Protein AF-A0A9P0NFW9-F1 (afdb_monomer_lite)

Sequence (382 aa):
MRATQKRGPLVNSEYYVGWLSHWREPSPIVNSYDVLETMKNMLALNASINFYMFHGGTNFGFTSGANKYEKLKNSDYLPQLTSYDYDSPLNEAGDPTEKYFKIKKLLEETNFAVSNEISPVPAPKGNYGTFTMMPLVSLFEKATQRIKPIESDVPLGFEIMGINTGFVMYETILTNEQKDNKVPVNLTISTIRDQATIFLDQVQVNIIPRKYENIPVSLNINSTVQKLSILIENQGRINYGSFMEDRKGIFEPVTLGNYVLGPWKMIPHPLNETSWLSTIEPQKYAVLPAFYKTQFTLPDNPLDTYLDVSGWKKGVAFVNGINVGRYWPSAGPQMTLYVPATFLISSPGLNTIVMLELEEVPKNLSISLTDKPNLFGPINIL

pLDDT: mean 93.33, std 8.44, range [45.47, 98.94]

Organism: Aphis gossypii (NCBI:txid80765)

Radius of gyration: 24.06 Å; chains: 1; bounding box: 52×63×72 Å

Foldseek 3Di:
DCVVVVDDAAEDQELQQFAFAFFLDFHTAHDLVVSLVVVVVCVVSVYHYDYHPQAQAFCFDLNWAWAWDPPDPLTDITTTDRARLRNHCAGNQRHGDPSVVVVLVSCVVSPHDDDPPDDDDRFFFDWPWKFFWFFFEAPVDPLQQPDDWDKAFAWDFQVVVVADFFKKKKKFKDAPVQCVPDAFWWKAQQAAQAKKFKDKQLHTDDIAGRSCHRPTDGDGDPDRMIMIIIMHHNSHAHDDDDRNVRIHDGDDFIGTHPDGTDGIIMGDRNLLWDVSSVVTDGDPDYRPQGKIKDKDADAAQHTKWKKFQPQAAWWWKDKLGTTQYIDGLVADDWRIGIDGSVSDDHPPDMIMMMIRGHDDAHPRNMITIHRDTRRGHDHDPD

Secondary structure (DSSP, 8-state):
-TTT--SS-EEEEEEESS---BTTSPPP---HHHHHHHHHHHHHTTEEEEEETSB--B--TT---EEE-TT-TTPPEEEBPSB--TT-SB-TTSPBPHHHHHHHHHHHHTT-----S--PPPPPB---EEEE-EEEEETTSGGG--SPPEEESS---TTTTT--SSEEEEEEEEEGGGGTT-SSEEEEES--BSEEEEEETTEEEEEEEGGGTT--EEE---SSEEEEEEEEE----B-SSTT-----B--S-EEETTEEP--EEEEEE--S--GGGGGSPP-S--PSSEEEEEEEE--SSPPBEEEE-BTB-SEEEEETTEEEEEE-TTT-S--EEEE-GGGS--TTSEEEEEEEESS---TT-EEEEESS----------

InterPro domains:
  IPR001944 Glycoside hydrolase, family 35 [PR00742] (11-26)
  IPR001944 Glycoside hydrolase, family 35 [PR00742] (47-62)
  IPR001944 Glycoside hydrolase, family 35 [PR00742] (287-301)
  IPR001944 Glycoside hydrolase, family 35 [PR00742] (314-330)
  IPR001944 Glycoside hydrolase, family 35 [PTHR23421] (6-367)
  IPR008979 Galactose-binding-like domain superfamily [SSF49785] (231-363)
  IPR017853 Glycoside hydrolase superfamily [SSF51445] (2-109)
  IPR031330 Glycoside hydrolase 35, catalytic domain [PF01301] (2-108)
  IPR048912 Beta-galactosidase 1-like , first all-beta domain [PF21317] (155-268)
  IPR048913 Beta-galactosidase, galactose-binding domain [PF21467] (289-345)

Structure (mmCIF, N/CA/C/O backbone):
data_AF-A0A9P0NFW9-F1
#
_entry.id   AF-A0A9P0NFW9-F1
#
loop_
_atom_site.group_PDB
_atom_site.id
_atom_site.type_symbol
_atom_site.label_atom_id
_atom_site.label_alt_id
_atom_site.label_comp_id
_atom_site.label_asym_id
_atom_site.label_entity_id
_atom_site.label_seq_id
_atom_site.pdbx_PDB_ins_code
_atom_site.Cartn_x
_atom_site.Cartn_y
_atom_site.Cartn_z
_atom_site.occupancy
_atom_site.B_iso_or_equiv
_atom_site.auth_seq_id
_atom_site.auth_comp_id
_atom_site.auth_asym_id
_atom_site.auth_atom_id
_atom_site.pdbx_PDB_model_num
ATOM 1 N N . MET A 1 1 ? 8.087 -29.527 -23.759 1.00 64.81 1 MET A N 1
ATOM 2 C CA . MET A 1 1 ? 7.342 -28.877 -24.865 1.00 64.81 1 MET A CA 1
ATOM 3 C C . MET A 1 1 ? 7.292 -29.723 -26.142 1.00 64.81 1 MET A C 1
ATOM 5 O O . MET A 1 1 ? 6.198 -30.028 -26.589 1.00 64.81 1 MET A O 1
ATOM 9 N N . ARG A 1 2 ? 8.416 -30.176 -26.729 1.00 84.38 2 ARG A N 1
ATOM 10 C CA . ARG A 1 2 ? 8.374 -30.947 -27.999 1.00 84.38 2 ARG A CA 1
ATOM 11 C C . ARG A 1 2 ? 7.735 -32.340 -27.918 1.00 84.38 2 ARG A C 1
ATOM 13 O O . ARG A 1 2 ? 7.254 -32.835 -28.932 1.00 84.38 2 ARG A O 1
ATOM 20 N N . ALA A 1 3 ? 7.662 -32.931 -26.726 1.00 89.50 3 ALA A N 1
ATOM 21 C CA . ALA A 1 3 ? 6.919 -34.172 -26.502 1.00 89.50 3 ALA A CA 1
ATOM 22 C C . ALA A 1 3 ? 5.401 -34.008 -26.728 1.00 89.50 3 ALA A C 1
ATOM 24 O O . ALA A 1 3 ? 4.758 -34.931 -27.219 1.00 89.50 3 ALA A O 1
ATOM 25 N N . THR A 1 4 ? 4.842 -32.833 -26.414 1.00 91.38 4 THR A N 1
ATOM 26 C CA . THR A 1 4 ? 3.406 -32.533 -26.541 1.00 91.38 4 THR A CA 1
ATOM 27 C C . THR A 1 4 ? 3.089 -31.754 -27.818 1.00 91.38 4 THR A C 1
ATOM 29 O O . THR A 1 4 ? 2.155 -32.106 -28.531 1.00 91.38 4 THR A O 1
ATOM 32 N N . GLN A 1 5 ? 3.904 -30.757 -28.176 1.00 88.88 5 GLN A N 1
ATOM 33 C CA . GLN A 1 5 ? 3.752 -29.962 -29.396 1.00 88.88 5 GLN A CA 1
ATOM 34 C C . GLN A 1 5 ? 4.930 -30.193 -30.356 1.00 88.88 5 GLN A C 1
ATOM 36 O O . GLN A 1 5 ? 5.963 -29.516 -30.320 1.00 88.88 5 GLN A O 1
ATOM 41 N N . LYS A 1 6 ? 4.757 -31.182 -31.241 1.00 91.50 6 LYS A N 1
ATOM 42 C CA . LYS A 1 6 ? 5.805 -31.680 -32.151 1.00 91.50 6 LYS A CA 1
ATOM 43 C C . LYS A 1 6 ? 6.225 -30.687 -33.249 1.00 91.50 6 LYS A C 1
ATOM 45 O O . LYS A 1 6 ? 7.300 -30.848 -33.813 1.00 91.50 6 LYS A O 1
ATOM 50 N N . ARG A 1 7 ? 5.391 -29.693 -33.583 1.00 92.12 7 ARG A N 1
ATOM 51 C CA . ARG A 1 7 ? 5.610 -28.713 -34.672 1.00 92.12 7 ARG A CA 1
ATOM 52 C C . ARG A 1 7 ? 5.327 -27.277 -34.201 1.00 92.12 7 ARG A C 1
ATOM 54 O O . ARG A 1 7 ? 4.810 -27.079 -33.106 1.00 92.12 7 ARG A O 1
ATOM 61 N N . GLY A 1 8 ? 5.661 -26.283 -35.023 1.00 90.38 8 GLY A N 1
ATOM 62 C CA . GLY A 1 8 ? 5.440 -24.857 -34.733 1.00 90.38 8 GLY A CA 1
ATOM 63 C C . GLY A 1 8 ? 6.609 -24.178 -34.002 1.00 90.38 8 GLY A C 1
ATOM 64 O O . GLY A 1 8 ? 7.530 -24.876 -33.551 1.00 90.38 8 GLY A O 1
ATOM 65 N N . PRO A 1 9 ? 6.595 -22.836 -33.909 1.00 92.75 9 PRO A N 1
ATOM 66 C CA . PRO A 1 9 ? 7.667 -22.065 -33.283 1.00 92.75 9 PRO A CA 1
ATOM 67 C C . PRO A 1 9 ? 7.779 -22.381 -31.787 1.00 92.75 9 PRO A C 1
ATOM 69 O O . PRO A 1 9 ? 6.803 -22.776 -31.147 1.00 92.75 9 PRO A O 1
ATOM 72 N N . LEU A 1 10 ? 8.986 -22.240 -31.240 1.00 94.12 10 LEU A N 1
ATOM 73 C CA . LEU A 1 10 ? 9.191 -22.236 -29.794 1.00 94.12 10 LEU A CA 1
ATOM 74 C C . LEU A 1 10 ? 8.927 -20.823 -29.291 1.00 94.12 10 LEU A C 1
ATOM 76 O O . LEU A 1 10 ? 9.437 -19.868 -29.869 1.00 94.12 10 LEU A O 1
ATOM 80 N N . VAL A 1 11 ? 8.145 -20.696 -28.226 1.00 94.88 11 VAL A N 1
ATOM 81 C CA . VAL A 1 11 ? 7.862 -19.404 -27.603 1.00 94.88 11 VAL A CA 1
ATOM 82 C C . VAL A 1 11 ? 7.951 -19.574 -26.095 1.00 94.88 11 VAL A C 1
ATOM 84 O O . VAL A 1 11 ? 7.305 -20.465 -25.541 1.00 94.88 11 VAL A O 1
ATOM 87 N N . ASN A 1 12 ? 8.743 -18.729 -25.442 1.00 96.50 12 ASN A N 1
ATOM 88 C CA . ASN A 1 12 ? 8.622 -18.492 -24.012 1.00 96.50 12 ASN A CA 1
ATOM 89 C C . ASN A 1 12 ? 7.732 -17.259 -23.806 1.00 96.50 12 ASN A C 1
ATOM 91 O O . ASN A 1 12 ? 8.165 -16.135 -24.061 1.00 96.50 12 ASN A O 1
ATOM 95 N N . SER A 1 13 ? 6.477 -17.489 -23.416 1.00 96.06 13 SER A N 1
ATOM 96 C CA . SER A 1 13 ? 5.465 -16.437 -23.276 1.00 96.06 13 SER A CA 1
ATOM 97 C C . SER A 1 13 ? 5.656 -15.568 -22.036 1.00 96.06 13 SER A C 1
ATOM 99 O O . SER A 1 13 ? 5.142 -14.455 -22.019 1.00 96.06 13 SER A O 1
ATOM 101 N N . GLU A 1 14 ? 6.391 -16.045 -21.031 1.00 97.81 14 GLU A N 1
ATOM 102 C CA . GLU A 1 14 ? 6.727 -15.293 -19.820 1.00 97.81 14 GLU A CA 1
ATOM 103 C C . GLU A 1 14 ? 8.147 -15.649 -19.394 1.00 97.81 14 GLU A C 1
ATOM 105 O O . GLU A 1 14 ? 8.403 -16.604 -18.658 1.00 97.81 14 GLU A O 1
ATOM 110 N N . TYR A 1 15 ? 9.103 -14.880 -19.904 1.00 98.00 15 TYR A N 1
ATOM 111 C CA . TYR A 1 15 ? 10.486 -15.021 -19.512 1.00 98.00 15 TYR A CA 1
ATOM 112 C C . TYR A 1 15 ? 10.791 -14.125 -18.315 1.00 98.00 15 TYR A C 1
ATOM 114 O O . TYR A 1 15 ? 11.042 -12.929 -18.476 1.00 98.00 15 TYR A O 1
ATOM 122 N N . TYR A 1 16 ? 10.753 -14.718 -17.121 1.00 97.56 16 TYR A N 1
ATOM 123 C CA . TYR A 1 16 ? 11.000 -14.015 -15.867 1.00 97.56 16 TYR A CA 1
ATOM 124 C C . TYR A 1 16 ? 12.461 -13.581 -15.732 1.00 97.56 16 TYR A C 1
ATOM 126 O O . TYR A 1 16 ? 13.340 -14.383 -15.423 1.00 97.56 16 TYR A O 1
ATOM 134 N N . VAL A 1 17 ? 12.712 -12.294 -15.971 1.00 97.06 17 VAL A N 1
ATOM 135 C CA . VAL A 1 17 ? 14.049 -11.668 -15.881 1.00 97.06 17 VAL A CA 1
ATOM 136 C C . VAL A 1 17 ? 14.303 -10.947 -14.564 1.00 97.06 17 VAL A C 1
ATOM 138 O O . VAL A 1 17 ? 15.384 -10.405 -14.334 1.00 97.06 17 VAL A O 1
ATOM 141 N N . GLY A 1 18 ? 13.291 -10.964 -13.719 1.00 97.19 18 GLY A N 1
ATOM 142 C CA . GLY A 1 18 ? 13.182 -10.311 -12.436 1.00 97.19 18 GLY A CA 1
ATOM 143 C C . GLY A 1 18 ? 12.148 -11.066 -11.600 1.00 97.19 18 GLY A C 1
ATOM 144 O O . GLY A 1 18 ? 11.750 -12.174 -11.982 1.00 97.19 18 GLY A O 1
ATOM 145 N N . TRP A 1 19 ? 11.696 -10.496 -10.488 1.00 96.31 19 TRP A N 1
ATOM 146 C CA . TRP A 1 19 ? 10.672 -11.134 -9.663 1.00 96.31 19 TRP A CA 1
ATOM 147 C C . TRP A 1 19 ? 9.803 -10.121 -8.922 1.00 96.31 19 TRP A C 1
ATOM 149 O O . TRP A 1 19 ? 10.209 -8.988 -8.676 1.00 96.31 19 TRP A O 1
ATOM 159 N N . LEU A 1 20 ? 8.598 -10.550 -8.550 1.00 93.12 20 LEU A N 1
ATOM 160 C CA . LEU A 1 20 ? 7.704 -9.770 -7.699 1.00 93.12 20 LEU A CA 1
ATOM 161 C C . LEU A 1 20 ? 8.241 -9.684 -6.265 1.00 93.12 20 LEU A C 1
ATOM 163 O O . LEU A 1 20 ? 8.969 -10.565 -5.807 1.00 93.12 20 LEU A O 1
ATOM 167 N N . SER A 1 21 ? 7.822 -8.650 -5.544 1.00 93.75 21 SER A N 1
ATOM 168 C CA . SER A 1 21 ? 8.291 -8.357 -4.187 1.00 93.75 21 SER A CA 1
ATOM 169 C C . SER A 1 21 ? 7.137 -8.349 -3.191 1.00 93.75 21 SER A C 1
ATOM 171 O O . SER A 1 21 ? 6.028 -7.918 -3.522 1.00 93.75 21 SER A O 1
ATOM 173 N N . HIS A 1 22 ? 7.419 -8.735 -1.947 1.00 95.94 22 HIS A N 1
ATOM 174 C CA . HIS A 1 22 ? 6.470 -8.680 -0.836 1.00 95.94 22 HIS A CA 1
ATOM 175 C C . HIS A 1 22 ? 6.955 -7.755 0.276 1.00 95.94 22 HIS A C 1
ATOM 177 O O . HIS A 1 22 ? 8.156 -7.542 0.455 1.00 95.94 22 HIS A O 1
ATOM 183 N N . TRP A 1 23 ? 6.015 -7.231 1.063 1.00 96.25 23 TRP A N 1
ATOM 184 C CA . TRP A 1 23 ? 6.367 -6.584 2.325 1.00 96.25 23 TRP A CA 1
ATOM 185 C C . TRP A 1 23 ? 7.027 -7.602 3.257 1.00 96.25 23 TRP A C 1
ATOM 187 O O . TRP A 1 23 ? 6.616 -8.762 3.291 1.00 96.25 23 TRP A O 1
ATOM 197 N N . ARG A 1 24 ? 7.996 -7.148 4.061 1.00 93.50 24 ARG A N 1
ATOM 198 C CA . ARG A 1 24 ? 8.772 -7.969 5.013 1.00 93.50 24 ARG A CA 1
ATOM 199 C C . ARG A 1 24 ? 9.720 -8.988 4.368 1.00 93.50 24 ARG A C 1
ATOM 201 O O . ARG A 1 24 ? 10.280 -9.825 5.073 1.00 93.50 24 ARG A O 1
ATOM 208 N N . GLU A 1 25 ? 9.943 -8.901 3.061 1.00 93.06 25 GLU A N 1
ATOM 209 C CA . GLU A 1 25 ? 10.954 -9.680 2.345 1.00 93.06 25 GLU A CA 1
ATOM 210 C C . GLU A 1 25 ? 11.971 -8.738 1.682 1.00 93.06 25 GLU A C 1
ATOM 212 O O . GLU A 1 25 ? 11.640 -7.593 1.373 1.00 93.06 25 GLU A O 1
ATOM 217 N N . PRO A 1 26 ? 13.223 -9.168 1.455 1.00 92.44 26 PRO A N 1
ATOM 218 C CA . PRO A 1 26 ? 14.148 -8.392 0.643 1.00 92.44 26 PRO A CA 1
ATOM 219 C C . PRO A 1 26 ? 13.628 -8.229 -0.781 1.00 92.44 26 PRO A C 1
ATOM 221 O O . PRO A 1 26 ? 13.102 -9.178 -1.360 1.00 92.44 26 PRO A O 1
ATOM 224 N N . SER A 1 27 ? 13.838 -7.047 -1.364 1.00 91.00 27 SER A N 1
ATOM 225 C CA . SER A 1 27 ? 13.595 -6.841 -2.792 1.00 91.00 27 SER A CA 1
ATOM 226 C C . SER A 1 27 ? 14.440 -7.843 -3.593 1.00 91.00 27 SER A C 1
ATOM 228 O O . SER A 1 27 ? 15.653 -7.929 -3.365 1.00 91.00 27 SER A O 1
ATOM 230 N N . PRO A 1 28 ? 13.827 -8.631 -4.491 1.00 88.38 28 PRO A N 1
ATOM 231 C CA . PRO A 1 28 ? 14.525 -9.652 -5.248 1.00 88.38 28 PRO A CA 1
ATOM 232 C C . PRO A 1 28 ? 15.490 -9.000 -6.236 1.00 88.38 28 PRO A C 1
ATOM 234 O O . PRO A 1 28 ? 15.173 -7.999 -6.872 1.00 88.38 28 PRO A O 1
ATOM 237 N N . ILE A 1 29 ? 16.668 -9.601 -6.378 1.00 92.50 29 ILE A N 1
ATOM 238 C CA . ILE A 1 29 ? 17.645 -9.246 -7.407 1.00 92.50 29 ILE A CA 1
ATOM 239 C C . ILE A 1 29 ? 17.942 -10.521 -8.185 1.00 92.50 29 ILE A C 1
ATOM 241 O O . ILE A 1 29 ? 18.463 -11.493 -7.636 1.00 92.50 29 ILE A O 1
ATOM 245 N N . VAL A 1 30 ? 17.599 -10.522 -9.467 1.00 94.81 30 VAL A N 1
ATOM 246 C CA . VAL A 1 30 ? 17.857 -11.625 -10.386 1.00 94.81 30 VAL A CA 1
ATOM 247 C C . VAL A 1 30 ? 19.151 -11.346 -11.135 1.00 94.81 30 VAL A C 1
ATOM 249 O O . VAL A 1 30 ? 19.322 -10.318 -11.798 1.00 94.81 30 VAL A O 1
ATOM 252 N N . ASN A 1 31 ? 20.079 -12.297 -11.047 1.00 95.94 31 ASN A N 1
ATOM 253 C CA . ASN A 1 31 ? 21.387 -12.172 -11.664 1.00 95.94 31 ASN A CA 1
ATOM 254 C C . ASN A 1 31 ? 21.259 -12.009 -13.186 1.00 95.94 31 ASN A C 1
ATOM 256 O O . ASN A 1 31 ? 20.751 -12.878 -13.896 1.00 95.94 31 ASN A O 1
ATOM 260 N N . SER A 1 32 ? 21.779 -10.894 -13.700 1.00 96.25 32 SER A N 1
ATOM 261 C CA . SER A 1 32 ? 21.767 -10.615 -15.136 1.00 96.25 32 SER A CA 1
ATOM 262 C C . SER A 1 32 ? 22.531 -11.665 -15.947 1.00 96.25 32 SER A C 1
ATOM 264 O O . SER A 1 32 ? 22.193 -11.882 -17.102 1.00 96.25 32 SER A O 1
ATOM 266 N N . TYR A 1 33 ? 23.552 -12.319 -15.386 1.00 96.56 33 TYR A N 1
ATOM 267 C CA . TYR A 1 33 ? 24.291 -13.371 -16.087 1.00 96.56 33 TYR A CA 1
ATOM 268 C C . TYR A 1 33 ? 23.387 -14.567 -16.425 1.00 96.56 33 TYR A C 1
ATOM 270 O O . TYR A 1 33 ? 23.314 -14.951 -17.592 1.00 96.56 33 TYR A O 1
ATOM 278 N N . ASP A 1 34 ? 22.632 -15.075 -15.447 1.00 96.69 34 ASP A N 1
ATOM 279 C CA . ASP A 1 34 ? 21.718 -16.213 -15.632 1.00 96.69 34 ASP A CA 1
ATOM 280 C C . ASP A 1 34 ? 20.610 -15.877 -16.638 1.00 96.69 34 ASP A C 1
ATOM 282 O O . ASP A 1 34 ? 20.211 -16.711 -17.463 1.00 96.69 34 ASP A O 1
ATOM 286 N N . VAL A 1 35 ? 20.156 -14.618 -16.615 1.00 97.69 35 VAL A N 1
ATOM 287 C CA . VAL A 1 35 ? 19.218 -14.087 -17.605 1.00 97.69 35 VAL A CA 1
ATOM 288 C C . VAL A 1 35 ? 19.825 -14.151 -19.014 1.00 97.69 35 VAL A C 1
ATOM 290 O O . VAL A 1 35 ? 19.257 -14.721 -19.943 1.00 97.69 35 VAL A O 1
ATOM 293 N N . LEU A 1 36 ? 21.028 -13.621 -19.206 1.00 97.50 36 LEU A N 1
ATOM 294 C CA . LEU A 1 36 ? 21.651 -13.599 -20.531 1.00 97.50 36 LEU A CA 1
ATOM 295 C C . LEU A 1 36 ? 22.012 -14.999 -21.035 1.00 97.50 36 LEU A C 1
ATOM 297 O O . LEU A 1 36 ? 21.883 -15.257 -22.230 1.00 97.50 36 LEU A O 1
ATOM 301 N N . GLU A 1 37 ? 22.453 -15.905 -20.162 1.00 97.06 37 GLU A N 1
ATOM 302 C CA . GLU A 1 37 ? 22.767 -17.286 -20.538 1.00 97.06 37 GLU A CA 1
ATOM 303 C C . GLU A 1 37 ? 21.508 -18.038 -20.990 1.00 97.06 37 GLU A C 1
ATOM 305 O O . GLU A 1 37 ? 21.485 -18.653 -22.060 1.00 97.06 37 GLU A O 1
ATOM 310 N N . THR A 1 38 ? 20.416 -17.920 -20.233 1.00 96.94 38 THR A N 1
ATOM 311 C CA . THR A 1 38 ? 19.140 -18.545 -20.600 1.00 96.94 38 THR A CA 1
ATOM 312 C C . THR A 1 38 ? 18.581 -17.939 -21.890 1.00 96.94 38 THR A C 1
ATOM 314 O O . THR A 1 38 ? 18.122 -18.671 -22.769 1.00 96.94 38 THR A O 1
ATOM 317 N N . MET A 1 39 ? 18.677 -16.615 -22.055 1.00 96.19 39 MET A N 1
ATOM 318 C CA . MET A 1 39 ? 18.305 -15.925 -23.291 1.00 96.19 39 MET A CA 1
ATOM 319 C C . MET A 1 39 ? 19.125 -16.416 -24.491 1.00 96.19 39 MET A C 1
ATOM 321 O O . MET A 1 39 ? 18.534 -16.767 -25.511 1.00 96.19 39 MET A O 1
ATOM 325 N N . LYS A 1 40 ? 20.457 -16.525 -24.371 1.00 95.19 40 LYS A N 1
ATOM 326 C CA . LYS A 1 40 ? 21.341 -17.087 -25.413 1.00 95.19 40 LYS A CA 1
ATOM 327 C C . LYS A 1 40 ? 20.880 -18.470 -25.862 1.00 95.19 40 LYS A C 1
ATOM 329 O O . LYS A 1 40 ? 20.757 -18.715 -27.061 1.00 95.19 40 LYS A O 1
ATOM 334 N N . ASN A 1 41 ? 20.576 -19.347 -24.907 1.00 94.62 41 ASN A N 1
ATOM 335 C CA . ASN A 1 41 ? 20.112 -20.703 -25.190 1.00 94.62 41 ASN A CA 1
ATOM 336 C C . ASN A 1 41 ? 18.763 -20.707 -25.927 1.00 94.62 41 ASN A C 1
ATOM 338 O O . ASN A 1 41 ? 18.583 -21.465 -26.878 1.00 94.62 41 ASN A O 1
ATOM 342 N N . MET A 1 42 ? 17.823 -19.841 -25.535 1.00 95.00 42 MET A N 1
ATOM 343 C CA . MET A 1 42 ? 16.534 -19.706 -26.227 1.00 95.00 42 MET A CA 1
ATOM 344 C C . MET A 1 42 ? 16.698 -19.174 -27.659 1.00 95.00 42 MET A C 1
ATOM 346 O O . MET A 1 42 ? 16.104 -19.730 -28.585 1.00 95.00 42 MET A O 1
ATOM 350 N N . LEU A 1 43 ? 17.543 -18.161 -27.870 1.00 93.00 43 LEU A N 1
ATOM 351 C CA . LEU A 1 43 ? 17.820 -17.613 -29.203 1.00 93.00 43 LEU A CA 1
ATOM 352 C C . LEU A 1 43 ? 18.505 -18.640 -30.118 1.00 93.00 43 LEU A C 1
ATOM 354 O O . LEU A 1 43 ? 18.118 -18.775 -31.277 1.00 93.00 43 LEU A O 1
ATOM 358 N N . ALA A 1 44 ? 19.449 -19.431 -29.596 1.00 92.50 44 ALA A N 1
ATOM 359 C CA . ALA A 1 44 ? 20.104 -20.511 -30.344 1.00 92.50 44 ALA A CA 1
ATOM 360 C C . ALA A 1 44 ? 19.124 -21.608 -30.807 1.00 92.50 44 ALA A C 1
ATOM 362 O O . ALA A 1 44 ? 19.361 -22.279 -31.811 1.00 92.50 44 ALA A O 1
ATOM 363 N N . LEU A 1 45 ? 17.998 -21.771 -30.105 1.00 92.31 45 LEU A N 1
ATOM 364 C CA . LEU A 1 45 ? 16.906 -22.672 -30.482 1.00 92.31 45 LEU A CA 1
ATOM 365 C C . LEU A 1 45 ? 15.898 -22.038 -31.456 1.00 92.31 45 LEU A C 1
ATOM 367 O O . LEU A 1 45 ? 14.881 -22.666 -31.765 1.00 92.31 45 LEU A O 1
ATOM 371 N N . ASN A 1 46 ? 16.153 -20.812 -31.928 1.00 91.06 46 ASN A N 1
ATOM 372 C CA . ASN A 1 46 ? 15.217 -20.004 -32.708 1.00 91.06 46 ASN A CA 1
ATOM 373 C C . ASN A 1 46 ? 13.861 -19.831 -31.988 1.00 91.06 46 ASN A C 1
ATOM 375 O O . ASN A 1 46 ? 12.795 -19.900 -32.606 1.00 91.06 46 ASN A O 1
ATOM 379 N N . ALA A 1 47 ? 13.898 -19.691 -30.657 1.00 93.69 47 ALA A N 1
ATOM 380 C CA . ALA A 1 47 ? 12.713 -19.447 -29.847 1.00 93.69 47 ALA A CA 1
ATOM 381 C C . ALA A 1 47 ? 12.412 -17.946 -29.750 1.00 93.69 47 ALA A C 1
ATOM 383 O O . ALA A 1 47 ? 13.311 -17.129 -29.562 1.00 93.69 47 ALA A O 1
ATOM 384 N N . SER A 1 48 ? 11.131 -17.589 -29.826 1.00 93.94 48 SER A N 1
ATOM 385 C CA . SER A 1 48 ? 10.652 -16.248 -29.490 1.00 93.94 48 SER A CA 1
ATOM 386 C C . SER A 1 48 ? 10.538 -16.089 -27.972 1.00 93.94 48 SER A C 1
ATOM 388 O O . SER A 1 48 ? 10.241 -17.049 -27.256 1.00 93.94 48 SER A O 1
ATOM 390 N N . ILE A 1 49 ? 10.764 -14.873 -27.479 1.00 95.19 49 ILE A N 1
ATOM 391 C CA . ILE A 1 49 ? 10.823 -14.558 -26.049 1.00 95.19 49 ILE A CA 1
ATOM 392 C C . ILE A 1 49 ? 9.927 -13.352 -25.781 1.00 95.19 49 ILE A C 1
ATOM 394 O O . ILE A 1 49 ? 9.978 -12.371 -26.520 1.00 95.19 49 ILE A O 1
ATOM 398 N N . ASN A 1 50 ? 9.146 -13.414 -24.707 1.00 97.88 50 ASN A N 1
ATOM 399 C CA . ASN A 1 50 ? 8.452 -12.268 -24.134 1.00 97.88 50 ASN A CA 1
ATOM 400 C C . ASN A 1 50 ? 9.002 -11.997 -22.725 1.00 97.88 50 ASN A C 1
ATOM 402 O O . ASN A 1 50 ? 8.887 -12.857 -21.852 1.00 97.88 50 ASN A O 1
ATOM 406 N N . PHE A 1 51 ? 9.622 -10.834 -22.507 1.00 98.06 51 PHE A N 1
ATOM 407 C CA . PHE A 1 51 ? 10.189 -10.456 -21.208 1.00 98.06 51 PHE A CA 1
ATOM 408 C C . PHE A 1 51 ? 9.083 -10.165 -20.195 1.00 98.06 51 PHE A C 1
ATOM 410 O O . PHE A 1 51 ? 8.280 -9.254 -20.397 1.00 98.06 51 PHE A O 1
ATOM 417 N N . TYR A 1 52 ? 9.087 -10.894 -19.082 1.00 98.19 52 TYR A N 1
ATOM 418 C CA . TYR A 1 52 ? 8.204 -10.639 -17.954 1.00 98.19 52 TYR A CA 1
ATOM 419 C C . TYR A 1 52 ? 9.043 -10.192 -16.745 1.00 98.19 52 TYR A C 1
ATOM 421 O O . TYR A 1 52 ? 9.784 -10.990 -16.180 1.00 98.19 52 TYR A O 1
ATOM 429 N N . MET A 1 53 ? 9.015 -8.933 -16.327 1.00 98.25 53 MET A N 1
ATOM 430 C CA . MET A 1 53 ? 8.543 -7.767 -17.079 1.00 98.25 53 MET A CA 1
ATOM 431 C C . MET A 1 53 ? 9.703 -7.133 -17.849 1.00 98.25 53 MET A C 1
ATOM 433 O O . MET A 1 53 ? 10.857 -7.215 -17.436 1.00 98.25 53 MET A O 1
ATOM 437 N N . PHE A 1 54 ? 9.412 -6.499 -18.987 1.00 98.00 54 PHE A N 1
ATOM 438 C CA . PHE A 1 54 ? 10.358 -5.565 -19.607 1.00 98.00 54 PHE A CA 1
ATOM 439 C C . PHE A 1 54 ? 10.392 -4.230 -18.843 1.00 98.00 54 PHE A C 1
ATOM 441 O O . PHE A 1 54 ? 11.460 -3.692 -18.560 1.00 98.00 54 PHE A O 1
ATOM 448 N N . HIS A 1 55 ? 9.210 -3.735 -18.479 1.00 98.12 55 HIS A N 1
ATOM 449 C CA . HIS A 1 55 ? 8.966 -2.610 -17.580 1.00 98.12 55 HIS A CA 1
ATOM 450 C C . HIS A 1 55 ? 7.767 -2.992 -16.718 1.00 98.12 55 HIS A C 1
ATOM 452 O O . HIS A 1 55 ? 6.705 -3.291 -17.266 1.00 98.12 55 HIS A O 1
ATOM 458 N N . GLY A 1 56 ? 7.949 -3.075 -15.402 1.00 97.94 56 GLY A N 1
ATOM 459 C CA . GLY A 1 56 ? 6.868 -3.473 -14.499 1.00 97.94 56 GLY A CA 1
ATOM 460 C C . GLY A 1 56 ? 6.026 -2.288 -14.008 1.00 97.94 56 GLY A C 1
ATOM 461 O O . GLY A 1 56 ? 4.801 -2.333 -14.105 1.00 97.94 56 GLY A O 1
ATOM 462 N N . GLY A 1 57 ? 6.662 -1.202 -13.559 1.00 98.19 57 GLY A N 1
ATOM 463 C CA . GLY A 1 57 ? 5.977 0.027 -13.141 1.00 98.19 57 GLY A CA 1
ATOM 464 C C . GLY A 1 57 ? 5.486 -0.010 -11.689 1.00 98.19 57 GLY A C 1
ATOM 465 O O . GLY A 1 57 ? 6.245 -0.369 -10.790 1.00 98.19 57 GLY A O 1
ATOM 466 N N . THR A 1 58 ? 4.229 0.378 -11.451 1.00 98.81 58 THR A N 1
ATOM 467 C CA . THR A 1 58 ? 3.676 0.600 -10.102 1.00 98.81 58 THR A CA 1
ATOM 468 C C . THR A 1 58 ? 2.263 0.029 -9.963 1.00 98.81 58 THR A C 1
ATOM 470 O O . THR A 1 58 ? 1.389 0.275 -10.795 1.00 98.81 58 THR A O 1
ATOM 473 N N . ASN A 1 59 ? 2.001 -0.647 -8.846 1.00 98.69 59 ASN A N 1
ATOM 474 C CA . ASN A 1 59 ? 0.668 -1.051 -8.404 1.00 98.69 59 ASN A CA 1
ATOM 475 C C . ASN A 1 59 ? -0.029 0.116 -7.680 1.00 98.69 59 ASN A C 1
ATOM 477 O O . ASN A 1 59 ? -0.146 0.118 -6.452 1.00 98.69 59 ASN A O 1
ATOM 481 N N . PHE A 1 60 ? -0.481 1.137 -8.417 1.00 98.62 60 PHE A N 1
ATOM 482 C CA . PHE A 1 60 ? -1.140 2.303 -7.813 1.00 98.62 60 PHE A CA 1
ATOM 483 C C . PHE A 1 60 ? -2.398 1.934 -7.013 1.00 98.62 60 PHE A C 1
ATOM 485 O O . PHE A 1 60 ? -3.106 0.961 -7.293 1.00 98.62 60 PHE A O 1
ATOM 492 N N . GLY A 1 61 ? -2.721 2.754 -6.016 1.00 97.94 61 GLY A N 1
ATOM 493 C CA . GLY A 1 61 ? -3.881 2.545 -5.163 1.00 97.94 61 GLY A CA 1
ATOM 494 C C . GLY A 1 61 ? -3.853 1.230 -4.387 1.00 97.94 61 GLY A C 1
ATOM 495 O O . GLY A 1 61 ? -2.892 0.904 -3.696 1.00 97.94 61 GLY A O 1
ATOM 496 N N . PHE A 1 62 ? -4.950 0.482 -4.474 1.00 98.19 62 PHE A N 1
ATOM 497 C CA . PHE A 1 62 ? -5.125 -0.805 -3.796 1.00 98.19 62 PHE A CA 1
ATOM 498 C C . PHE A 1 62 ? -5.069 -1.987 -4.773 1.00 98.19 62 PHE A C 1
ATOM 500 O O . PHE A 1 62 ? -5.759 -2.985 -4.570 1.00 98.19 62 PHE A O 1
ATOM 507 N N . THR A 1 63 ? -4.302 -1.849 -5.857 1.00 97.88 63 THR A N 1
ATOM 508 C CA . THR A 1 63 ? -4.246 -2.841 -6.945 1.00 97.88 63 THR A CA 1
ATOM 509 C C . THR A 1 63 ? -3.217 -3.945 -6.722 1.00 97.88 63 THR A C 1
ATOM 511 O O . THR A 1 63 ? -3.279 -4.958 -7.416 1.00 97.88 63 THR A O 1
ATOM 514 N N . SER A 1 64 ? -2.314 -3.795 -5.744 1.00 97.94 64 SER A N 1
ATOM 515 C CA . SER A 1 64 ? -1.352 -4.843 -5.400 1.00 97.94 64 SER A CA 1
ATOM 516 C C . SER A 1 64 ? -2.064 -6.138 -4.993 1.00 97.94 64 SER A C 1
ATOM 518 O O . SER A 1 64 ? -3.088 -6.130 -4.297 1.00 97.94 64 SER A O 1
ATOM 520 N N . GLY A 1 65 ? -1.529 -7.266 -5.455 1.00 97.81 65 GLY A N 1
ATOM 521 C CA . GLY A 1 65 ? -2.034 -8.581 -5.092 1.00 97.81 65 GLY A CA 1
ATOM 522 C C . GLY A 1 65 ? -1.352 -9.151 -3.854 1.00 97.81 65 GLY A C 1
ATOM 523 O O . GLY A 1 65 ? -0.680 -8.454 -3.091 1.00 97.81 65 GLY A O 1
ATOM 524 N N . ALA A 1 66 ? -1.524 -10.452 -3.663 1.00 96.94 66 ALA A N 1
ATOM 525 C CA . ALA A 1 66 ? -0.864 -11.201 -2.610 1.00 96.94 66 ALA A CA 1
ATOM 526 C C . ALA A 1 66 ? -0.597 -12.647 -3.034 1.00 96.94 66 ALA A C 1
ATOM 528 O O . ALA A 1 66 ? -1.236 -13.178 -3.947 1.00 96.94 66 ALA A O 1
ATOM 529 N N . ASN A 1 67 ? 0.308 -13.308 -2.322 1.00 94.12 67 ASN A N 1
ATOM 530 C CA . ASN A 1 6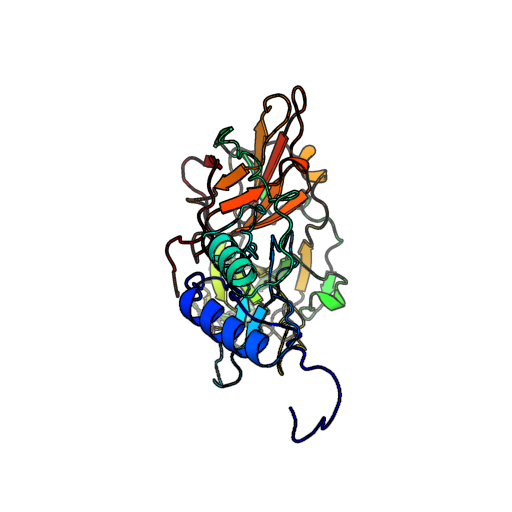7 ? 0.594 -14.728 -2.482 1.00 94.12 67 ASN A CA 1
ATOM 531 C C . ASN A 1 67 ? 0.451 -15.475 -1.148 1.00 94.12 67 ASN A C 1
ATOM 533 O O . ASN A 1 67 ? 0.322 -14.879 -0.079 1.00 94.12 67 ASN A O 1
ATOM 537 N N . LYS A 1 68 ? 0.436 -16.809 -1.218 1.00 88.75 68 LYS A N 1
ATOM 538 C CA . LYS A 1 68 ? 0.438 -17.701 -0.053 1.00 88.75 68 LYS A CA 1
ATOM 539 C C . LYS A 1 68 ? 1.253 -18.953 -0.377 1.00 88.75 68 LYS A C 1
ATOM 541 O O . LYS A 1 68 ? 1.020 -19.583 -1.407 1.00 88.75 68 LYS A O 1
ATOM 546 N N . TYR A 1 69 ? 2.198 -19.330 0.485 1.00 77.81 69 TYR A N 1
ATOM 547 C CA . TYR A 1 69 ? 3.053 -20.502 0.247 1.00 77.81 69 TYR A CA 1
ATOM 548 C C . TYR A 1 69 ? 2.301 -21.829 0.463 1.00 77.81 69 TYR A C 1
ATOM 550 O O . TYR A 1 69 ? 2.031 -22.217 1.584 1.00 77.81 69 TYR A O 1
ATOM 558 N N . GLU A 1 70 ? 2.023 -22.618 -0.572 1.00 65.62 70 GLU A N 1
ATOM 559 C CA . GLU A 1 70 ? 1.154 -23.808 -0.436 1.00 65.62 70 GLU A CA 1
ATOM 560 C C . GLU A 1 70 ? 1.684 -24.942 0.477 1.00 65.62 70 GLU A C 1
ATOM 562 O O . GLU A 1 70 ? 0.910 -25.786 0.925 1.00 65.62 70 GLU A O 1
ATOM 567 N N . LYS A 1 71 ? 2.992 -24.995 0.772 1.00 57.94 71 LYS A N 1
ATOM 568 C CA . LYS A 1 71 ? 3.639 -26.159 1.421 1.00 57.94 71 LYS A CA 1
ATOM 569 C C . LYS A 1 71 ? 3.648 -26.159 2.955 1.00 57.94 71 LYS A C 1
ATOM 571 O O . LYS A 1 71 ? 4.106 -27.138 3.543 1.00 57.94 71 LYS A O 1
ATOM 576 N N . LEU A 1 72 ? 3.164 -25.112 3.623 1.00 52.09 72 LEU A N 1
ATOM 577 C CA . LEU A 1 72 ? 3.168 -25.030 5.089 1.00 52.09 72 LEU A CA 1
ATOM 578 C C . LEU A 1 72 ? 1.732 -24.911 5.610 1.00 52.09 72 LEU A C 1
ATOM 580 O O . LEU A 1 72 ? 0.984 -24.044 5.178 1.00 52.09 72 LEU A O 1
ATOM 584 N N . LYS A 1 73 ? 1.338 -25.761 6.574 1.00 45.47 73 LYS A N 1
ATOM 585 C CA . LYS A 1 73 ? 0.000 -25.699 7.207 1.00 45.47 73 LYS A CA 1
ATOM 586 C C . LYS A 1 73 ? -0.292 -24.337 7.868 1.00 45.47 73 LYS A C 1
ATOM 588 O O . LYS A 1 73 ? -1.457 -23.982 7.983 1.00 45.47 73 LYS A O 1
ATOM 593 N N . ASN A 1 74 ? 0.758 -23.573 8.194 1.00 51.47 74 ASN A N 1
ATOM 594 C CA . ASN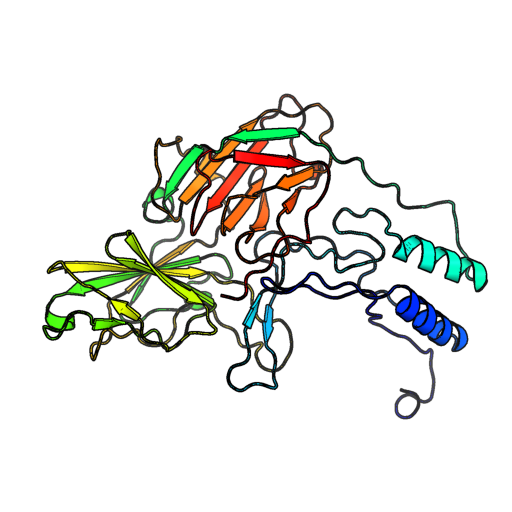 A 1 74 ? 0.725 -22.186 8.678 1.00 51.47 74 ASN A CA 1
ATOM 595 C C . ASN A 1 74 ? 1.439 -21.240 7.692 1.00 51.47 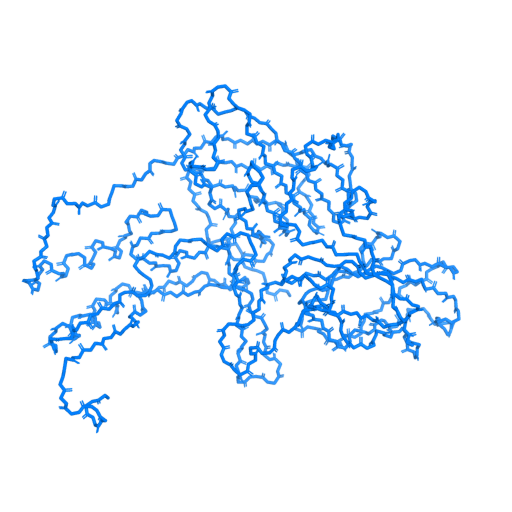74 ASN A C 1
ATOM 597 O O . ASN A 1 74 ? 2.302 -20.461 8.082 1.00 51.47 74 ASN A O 1
ATOM 601 N N . SER A 1 75 ? 1.185 -21.391 6.394 1.00 58.34 75 SER A N 1
ATOM 602 C CA . SER A 1 75 ? 1.829 -20.578 5.366 1.00 58.34 75 SER A CA 1
ATOM 603 C C . SER A 1 75 ? 1.426 -19.111 5.439 1.00 58.34 75 SER A C 1
ATOM 605 O O . SER A 1 75 ? 0.229 -18.801 5.437 1.00 58.34 75 SER A O 1
ATOM 607 N N . ASP A 1 76 ? 2.423 -18.238 5.395 1.00 81.62 76 ASP A N 1
ATOM 608 C CA . ASP A 1 76 ? 2.233 -16.798 5.466 1.00 81.62 76 ASP A CA 1
ATOM 609 C C . ASP A 1 76 ? 1.472 -16.270 4.243 1.00 81.62 76 ASP A C 1
ATOM 611 O O . ASP A 1 76 ? 1.708 -16.676 3.102 1.00 81.62 76 ASP A O 1
ATOM 615 N N . TYR A 1 77 ? 0.519 -15.381 4.515 1.00 91.44 77 TYR A N 1
ATOM 616 C CA . TYR A 1 77 ? -0.054 -14.480 3.525 1.00 91.44 77 TYR A CA 1
ATOM 617 C C . TYR A 1 77 ? 0.968 -13.372 3.252 1.00 91.44 77 TYR A C 1
ATOM 619 O O . TYR A 1 77 ? 1.448 -12.734 4.189 1.00 91.44 77 TYR A O 1
ATOM 627 N N . LEU A 1 78 ? 1.295 -13.160 1.980 1.00 93.88 78 LEU A N 1
ATOM 628 C CA . LEU A 1 78 ? 2.369 -12.277 1.538 1.00 93.88 78 LEU A CA 1
ATOM 629 C C . LEU A 1 78 ? 1.776 -11.161 0.675 1.00 93.88 78 LEU A C 1
ATOM 631 O O . LEU A 1 78 ? 1.532 -11.379 -0.515 1.00 93.88 78 LEU A O 1
ATOM 635 N N . PRO A 1 79 ? 1.494 -9.980 1.245 1.00 96.44 79 PRO A N 1
ATOM 636 C CA . PRO A 1 79 ? 1.026 -8.853 0.456 1.00 96.44 79 PRO A CA 1
ATOM 637 C C . PRO A 1 79 ? 2.167 -8.316 -0.410 1.00 96.44 79 PRO A C 1
ATOM 639 O O . PRO A 1 79 ? 3.274 -8.071 0.080 1.00 96.44 79 PRO A O 1
ATOM 642 N N . GLN A 1 80 ? 1.890 -8.120 -1.696 1.00 97.88 80 GLN A N 1
ATOM 643 C CA . GLN A 1 80 ? 2.859 -7.579 -2.645 1.00 97.88 80 GLN A CA 1
ATOM 644 C C . GLN A 1 80 ? 3.081 -6.076 -2.413 1.00 97.88 80 GLN A C 1
ATOM 646 O O . GLN A 1 80 ? 2.219 -5.375 -1.865 1.00 97.88 80 GLN A O 1
ATOM 651 N N . LEU A 1 81 ? 4.248 -5.585 -2.832 1.00 98.06 81 LEU A N 1
ATOM 652 C CA . LEU A 1 81 ? 4.609 -4.169 -2.737 1.00 98.06 81 LEU A CA 1
ATOM 653 C C . LEU A 1 81 ? 3.760 -3.272 -3.650 1.00 98.06 81 LEU A C 1
ATOM 655 O O . LEU A 1 81 ? 3.102 -3.724 -4.593 1.00 98.06 81 LEU A O 1
ATOM 659 N N . THR A 1 82 ? 3.812 -1.970 -3.367 1.00 98.75 82 THR A N 1
ATOM 660 C CA . THR A 1 82 ? 3.283 -0.940 -4.268 1.00 98.75 8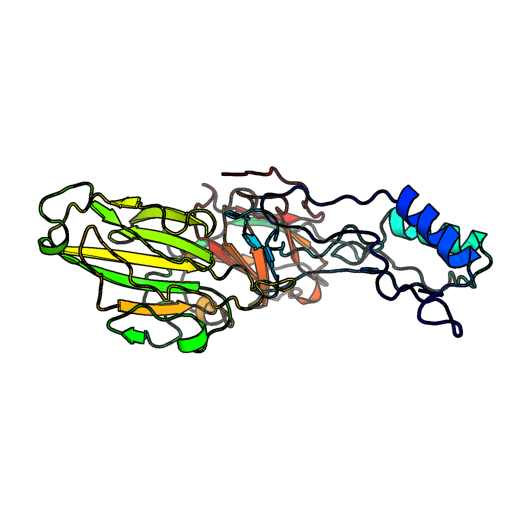2 THR A CA 1
ATOM 661 C C . THR A 1 82 ? 4.169 -0.812 -5.505 1.00 98.75 82 THR A C 1
ATOM 663 O O . THR A 1 82 ? 3.658 -0.767 -6.618 1.00 98.75 82 THR A O 1
ATOM 666 N N . SER A 1 83 ? 5.493 -0.796 -5.333 1.00 98.62 83 SER A N 1
ATOM 667 C CA . SER A 1 83 ? 6.424 -0.827 -6.461 1.00 98.62 83 SER A CA 1
ATOM 668 C C . SER A 1 83 ? 6.312 -2.161 -7.195 1.00 98.62 83 SER A C 1
ATOM 670 O O . SER A 1 83 ? 6.311 -3.228 -6.574 1.00 98.62 83 SER A O 1
ATOM 672 N N . TYR A 1 84 ? 6.240 -2.096 -8.520 1.00 98.50 84 TYR A N 1
ATOM 673 C CA . TYR A 1 84 ? 6.354 -3.244 -9.411 1.00 98.50 84 TYR A CA 1
ATOM 674 C C . TYR A 1 84 ? 7.594 -3.097 -10.304 1.00 98.50 84 TYR A C 1
ATOM 676 O O . TYR A 1 84 ? 7.590 -3.529 -11.449 1.00 98.50 84 TYR A O 1
ATOM 684 N N . ASP A 1 85 ? 8.670 -2.494 -9.776 1.00 98.19 85 ASP A N 1
ATOM 685 C CA . ASP A 1 85 ? 9.983 -2.396 -10.436 1.00 98.19 85 ASP A CA 1
ATOM 686 C C . ASP A 1 85 ? 10.441 -3.750 -11.003 1.00 98.19 85 ASP A C 1
ATOM 688 O O . ASP A 1 85 ? 10.888 -3.861 -12.150 1.00 98.19 85 ASP A O 1
ATOM 692 N N . TYR A 1 86 ? 10.214 -4.800 -10.206 1.00 98.12 86 TYR A N 1
ATOM 693 C CA . TYR A 1 86 ? 10.387 -6.201 -10.572 1.00 98.12 86 TYR A CA 1
ATOM 694 C C . TYR A 1 86 ? 11.853 -6.579 -10.863 1.00 98.12 86 TYR A C 1
ATOM 696 O O . TYR A 1 86 ? 12.104 -7.699 -11.286 1.00 98.12 86 TYR A O 1
ATOM 704 N N . ASP A 1 87 ? 12.838 -5.696 -10.632 1.00 97.25 87 ASP A N 1
ATOM 705 C CA . ASP A 1 87 ? 14.213 -5.843 -11.138 1.00 97.25 87 ASP A CA 1
ATOM 706 C C . ASP A 1 87 ? 14.218 -6.032 -12.671 1.00 97.25 87 ASP A C 1
ATOM 708 O O . ASP A 1 87 ? 14.903 -6.882 -13.251 1.00 97.25 87 ASP A O 1
ATOM 712 N N . SER A 1 88 ? 13.362 -5.265 -13.345 1.00 97.50 88 SER A N 1
ATOM 713 C CA . SER A 1 88 ? 13.159 -5.331 -14.791 1.00 97.50 88 SER A CA 1
ATOM 714 C C . SER A 1 88 ? 14.284 -4.635 -15.577 1.00 97.50 88 SER A C 1
ATOM 716 O O . SER A 1 88 ? 15.081 -3.864 -15.033 1.00 97.50 88 SER A O 1
ATOM 718 N N . PRO A 1 89 ? 14.371 -4.860 -16.902 1.00 97.56 89 PRO A N 1
ATOM 719 C CA . PRO A 1 89 ? 15.208 -4.058 -17.790 1.00 97.56 89 PRO A CA 1
ATOM 720 C C . PRO A 1 89 ? 14.960 -2.547 -17.660 1.00 97.56 89 PRO A C 1
ATOM 722 O O . PRO A 1 89 ? 15.925 -1.786 -17.648 1.00 97.56 89 PRO A O 1
ATOM 725 N N . LEU A 1 90 ? 13.709 -2.103 -17.528 1.00 97.75 90 LEU A N 1
ATOM 726 C CA . LEU A 1 90 ? 13.381 -0.728 -17.142 1.00 97.75 90 LEU A CA 1
ATOM 727 C C . LEU A 1 90 ? 12.866 -0.698 -15.701 1.00 97.75 90 LEU A C 1
ATOM 729 O O . LEU A 1 90 ? 11.980 -1.484 -15.364 1.00 97.75 90 LEU A O 1
ATOM 733 N N . ASN A 1 91 ? 13.397 0.209 -14.879 1.00 97.44 91 ASN A N 1
ATOM 734 C CA . ASN A 1 91 ? 12.987 0.363 -13.479 1.00 97.44 91 ASN A CA 1
ATOM 735 C C . ASN A 1 91 ? 11.538 0.886 -13.355 1.00 97.44 91 ASN A C 1
ATOM 737 O O . ASN A 1 91 ? 10.890 1.192 -14.357 1.00 97.44 91 ASN A O 1
ATOM 741 N N . GLU A 1 92 ? 11.022 1.026 -12.132 1.00 98.38 92 GLU A N 1
ATOM 742 C CA . GLU A 1 92 ? 9.667 1.551 -11.868 1.00 98.38 92 GLU A CA 1
ATOM 743 C C . GLU A 1 92 ? 9.357 2.848 -12.644 1.00 98.38 92 GLU A C 1
ATOM 745 O O . GLU A 1 92 ? 8.309 2.944 -13.287 1.00 98.38 92 GLU A O 1
ATOM 750 N N . ALA A 1 93 ? 10.300 3.794 -12.682 1.00 97.88 93 ALA A N 1
ATOM 751 C CA . ALA A 1 93 ? 10.168 5.079 -13.372 1.00 97.88 93 ALA A CA 1
ATOM 752 C C . ALA A 1 93 ? 10.510 5.038 -14.878 1.00 97.88 93 ALA A C 1
ATOM 754 O O . ALA A 1 93 ? 10.577 6.086 -15.521 1.00 97.88 93 ALA A O 1
ATOM 755 N N . GLY A 1 94 ? 10.734 3.850 -15.447 1.00 97.31 94 GLY A N 1
ATOM 756 C CA . GLY A 1 94 ? 11.011 3.642 -16.870 1.00 97.31 94 GLY A CA 1
ATOM 757 C C . GLY A 1 94 ? 12.464 3.885 -17.291 1.00 97.31 94 GLY A C 1
ATOM 758 O O . GLY A 1 94 ? 12.756 3.859 -18.489 1.00 97.31 94 GLY A O 1
ATOM 759 N N . ASP A 1 95 ? 13.389 4.104 -16.352 1.00 97.19 95 ASP A N 1
ATOM 760 C CA . ASP A 1 95 ? 14.796 4.314 -16.688 1.00 97.19 95 ASP A CA 1
ATOM 761 C C . ASP A 1 95 ? 15.483 2.977 -17.022 1.00 97.19 95 ASP A C 1
ATOM 763 O O . ASP A 1 95 ? 15.243 1.969 -16.347 1.00 97.19 95 ASP A O 1
ATOM 767 N N . PRO A 1 96 ? 16.393 2.941 -18.012 1.00 96.81 96 PRO A N 1
ATOM 768 C CA . PRO A 1 96 ? 17.101 1.720 -18.373 1.00 96.81 96 PRO A CA 1
ATOM 769 C C . PRO A 1 96 ? 18.090 1.291 -17.292 1.00 96.81 96 PRO A C 1
ATOM 771 O O . PRO A 1 96 ? 18.935 2.074 -16.855 1.00 96.81 96 PRO A O 1
ATOM 774 N N . THR A 1 97 ? 18.030 0.020 -16.904 1.00 96.44 97 THR A N 1
ATOM 775 C CA . THR A 1 97 ? 18.942 -0.578 -15.925 1.00 96.44 97 THR A CA 1
ATOM 776 C C . THR A 1 97 ? 20.177 -1.180 -16.596 1.00 96.44 97 THR A C 1
ATOM 778 O O . THR A 1 97 ? 20.253 -1.336 -17.818 1.00 96.44 97 THR A O 1
ATOM 781 N N . GLU A 1 98 ? 21.162 -1.599 -15.797 1.00 96.12 98 GLU A N 1
ATOM 782 C CA . GLU A 1 98 ? 22.309 -2.369 -16.300 1.00 96.12 98 GLU A CA 1
ATOM 783 C C . GLU A 1 98 ? 21.858 -3.622 -17.079 1.00 96.12 98 GLU A C 1
ATOM 785 O O . GLU A 1 98 ? 22.463 -3.994 -18.090 1.00 96.12 98 GLU A O 1
ATOM 790 N N . LYS A 1 99 ? 20.753 -4.246 -16.648 1.00 97.06 99 LYS A N 1
ATOM 791 C CA . LYS A 1 99 ? 20.167 -5.424 -17.290 1.00 97.06 99 LYS A CA 1
ATOM 792 C C . LYS A 1 99 ? 19.661 -5.109 -18.698 1.00 97.06 99 LYS A C 1
ATOM 794 O O . LYS A 1 99 ? 19.931 -5.887 -19.612 1.00 97.06 99 LYS A O 1
ATOM 799 N N . TYR A 1 100 ? 19.024 -3.953 -18.909 1.00 96.19 100 TYR A N 1
ATOM 800 C CA . TYR A 1 100 ? 18.628 -3.496 -20.247 1.00 96.19 100 TYR A CA 1
ATOM 801 C C . TYR A 1 100 ? 19.823 -3.393 -21.195 1.00 96.19 100 TYR A C 1
ATOM 803 O O . TYR A 1 100 ? 19.791 -3.958 -22.289 1.00 96.19 100 TYR A O 1
ATOM 811 N N . PHE A 1 101 ? 20.905 -2.730 -20.775 1.00 94.56 101 PHE A N 1
ATOM 812 C CA . PHE A 1 101 ? 22.081 -2.554 -21.633 1.00 94.56 101 PHE A CA 1
ATOM 813 C C . PHE A 1 101 ? 22.765 -3.884 -21.961 1.00 94.56 101 PHE A C 1
ATOM 815 O O . PHE A 1 101 ? 23.202 -4.092 -23.094 1.00 94.56 101 PHE A O 1
ATOM 822 N N . LYS A 1 102 ? 22.812 -4.814 -21.003 1.00 95.88 102 LYS A N 1
ATOM 823 C CA . LYS A 1 102 ? 23.331 -6.167 -21.232 1.00 95.88 102 LYS A CA 1
ATOM 824 C C . LYS A 1 102 ? 22.475 -6.967 -22.219 1.00 95.88 102 LYS A C 1
ATOM 826 O O . LYS A 1 102 ? 23.028 -7.619 -23.102 1.00 95.88 102 LYS A O 1
ATOM 831 N N . ILE A 1 103 ? 21.148 -6.903 -22.092 1.00 94.50 103 ILE A N 1
ATOM 832 C CA . ILE A 1 103 ? 20.210 -7.549 -23.025 1.00 94.50 103 ILE A CA 1
ATOM 833 C C . ILE A 1 103 ? 20.363 -6.955 -24.428 1.00 94.50 103 ILE A C 1
ATOM 835 O O . ILE A 1 103 ? 20.479 -7.700 -25.399 1.00 94.50 103 ILE A O 1
ATOM 839 N N . LYS A 1 104 ? 20.422 -5.623 -24.536 1.00 92.12 104 LYS A N 1
ATOM 840 C CA . LYS A 1 104 ? 20.621 -4.922 -25.809 1.00 92.12 104 LYS A CA 1
ATOM 841 C C . LYS A 1 104 ? 21.913 -5.370 -26.496 1.00 92.12 104 LYS A C 1
ATOM 843 O O . LYS A 1 104 ? 21.872 -5.775 -27.652 1.00 92.12 104 LYS A O 1
ATOM 848 N N . LYS A 1 105 ? 23.029 -5.389 -25.761 1.00 92.38 105 LYS A N 1
ATOM 849 C CA . LYS A 1 105 ? 24.325 -5.851 -26.276 1.00 92.38 105 LYS A CA 1
ATOM 850 C C . LYS A 1 105 ? 24.265 -7.294 -26.790 1.00 92.38 105 LYS A C 1
ATOM 852 O O . LYS A 1 105 ? 24.812 -7.597 -27.843 1.00 92.38 105 LYS A O 1
ATOM 857 N N . LEU A 1 106 ? 23.576 -8.185 -26.076 1.00 93.19 106 LEU A N 1
ATOM 858 C CA . LEU A 1 106 ? 23.413 -9.570 -26.517 1.00 93.19 106 LEU A CA 1
ATOM 859 C C . LEU A 1 106 ? 22.634 -9.680 -27.841 1.00 93.19 106 LEU A C 1
ATOM 861 O O . LEU A 1 106 ? 22.974 -10.495 -28.698 1.00 93.19 106 LEU A O 1
ATOM 865 N N . LEU A 1 107 ? 21.588 -8.873 -28.021 1.00 91.25 107 LEU A N 1
ATOM 866 C CA . LEU A 1 107 ? 20.828 -8.844 -29.274 1.00 91.25 107 LEU A CA 1
ATOM 867 C C . LEU A 1 107 ? 21.693 -8.364 -30.449 1.00 91.25 107 LEU A C 1
ATOM 869 O O . LEU A 1 107 ? 21.633 -8.955 -31.526 1.00 91.25 107 LEU A O 1
ATOM 873 N N . GLU A 1 108 ? 22.548 -7.363 -30.220 1.00 88.75 108 GLU A N 1
ATOM 874 C CA . GLU A 1 108 ? 23.524 -6.882 -31.209 1.00 88.75 108 GLU A CA 1
ATOM 875 C C . GLU A 1 108 ? 24.525 -7.990 -31.593 1.00 88.75 108 GLU A C 1
ATOM 877 O O . GLU A 1 108 ? 24.764 -8.230 -32.775 1.00 88.75 108 GLU A O 1
ATOM 882 N N . GLU A 1 109 ? 25.055 -8.729 -30.612 1.00 89.69 109 GLU A N 1
ATOM 883 C CA . GLU A 1 109 ? 26.002 -9.838 -30.829 1.00 89.69 109 GLU A CA 1
ATOM 884 C C . GLU A 1 109 ? 25.381 -11.054 -31.543 1.00 89.69 109 GLU A C 1
ATOM 886 O O . GLU A 1 109 ? 26.097 -11.855 -32.144 1.00 89.69 109 GLU A O 1
ATOM 891 N N . THR A 1 110 ? 24.056 -11.215 -31.484 1.00 85.62 110 THR A N 1
ATOM 892 C CA . THR A 1 110 ? 23.332 -12.360 -32.067 1.00 85.62 110 THR A CA 1
ATOM 893 C C . THR A 1 110 ? 22.719 -12.062 -33.439 1.00 85.62 110 THR A C 1
ATOM 895 O O . THR A 1 110 ? 21.914 -12.850 -33.933 1.00 85.62 110 THR A O 1
ATOM 898 N N . ASN A 1 111 ? 23.133 -10.965 -34.090 1.00 80.25 111 ASN A N 1
ATOM 899 C CA . ASN A 1 111 ? 22.652 -10.517 -35.405 1.00 80.25 111 ASN A CA 1
ATOM 900 C C . ASN A 1 111 ? 21.127 -10.298 -35.479 1.00 80.25 111 ASN A C 1
ATOM 902 O O . ASN A 1 111 ? 20.544 -10.357 -36.565 1.00 80.25 111 ASN A O 1
ATOM 906 N N . PHE A 1 112 ? 20.463 -10.034 -34.349 1.00 80.00 112 PHE A N 1
ATOM 907 C CA . PHE A 1 112 ? 19.100 -9.512 -34.389 1.00 80.00 112 PHE A CA 1
ATOM 908 C C . PHE A 1 112 ? 19.136 -8.059 -34.866 1.00 80.00 112 PHE A C 1
ATOM 910 O O . PHE A 1 112 ? 20.067 -7.316 -34.561 1.00 80.00 112 PHE A O 1
ATOM 917 N N . ALA A 1 113 ? 18.129 -7.641 -35.636 1.00 68.44 113 ALA A N 1
ATOM 918 C CA . ALA A 1 113 ? 18.025 -6.252 -36.065 1.00 68.44 113 ALA A CA 1
ATOM 919 C C . ALA A 1 113 ? 17.804 -5.361 -34.835 1.00 68.44 113 ALA A C 1
ATOM 921 O O . ALA A 1 113 ? 16.734 -5.385 -34.227 1.00 68.44 113 ALA A O 1
ATOM 922 N N . VAL A 1 114 ? 18.820 -4.582 -34.471 1.00 67.00 114 VAL A N 1
ATOM 923 C CA . VAL A 1 114 ? 18.739 -3.593 -33.396 1.00 67.00 114 VAL A CA 1
ATOM 924 C C . VAL A 1 114 ? 18.766 -2.218 -34.050 1.00 67.00 114 VAL A C 1
ATOM 926 O O . VAL A 1 114 ? 19.745 -1.860 -34.703 1.00 67.00 114 VAL A O 1
ATOM 929 N N . SER A 1 115 ? 17.681 -1.453 -33.922 1.00 65.25 115 SER A N 1
ATOM 930 C CA . SER A 1 115 ? 17.703 -0.036 -34.290 1.00 65.25 115 SER A CA 1
ATOM 931 C C . SER A 1 115 ? 18.156 0.774 -33.082 1.00 65.25 115 SER A C 1
ATOM 933 O O . SER A 1 115 ? 17.579 0.672 -32.001 1.00 65.25 115 SER A O 1
ATOM 935 N N . ASN A 1 116 ? 19.192 1.589 -33.270 1.00 65.44 116 ASN A N 1
ATOM 936 C CA . ASN A 1 116 ? 19.622 2.572 -32.278 1.00 65.44 116 ASN A CA 1
ATOM 937 C C . ASN A 1 116 ? 18.862 3.900 -32.395 1.00 65.44 116 ASN A C 1
ATOM 939 O O . ASN A 1 116 ? 19.119 4.807 -31.608 1.00 65.44 116 ASN A O 1
ATOM 943 N N . GLU A 1 117 ? 17.926 4.016 -33.340 1.00 67.56 117 GLU A N 1
ATOM 944 C CA . GLU A 1 117 ? 17.167 5.247 -33.588 1.00 67.56 117 GLU A CA 1
ATOM 945 C C . GLU A 1 117 ? 16.254 5.618 -32.413 1.00 67.56 117 GLU A C 1
ATOM 947 O O . GLU A 1 117 ? 15.942 6.790 -32.224 1.00 67.56 117 GLU A O 1
ATOM 952 N N . ILE A 1 118 ? 15.854 4.636 -31.596 1.00 71.19 118 ILE A N 1
ATOM 953 C CA . ILE A 1 118 ? 14.989 4.835 -30.433 1.00 71.19 118 ILE A CA 1
ATOM 954 C C . ILE A 1 118 ? 15.629 4.124 -29.239 1.00 71.19 118 ILE A C 1
ATOM 956 O O . ILE A 1 118 ? 15.604 2.900 -29.140 1.00 71.19 118 ILE A O 1
ATOM 960 N N . SER A 1 119 ? 16.234 4.891 -28.330 1.00 78.31 119 SER A N 1
ATOM 961 C CA . SER A 1 119 ? 16.656 4.400 -27.013 1.00 78.31 119 SER A CA 1
ATOM 962 C C . SER A 1 119 ? 15.874 5.138 -25.924 1.00 78.31 119 SER A C 1
ATOM 964 O O . SER A 1 119 ? 15.675 6.347 -26.054 1.00 78.31 119 SER A O 1
ATOM 966 N N . PRO A 1 120 ? 15.431 4.444 -24.861 1.00 84.81 120 PRO A N 1
ATOM 967 C CA . PRO A 1 120 ? 14.766 5.085 -23.739 1.00 84.81 120 PRO A CA 1
ATOM 968 C C . PRO A 1 120 ? 15.703 6.111 -23.099 1.00 84.81 120 PRO A C 1
ATOM 970 O O . PRO A 1 120 ? 16.842 5.796 -22.747 1.00 84.81 120 PRO A O 1
ATOM 973 N N . VAL A 1 121 ? 15.222 7.348 -22.987 1.00 89.12 121 VAL A N 1
ATOM 974 C CA . VAL A 1 121 ? 15.923 8.446 -22.320 1.00 89.12 121 VAL A CA 1
ATOM 975 C C . VAL A 1 121 ? 15.348 8.554 -20.909 1.00 89.12 121 VAL A C 1
ATOM 977 O O . VAL A 1 121 ? 14.146 8.798 -20.797 1.00 89.12 121 VAL A O 1
ATOM 980 N N . PRO A 1 122 ? 16.161 8.379 -19.848 1.00 93.44 122 PRO A N 1
ATOM 981 C CA . PRO A 1 122 ? 15.712 8.593 -18.478 1.00 93.44 122 PRO A CA 1
ATOM 982 C C . PRO A 1 122 ? 15.053 9.963 -18.324 1.00 93.44 122 PRO A C 1
ATOM 984 O O . PRO A 1 122 ? 15.672 10.992 -18.618 1.00 93.44 122 PRO A O 1
ATOM 987 N N . ALA A 1 123 ? 13.803 9.985 -17.866 1.00 93.62 123 ALA A N 1
ATOM 988 C CA . ALA A 1 123 ? 13.142 11.239 -17.531 1.00 93.62 123 ALA A CA 1
ATOM 989 C C . ALA A 1 123 ? 13.814 11.817 -16.276 1.00 93.62 123 ALA A C 1
ATOM 991 O O . ALA A 1 123 ? 14.023 11.062 -15.324 1.00 93.62 123 ALA A O 1
ATOM 992 N N . PRO A 1 124 ? 14.160 13.116 -16.225 1.00 96.81 124 PRO A N 1
ATOM 993 C CA . PRO A 1 124 ? 14.778 13.695 -15.038 1.00 96.81 124 PRO A CA 1
ATOM 994 C C . PRO A 1 124 ? 13.830 13.601 -13.835 1.00 96.81 124 PRO A C 1
ATOM 996 O O . PRO A 1 124 ? 12.614 13.712 -13.992 1.00 96.81 124 PRO A O 1
ATOM 999 N N . LYS A 1 125 ? 14.394 13.396 -12.639 1.00 98.31 125 LYS A N 1
ATOM 1000 C CA . LYS A 1 125 ? 13.643 13.340 -11.380 1.00 98.31 125 LYS A CA 1
ATOM 1001 C C . LYS A 1 125 ? 13.953 14.555 -10.512 1.00 98.31 125 LYS A C 1
ATOM 1003 O O . LYS A 1 125 ? 15.099 14.991 -10.425 1.00 98.31 125 LYS A O 1
ATOM 1008 N N . GLY A 1 126 ? 12.919 15.117 -9.899 1.00 98.06 126 GLY A N 1
ATOM 1009 C CA . GLY A 1 126 ? 12.987 16.296 -9.052 1.00 98.06 126 GLY A CA 1
ATOM 1010 C C . GLY A 1 126 ? 13.168 15.938 -7.584 1.00 98.06 126 GLY A C 1
ATOM 1011 O O . GLY A 1 126 ? 12.447 15.106 -7.037 1.00 98.06 126 GLY A O 1
ATOM 1012 N N . ASN A 1 127 ? 14.101 16.628 -6.933 1.00 98.38 127 ASN A N 1
ATOM 1013 C CA . ASN A 1 127 ? 14.150 16.737 -5.483 1.00 98.38 127 ASN A CA 1
ATOM 1014 C C . ASN A 1 127 ? 13.494 18.066 -5.090 1.00 98.38 127 ASN A C 1
ATOM 1016 O O . ASN A 1 127 ? 14.021 19.134 -5.406 1.00 98.38 127 ASN A O 1
ATOM 1020 N N . TYR A 1 128 ? 12.337 17.994 -4.434 1.00 98.38 128 TYR A N 1
ATOM 1021 C CA . TYR A 1 128 ? 11.552 19.168 -4.034 1.00 98.38 128 TYR A CA 1
ATOM 1022 C C . TYR A 1 128 ? 11.672 19.490 -2.542 1.00 98.38 128 TYR A C 1
ATOM 1024 O O . TYR A 1 128 ? 11.027 20.416 -2.055 1.00 98.38 128 TYR A O 1
ATOM 1032 N N . GLY A 1 129 ? 12.534 18.767 -1.824 1.00 98.06 129 GLY A N 1
ATOM 1033 C CA . GLY A 1 129 ? 12.826 19.011 -0.420 1.00 98.06 129 GLY A CA 1
ATOM 1034 C C . GLY A 1 129 ? 11.813 18.384 0.534 1.00 98.06 129 GLY A C 1
ATOM 1035 O O . GLY A 1 129 ? 11.167 17.380 0.231 1.00 98.06 129 GLY A O 1
ATOM 1036 N N . THR A 1 130 ? 11.732 18.961 1.730 1.00 98.62 130 THR A N 1
ATOM 1037 C CA . THR A 1 130 ? 10.996 18.406 2.870 1.00 98.62 130 THR A CA 1
ATOM 1038 C C . THR A 1 130 ? 9.792 19.270 3.203 1.00 98.62 130 THR A C 1
ATOM 1040 O O . THR A 1 130 ? 9.901 20.493 3.295 1.00 98.62 130 THR A O 1
ATOM 1043 N N . PHE A 1 131 ? 8.662 18.620 3.459 1.00 98.50 131 PHE A N 1
ATOM 1044 C CA . PHE A 1 131 ? 7.404 19.255 3.826 1.00 98.50 131 PHE A CA 1
ATOM 1045 C C . PHE A 1 131 ? 6.920 18.722 5.168 1.00 98.50 131 PHE A C 1
ATOM 1047 O O . PHE A 1 131 ? 7.092 17.546 5.489 1.00 98.50 131 PHE A O 1
ATOM 1054 N N . THR A 1 132 ? 6.278 19.589 5.943 1.00 98.38 132 THR A N 1
ATOM 1055 C CA . THR A 1 132 ? 5.621 19.197 7.189 1.00 98.38 132 THR A CA 1
ATOM 1056 C C . THR A 1 132 ? 4.158 18.887 6.910 1.00 98.38 132 THR A C 1
ATOM 1058 O O . THR A 1 132 ? 3.444 19.683 6.296 1.00 98.38 132 THR A O 1
ATOM 1061 N N . MET A 1 133 ? 3.714 17.727 7.376 1.00 98.38 133 MET A N 1
ATOM 1062 C CA . MET A 1 133 ? 2.328 17.291 7.322 1.00 98.38 133 MET A CA 1
ATOM 1063 C C . MET A 1 133 ? 1.552 17.852 8.516 1.00 98.38 133 MET A C 1
ATOM 1065 O O . MET A 1 133 ? 2.036 17.861 9.646 1.00 98.38 133 MET A O 1
ATOM 1069 N N . MET A 1 134 ? 0.321 18.289 8.278 1.00 97.94 134 MET A N 1
ATOM 1070 C CA . MET A 1 134 ? -0.598 18.745 9.317 1.00 97.94 134 MET A CA 1
ATOM 1071 C C . MET A 1 134 ? -1.661 17.671 9.584 1.00 97.94 134 MET A C 1
ATOM 1073 O O . MET A 1 134 ? -2.227 17.155 8.616 1.00 97.94 134 MET A O 1
ATOM 1077 N N . PRO A 1 135 ? -1.970 17.335 10.850 1.00 98.19 135 PRO A N 1
ATOM 1078 C CA . PRO A 1 135 ? -3.091 16.454 11.173 1.00 98.19 135 PRO A CA 1
ATOM 1079 C C . PRO A 1 135 ? -4.405 17.021 10.625 1.00 98.19 135 PRO A C 1
ATOM 1081 O O . PRO A 1 135 ? -4.626 18.227 10.689 1.00 98.19 135 PRO A O 1
ATOM 1084 N N . LEU A 1 136 ? -5.284 16.168 10.102 1.00 97.44 136 LEU A N 1
ATOM 1085 C CA . LEU A 1 136 ? -6.608 16.565 9.615 1.00 97.44 136 LEU A CA 1
ATOM 1086 C C . LEU A 1 136 ? -7.730 15.964 10.455 1.00 97.44 136 LEU A C 1
ATOM 1088 O O . LEU A 1 136 ? -8.453 16.682 11.136 1.00 97.44 136 LEU A O 1
ATOM 1092 N N . VAL A 1 137 ? -7.923 14.648 10.358 1.00 97.88 137 VAL A N 1
ATOM 1093 C CA . VAL A 1 137 ? -9.114 13.983 10.898 1.00 97.88 137 VAL A CA 1
ATOM 1094 C C . VAL A 1 137 ? -8.854 12.497 11.124 1.00 97.88 137 VAL A C 1
ATOM 1096 O O . VAL A 1 137 ? -8.222 11.841 10.297 1.00 97.88 137 VAL A O 1
ATOM 1099 N N . SER A 1 138 ? -9.342 11.968 12.246 1.00 98.12 138 SER A N 1
ATOM 1100 C CA . SER A 1 138 ? -9.263 10.542 12.584 1.00 98.12 138 SER A CA 1
ATOM 1101 C C . SER A 1 138 ? -10.341 9.725 11.867 1.00 98.12 138 SER A C 1
ATOM 1103 O O . SER A 1 138 ? -11.447 10.223 11.660 1.00 98.12 138 SER A O 1
ATOM 1105 N N . LEU A 1 139 ? -10.075 8.450 11.565 1.00 97.62 139 LEU A N 1
ATOM 1106 C CA . LEU A 1 139 ? -11.097 7.510 11.079 1.00 97.62 139 LEU A CA 1
ATOM 1107 C C . LEU A 1 139 ? -12.245 7.286 12.078 1.00 97.62 139 LEU A C 1
ATOM 1109 O O . LEU A 1 139 ? -13.327 6.870 11.670 1.00 97.62 139 LEU A O 1
ATOM 1113 N N . PHE A 1 140 ? -12.062 7.604 13.364 1.00 97.75 140 PHE A N 1
ATOM 1114 C CA . PHE A 1 140 ? -13.154 7.564 14.343 1.00 97.75 140 PHE A CA 1
ATOM 1115 C C . PHE A 1 140 ? -14.192 8.678 14.134 1.00 97.75 140 PHE A C 1
ATOM 1117 O O . PHE A 1 140 ? -15.334 8.561 14.587 1.00 97.75 140 PHE A O 1
ATOM 1124 N N . GLU A 1 141 ? -13.830 9.750 13.425 1.00 96.81 141 GLU A N 1
ATOM 1125 C CA . GLU A 1 141 ? -14.703 10.901 13.237 1.00 96.81 141 GLU A CA 1
ATOM 1126 C C . GLU A 1 141 ? -15.775 10.646 12.179 1.00 96.81 141 GLU A C 1
ATOM 1128 O O . GLU A 1 141 ? -15.514 10.141 11.083 1.00 96.81 141 GLU A O 1
ATOM 1133 N N . LYS A 1 142 ? -16.997 11.116 12.455 1.00 95.25 142 LYS A N 1
ATOM 1134 C CA . LYS A 1 142 ? -18.142 10.998 11.535 1.00 95.25 142 LYS A CA 1
ATOM 1135 C C . LYS A 1 142 ? -17.870 11.634 10.165 1.00 95.25 142 LYS A C 1
ATOM 1137 O O . LYS A 1 142 ? -18.424 11.191 9.159 1.00 95.25 142 LYS A O 1
ATOM 1142 N N . ALA A 1 143 ? -17.000 12.643 10.115 1.00 94.44 143 ALA A N 1
ATOM 1143 C CA . ALA A 1 143 ? -16.575 13.300 8.881 1.00 94.44 143 ALA A CA 1
ATOM 1144 C C . ALA A 1 143 ? -15.919 12.338 7.872 1.00 94.44 143 ALA A C 1
ATOM 1146 O O . ALA A 1 143 ? -15.971 12.602 6.676 1.00 94.44 143 ALA A O 1
ATOM 1147 N N . THR A 1 144 ? -15.370 11.206 8.322 1.00 95.44 144 THR A N 1
ATOM 1148 C CA . THR A 1 144 ? -14.737 10.200 7.452 1.00 95.44 144 THR A CA 1
ATOM 1149 C C . THR A 1 144 ? -15.713 9.134 6.937 1.00 95.44 144 THR A C 1
ATOM 1151 O O . THR A 1 144 ? -15.383 8.363 6.035 1.00 95.44 144 THR A O 1
ATOM 1154 N N . GLN A 1 145 ? -16.944 9.091 7.461 1.00 95.12 145 GLN A N 1
ATOM 1155 C CA . GLN A 1 145 ? -17.958 8.097 7.094 1.00 95.12 145 GLN A CA 1
ATOM 1156 C C . GLN A 1 145 ? -18.606 8.500 5.771 1.00 95.12 145 GLN A C 1
ATOM 1158 O O . GLN A 1 145 ? -19.477 9.371 5.747 1.00 95.12 145 GLN A O 1
ATOM 1163 N N . ARG A 1 146 ? -18.108 7.960 4.653 1.00 94.06 146 ARG A N 1
ATOM 1164 C CA . ARG A 1 146 ? -18.606 8.273 3.295 1.00 94.06 146 ARG A CA 1
ATOM 1165 C C . ARG A 1 146 ? -19.672 7.296 2.808 1.00 94.06 146 ARG A C 1
ATOM 1167 O O . ARG A 1 146 ? -20.467 7.635 1.941 1.00 94.06 146 ARG A O 1
ATOM 1174 N N . ILE A 1 147 ? -19.719 6.113 3.411 1.00 94.88 147 ILE A N 1
ATOM 1175 C CA . ILE A 1 147 ? -20.767 5.114 3.217 1.00 94.88 147 ILE A CA 1
ATOM 1176 C C . ILE A 1 147 ? -21.554 5.010 4.522 1.00 94.88 147 ILE A C 1
ATOM 1178 O O . ILE A 1 147 ? -20.978 5.097 5.610 1.00 94.88 147 ILE A O 1
ATOM 1182 N N . LYS A 1 148 ? -22.880 4.859 4.419 1.00 95.75 148 LYS A N 1
ATOM 1183 C CA . LYS A 1 148 ? -23.734 4.658 5.592 1.00 95.75 148 LYS A CA 1
ATOM 1184 C C . LYS A 1 148 ? -23.260 3.399 6.340 1.00 95.75 148 LYS A C 1
ATOM 1186 O O . LYS A 1 148 ? -23.164 2.353 5.700 1.00 95.75 148 LYS A O 1
ATOM 1191 N N . PRO A 1 149 ? -22.997 3.476 7.657 1.00 97.62 149 PRO A N 1
ATOM 1192 C CA . PRO A 1 149 ? -22.642 2.297 8.435 1.00 97.62 149 PRO A CA 1
ATOM 1193 C C . PRO A 1 149 ? -23.702 1.197 8.327 1.00 97.62 149 PRO A C 1
ATOM 1195 O O . PRO A 1 149 ? -24.901 1.490 8.291 1.00 97.62 149 PRO A O 1
ATOM 1198 N N . ILE A 1 150 ? -23.246 -0.051 8.289 1.00 98.06 150 ILE A N 1
ATOM 1199 C CA . ILE A 1 150 ? -24.094 -1.242 8.257 1.00 98.06 150 ILE A CA 1
ATOM 1200 C C . ILE A 1 150 ? -24.188 -1.795 9.677 1.00 98.06 150 ILE A C 1
ATOM 1202 O O . ILE A 1 150 ? -23.175 -1.911 10.362 1.00 98.06 150 ILE A O 1
ATOM 1206 N N . GLU A 1 151 ? -25.395 -2.138 10.115 1.00 98.25 151 GLU A N 1
ATOM 1207 C CA . GLU A 1 151 ? -25.644 -2.778 11.408 1.00 98.25 151 GLU A CA 1
ATOM 1208 C C . GLU A 1 151 ? -26.073 -4.232 11.186 1.00 98.25 151 GLU A C 1
ATOM 1210 O O . GLU A 1 151 ? -26.813 -4.522 10.245 1.00 98.25 151 GLU A O 1
ATOM 1215 N N . SER A 1 152 ? -25.566 -5.148 12.008 1.00 97.62 152 SER A N 1
ATOM 1216 C CA . SER A 1 152 ? -25.828 -6.590 11.906 1.00 97.62 152 SER A CA 1
ATOM 1217 C C . SER A 1 152 ? -25.478 -7.280 13.221 1.00 97.62 152 SER A C 1
ATOM 1219 O O . SER A 1 152 ? -24.540 -6.865 13.896 1.00 97.62 152 SER A O 1
ATOM 1221 N N . ASP A 1 153 ? -26.164 -8.366 13.572 1.00 96.88 153 ASP A N 1
ATOM 1222 C CA . ASP A 1 153 ? -25.821 -9.162 14.761 1.00 96.88 153 ASP A CA 1
ATOM 1223 C C . ASP A 1 153 ? -24.477 -9.896 14.613 1.00 96.88 153 ASP A C 1
ATOM 1225 O O . ASP A 1 153 ? -23.820 -10.211 15.603 1.00 96.88 153 ASP A O 1
ATOM 1229 N N . VAL A 1 154 ? -24.038 -10.118 13.372 1.00 96.12 154 VAL A N 1
ATOM 1230 C CA . VAL A 1 154 ? -22.765 -10.763 13.020 1.00 96.12 154 VAL A CA 1
ATOM 1231 C C . VAL A 1 154 ? -21.891 -9.834 12.172 1.00 96.12 154 VAL A C 1
ATOM 1233 O O . VAL A 1 154 ? -22.434 -9.018 11.417 1.00 96.12 154 VAL A O 1
ATOM 1236 N N . PRO A 1 155 ? -20.553 -9.946 12.245 1.00 97.44 155 PRO A N 1
ATOM 1237 C CA . PRO A 1 155 ? -19.680 -9.204 11.347 1.00 97.44 155 PRO A CA 1
ATOM 1238 C C . PRO A 1 155 ? -19.872 -9.672 9.896 1.00 97.44 155 PRO A C 1
ATOM 1240 O O . PRO A 1 155 ? -20.120 -10.848 9.631 1.00 97.44 155 PRO A O 1
ATOM 1243 N N . LEU A 1 156 ? -19.763 -8.738 8.951 1.00 96.38 156 LEU A N 1
ATOM 1244 C CA . LEU A 1 156 ? -19.915 -8.990 7.519 1.00 96.38 156 LEU A CA 1
ATOM 1245 C C . LEU A 1 156 ? -18.605 -8.700 6.790 1.00 96.38 156 LEU A C 1
ATOM 1247 O O . LEU A 1 156 ? -17.932 -7.716 7.080 1.00 96.38 156 LEU A O 1
ATOM 1251 N N . GLY A 1 157 ? -18.282 -9.519 5.790 1.00 96.56 157 GLY A N 1
ATOM 1252 C CA . GLY A 1 157 ? -17.132 -9.289 4.917 1.00 96.56 157 GLY A CA 1
ATOM 1253 C C . GLY A 1 157 ? -17.308 -8.088 3.980 1.00 96.56 157 GLY A C 1
ATOM 1254 O O . GLY A 1 157 ? -18.420 -7.620 3.720 1.00 96.56 157 GLY A O 1
ATOM 1255 N N . PHE A 1 158 ? -16.192 -7.618 3.423 1.00 97.31 158 PHE A N 1
ATOM 1256 C CA . PHE A 1 158 ? -16.111 -6.460 2.524 1.00 97.31 158 PHE A CA 1
ATOM 1257 C C . PHE A 1 158 ? -17.067 -6.592 1.330 1.00 97.31 158 PHE A C 1
ATOM 1259 O O . PHE A 1 158 ? -17.785 -5.647 1.001 1.00 97.31 158 PHE A O 1
ATOM 1266 N N . GLU A 1 159 ? -17.123 -7.780 0.725 1.00 96.12 159 GLU A N 1
ATOM 1267 C CA . GLU A 1 159 ? -17.924 -8.057 -0.468 1.00 96.12 159 GLU A CA 1
ATOM 1268 C C . GLU A 1 159 ? -19.432 -7.952 -0.197 1.00 96.12 159 GLU A C 1
ATOM 1270 O O . GLU A 1 159 ? -20.177 -7.487 -1.056 1.00 96.12 159 GLU A O 1
ATOM 1275 N N . ILE A 1 160 ? -19.883 -8.321 1.007 1.00 95.56 160 ILE A N 1
ATOM 1276 C CA . ILE A 1 160 ? -21.291 -8.186 1.414 1.00 95.56 160 ILE A CA 1
ATOM 1277 C C . ILE A 1 160 ? -21.663 -6.710 1.600 1.00 95.56 160 ILE A C 1
ATOM 1279 O O . ILE A 1 160 ? -22.776 -6.305 1.274 1.00 95.56 160 ILE A O 1
ATOM 1283 N N . MET A 1 161 ? -20.718 -5.889 2.067 1.00 95.88 161 MET A N 1
ATOM 1284 C CA . MET A 1 161 ? -20.882 -4.435 2.186 1.00 95.88 161 MET A CA 1
ATOM 1285 C C . MET A 1 161 ? -20.707 -3.690 0.851 1.00 95.88 161 MET A C 1
ATOM 1287 O O . MET A 1 161 ? -20.798 -2.463 0.821 1.00 95.88 161 MET A O 1
ATOM 1291 N N . GLY A 1 162 ? -20.452 -4.402 -0.252 1.00 95.94 162 GLY A N 1
ATOM 1292 C CA . GLY A 1 162 ? -20.304 -3.810 -1.581 1.00 95.94 162 GLY A CA 1
ATOM 1293 C C . GLY A 1 162 ? -19.008 -3.020 -1.783 1.00 95.94 162 GLY A C 1
ATOM 1294 O O . GLY A 1 162 ? -18.954 -2.172 -2.674 1.00 95.94 162 GLY A O 1
ATOM 1295 N N . ILE A 1 163 ? -17.966 -3.271 -0.980 1.00 96.12 163 ILE A N 1
ATOM 1296 C CA . ILE A 1 163 ? -16.647 -2.647 -1.152 1.00 96.12 163 ILE A CA 1
ATOM 1297 C C . ILE A 1 163 ? -15.573 -3.683 -1.497 1.00 96.12 163 ILE A C 1
ATOM 1299 O O . ILE A 1 163 ? -15.589 -4.813 -1.021 1.00 96.12 163 ILE A O 1
ATOM 1303 N N . ASN A 1 164 ? -14.598 -3.284 -2.317 1.00 94.38 164 ASN A N 1
ATOM 1304 C CA . ASN A 1 164 ? -13.552 -4.193 -2.796 1.00 94.38 164 ASN A CA 1
ATOM 1305 C C . ASN A 1 164 ? -12.180 -3.937 -2.168 1.00 94.38 164 ASN A C 1
ATOM 1307 O O . ASN A 1 164 ? -11.353 -4.844 -2.156 1.00 94.38 164 ASN A O 1
ATOM 1311 N N . THR A 1 165 ? -11.911 -2.740 -1.655 1.00 96.19 165 THR A N 1
ATOM 1312 C CA . THR A 1 165 ? -10.576 -2.286 -1.228 1.00 96.19 165 THR A CA 1
ATOM 1313 C C . THR A 1 165 ? -10.672 -1.393 0.008 1.00 96.19 165 THR A C 1
ATOM 1315 O O . THR A 1 165 ? -11.773 -1.071 0.449 1.00 96.19 165 THR A O 1
ATOM 1318 N N . GLY A 1 166 ? -9.526 -0.980 0.553 1.00 97.44 166 GLY A N 1
ATOM 1319 C CA . GLY A 1 166 ? -9.458 -0.070 1.693 1.00 97.44 166 GLY A CA 1
ATOM 1320 C C . GLY A 1 166 ? -9.674 -0.784 3.024 1.00 97.44 166 GLY A C 1
ATOM 1321 O O . GLY A 1 166 ? -9.074 -1.833 3.279 1.00 97.44 166 GLY A O 1
ATOM 1322 N N . PHE A 1 167 ? -10.519 -0.196 3.867 1.00 98.75 167 PHE A N 1
ATOM 1323 C CA . PHE A 1 167 ? -10.645 -0.557 5.275 1.00 98.75 167 PHE A CA 1
ATOM 1324 C C . PHE A 1 167 ? -12.103 -0.665 5.722 1.00 98.75 167 PHE A C 1
ATOM 1326 O O . PHE A 1 167 ? -12.996 -0.064 5.121 1.00 98.75 167 PHE A O 1
ATOM 1333 N N . VAL A 1 168 ? -12.339 -1.375 6.825 1.00 98.69 168 VAL A N 1
ATOM 1334 C CA . VAL A 1 168 ? -13.619 -1.354 7.550 1.00 98.69 168 VAL A CA 1
ATOM 1335 C C . VAL A 1 168 ? -13.348 -1.283 9.045 1.00 98.69 168 VAL A C 1
ATOM 1337 O O . VAL A 1 168 ? -12.582 -2.093 9.566 1.00 98.69 168 VAL A O 1
ATOM 1340 N N . MET A 1 169 ? -13.998 -0.345 9.734 1.00 98.75 169 MET A N 1
ATOM 1341 C CA . MET A 1 169 ? -14.038 -0.313 11.196 1.00 98.75 169 MET A CA 1
ATOM 1342 C C . MET A 1 169 ? -15.252 -1.109 11.690 1.00 98.75 169 MET A C 1
ATOM 1344 O O . MET A 1 169 ? -16.386 -0.749 11.378 1.00 98.75 169 MET A O 1
ATOM 1348 N N . TYR A 1 170 ? -15.022 -2.177 12.453 1.00 98.69 170 TYR A N 1
ATOM 1349 C CA . TYR A 1 170 ? -16.056 -2.977 13.115 1.00 98.69 170 TYR A CA 1
ATOM 1350 C C . TYR A 1 170 ? -16.155 -2.531 14.571 1.00 98.69 170 TYR A C 1
ATOM 1352 O O . TYR A 1 170 ? -15.193 -2.667 15.323 1.00 98.69 170 TYR A O 1
ATOM 1360 N N . GLU A 1 171 ? -17.301 -1.998 14.977 1.00 98.62 171 GLU A N 1
ATOM 1361 C CA . GLU A 1 171 ? -17.529 -1.490 16.327 1.00 98.62 171 GLU A CA 1
ATOM 1362 C C . GLU A 1 171 ? -18.605 -2.300 17.053 1.00 98.62 171 GLU A C 1
ATOM 1364 O O . GLU A 1 171 ? -19.654 -2.614 16.487 1.00 98.62 171 GLU A O 1
ATOM 1369 N N . THR A 1 172 ? -18.372 -2.579 18.332 1.00 97.62 172 THR A N 1
ATOM 1370 C CA . THR A 1 172 ? -19.363 -3.154 19.248 1.00 97.62 172 THR A CA 1
ATOM 1371 C C . THR A 1 172 ? -19.142 -2.617 20.666 1.00 97.62 172 THR A C 1
ATOM 1373 O O . THR A 1 172 ? -18.128 -1.969 20.951 1.00 97.62 172 THR A O 1
ATOM 1376 N N . ILE A 1 173 ? -20.102 -2.840 21.561 1.00 95.31 173 ILE A N 1
ATOM 1377 C CA . ILE A 1 173 ? -20.042 -2.377 22.949 1.00 95.31 173 ILE A CA 1
ATOM 1378 C C . ILE A 1 173 ? -19.790 -3.570 23.865 1.00 95.31 173 ILE A C 1
ATOM 1380 O O . ILE A 1 173 ? -20.558 -4.528 23.879 1.00 95.31 173 ILE A O 1
ATOM 1384 N N . LEU A 1 174 ? -18.722 -3.482 24.653 1.00 92.19 174 LEU A N 1
ATOM 1385 C CA . LEU A 1 174 ? -18.387 -4.447 25.687 1.00 92.19 174 LEU A CA 1
ATOM 1386 C C . LEU A 1 174 ? -19.063 -4.049 26.998 1.00 92.19 174 LEU A C 1
ATOM 1388 O O . LEU A 1 174 ? -18.935 -2.907 27.442 1.00 92.19 174 LEU A O 1
ATOM 1392 N N . THR A 1 175 ? -19.746 -4.993 27.638 1.00 85.56 175 THR A N 1
ATOM 1393 C CA . THR A 1 175 ? -20.426 -4.816 28.928 1.00 85.56 175 THR A CA 1
ATOM 1394 C C . THR A 1 175 ? -19.799 -5.701 30.007 1.00 85.56 175 THR A C 1
ATOM 1396 O O . THR A 1 175 ? -19.058 -6.642 29.721 1.00 85.56 175 THR A O 1
ATOM 1399 N N . ASN A 1 176 ? -20.078 -5.409 31.280 1.00 76.94 176 ASN A N 1
ATOM 1400 C CA . ASN A 1 176 ? -19.551 -6.194 32.403 1.00 76.94 176 ASN A CA 1
ATOM 1401 C C . ASN A 1 176 ? -19.966 -7.671 32.394 1.00 76.94 176 ASN A C 1
ATOM 1403 O O . ASN A 1 176 ? -19.174 -8.507 32.824 1.00 76.94 176 ASN A O 1
ATOM 1407 N N . GLU A 1 177 ? -21.162 -8.000 31.900 1.00 74.12 177 GLU A N 1
ATOM 1408 C CA . GLU A 1 177 ? -21.642 -9.389 31.828 1.00 74.12 177 GLU A CA 1
ATOM 1409 C C . GLU A 1 177 ? -20.683 -10.266 31.015 1.00 74.12 177 GLU A C 1
ATOM 1411 O O . GLU A 1 177 ? -20.376 -11.396 31.392 1.00 74.12 177 GLU A O 1
ATOM 1416 N N . GLN A 1 178 ? -20.104 -9.690 29.960 1.00 72.88 178 GLN A N 1
ATOM 1417 C CA . GLN A 1 178 ? -19.224 -10.389 29.028 1.00 72.88 178 GLN A CA 1
ATOM 1418 C C . GLN A 1 178 ? -17.816 -10.648 29.589 1.00 72.88 178 GLN A C 1
ATOM 1420 O O . GLN A 1 178 ? -17.034 -11.377 28.981 1.00 72.88 178 GLN A O 1
ATOM 1425 N N . LYS A 1 179 ? -17.468 -10.069 30.746 1.00 68.38 179 LYS A N 1
ATOM 1426 C CA . LYS A 1 179 ? -16.145 -10.237 31.369 1.00 68.38 179 LYS A CA 1
ATOM 1427 C C . LYS A 1 179 ? -16.059 -11.459 32.277 1.00 68.38 179 LYS A C 1
ATOM 1429 O O . LYS A 1 179 ? -14.956 -11.812 32.674 1.00 68.38 179 LYS A O 1
ATOM 1434 N N . ASP A 1 180 ? -17.189 -12.067 32.662 1.00 65.31 180 ASP A N 1
ATOM 1435 C CA . ASP A 1 180 ? -17.244 -13.176 33.640 1.00 65.31 180 ASP A CA 1
ATOM 1436 C C . ASP A 1 180 ? -16.422 -12.886 34.926 1.00 65.31 180 ASP A C 1
ATOM 1438 O O . ASP A 1 180 ? -15.784 -13.768 35.495 1.00 65.31 180 ASP A O 1
ATOM 1442 N N . ASN A 1 181 ? -16.353 -11.611 35.346 1.00 65.25 181 ASN A N 1
ATOM 1443 C CA . ASN A 1 181 ? -15.482 -11.103 36.424 1.00 65.25 181 ASN A CA 1
ATOM 1444 C C . ASN A 1 181 ? -13.980 -11.462 36.301 1.00 65.25 181 ASN A C 1
ATOM 1446 O O . ASN A 1 181 ? -13.249 -11.413 37.291 1.00 65.25 181 ASN A O 1
ATOM 1450 N N . LYS A 1 182 ? -13.496 -11.798 35.100 1.00 69.81 182 LYS A N 1
ATOM 1451 C CA . LYS A 1 182 ? -12.095 -12.117 34.802 1.00 69.81 182 LYS A CA 1
ATOM 1452 C C . LYS A 1 182 ? -11.468 -11.005 33.970 1.00 69.81 182 LYS A C 1
ATOM 1454 O O . LYS A 1 182 ? -11.957 -10.650 32.902 1.00 69.81 182 LYS A O 1
ATOM 1459 N N . VAL A 1 183 ? -10.360 -10.466 34.468 1.00 78.00 183 VAL A N 1
ATOM 1460 C CA . VAL A 1 183 ? -9.510 -9.510 33.754 1.00 78.00 183 VAL A CA 1
ATOM 1461 C C . VAL A 1 183 ? -8.056 -9.970 33.938 1.00 78.00 183 VAL A C 1
ATOM 1463 O O . VAL A 1 183 ? -7.642 -10.149 35.086 1.00 78.00 183 VAL A O 1
ATOM 1466 N N . PRO A 1 184 ? -7.281 -10.191 32.860 1.00 86.12 184 PRO A N 1
ATOM 1467 C CA . PRO A 1 184 ? -7.654 -10.009 31.454 1.00 86.12 184 PRO A CA 1
ATOM 1468 C C . PRO A 1 184 ? -8.661 -11.055 30.948 1.00 86.12 184 PRO A C 1
ATOM 1470 O O . PRO A 1 184 ? -8.729 -12.171 31.462 1.00 86.12 184 PRO A O 1
ATOM 1473 N N . VAL A 1 185 ? -9.420 -10.690 29.913 1.00 90.00 185 VAL A N 1
ATOM 1474 C CA . VAL A 1 185 ? -10.301 -11.603 29.166 1.00 90.00 185 VAL A CA 1
ATOM 1475 C C . VAL A 1 185 ? -9.814 -11.735 27.725 1.00 90.00 185 VAL A C 1
ATOM 1477 O O . VAL A 1 185 ? -9.313 -10.781 27.136 1.00 90.00 185 VAL A O 1
ATOM 1480 N N . ASN A 1 186 ? -9.946 -12.927 27.155 1.00 93.00 186 ASN A N 1
ATOM 1481 C CA . ASN A 1 186 ? -9.424 -13.236 25.831 1.00 93.00 186 ASN A CA 1
ATOM 1482 C C . ASN A 1 186 ? -10.403 -12.812 24.731 1.00 93.00 186 ASN A C 1
ATOM 1484 O O . ASN A 1 186 ? -11.494 -13.374 24.639 1.00 93.00 186 ASN A O 1
ATOM 1488 N N . LEU A 1 187 ? -9.995 -11.874 23.878 1.00 94.56 187 LEU A N 1
ATOM 1489 C CA . LEU A 1 187 ? -10.626 -11.610 22.587 1.00 94.56 187 LEU A CA 1
ATOM 1490 C C . LEU A 1 187 ? -10.105 -12.621 21.564 1.00 94.56 187 LEU A C 1
ATOM 1492 O O . LEU A 1 187 ? -8.896 -12.711 21.358 1.00 94.56 187 LEU A O 1
ATOM 1496 N N . THR A 1 188 ? -11.000 -13.338 20.891 1.00 94.94 188 THR A N 1
ATOM 1497 C CA . THR A 1 188 ? -10.641 -14.255 19.802 1.00 94.94 188 THR A CA 1
ATOM 1498 C C . THR A 1 188 ? -11.349 -13.837 18.522 1.00 94.94 188 THR A C 1
ATOM 1500 O O . THR A 1 188 ? -12.568 -13.665 18.500 1.00 94.94 188 THR A O 1
ATOM 1503 N N . ILE A 1 189 ? -10.573 -13.678 17.449 1.00 94.19 189 ILE A N 1
ATOM 1504 C CA . ILE A 1 189 ? -11.071 -13.437 16.093 1.00 94.19 189 ILE A CA 1
ATOM 1505 C C . ILE A 1 189 ? -10.603 -14.616 15.243 1.00 94.19 189 ILE A C 1
ATOM 1507 O O . ILE A 1 189 ? -9.416 -14.729 14.927 1.00 94.19 189 ILE A O 1
ATOM 1511 N N . SER A 1 190 ? -11.529 -15.513 14.913 1.00 85.75 190 SER A N 1
ATOM 1512 C CA . SER A 1 190 ? -11.214 -16.794 14.269 1.00 85.75 190 SER A CA 1
ATOM 1513 C C . SER A 1 190 ? -10.646 -16.636 12.861 1.00 85.75 190 SER A C 1
ATOM 1515 O O . SER A 1 190 ? -9.866 -17.472 12.412 1.00 85.75 190 SER A O 1
ATOM 1517 N N . THR A 1 191 ? -11.032 -15.578 12.146 1.00 89.00 191 THR A N 1
ATOM 1518 C CA . THR A 1 191 ? -10.548 -15.331 10.785 1.00 89.00 191 THR A CA 1
ATOM 1519 C C . THR A 1 191 ? -10.373 -13.843 10.533 1.00 89.00 191 THR A C 1
ATOM 1521 O O . THR A 1 191 ? -11.313 -13.063 10.688 1.00 89.00 191 THR A O 1
ATOM 1524 N N . ILE A 1 192 ? -9.153 -13.459 10.152 1.00 91.50 192 ILE A N 1
ATOM 1525 C CA . ILE A 1 192 ? -8.752 -12.072 9.907 1.00 91.50 192 ILE A CA 1
ATOM 1526 C C . ILE A 1 192 ? -8.239 -11.966 8.475 1.00 91.50 192 ILE A C 1
ATOM 1528 O O . ILE A 1 192 ? -7.237 -12.575 8.100 1.00 91.50 192 ILE A O 1
ATOM 1532 N N . ARG A 1 193 ? -8.909 -11.151 7.660 1.00 94.75 193 ARG A N 1
ATOM 1533 C CA . ARG A 1 193 ? -8.519 -10.892 6.268 1.00 94.75 193 ARG A CA 1
ATOM 1534 C C . ARG A 1 193 ? -8.379 -9.379 6.032 1.00 94.75 193 ARG A C 1
ATOM 1536 O O . ARG A 1 193 ? -9.369 -8.739 5.690 1.00 94.75 193 ARG A O 1
ATOM 1543 N N . ASP A 1 194 ? -7.205 -8.761 6.234 1.00 95.19 194 ASP A N 1
ATOM 1544 C CA . ASP A 1 194 ? -5.884 -9.394 6.483 1.00 95.19 194 ASP A CA 1
ATOM 1545 C C . ASP A 1 194 ? -5.095 -8.874 7.693 1.00 95.19 194 ASP A C 1
ATOM 1547 O O . ASP A 1 194 ? -4.231 -9.582 8.200 1.00 95.19 194 ASP A O 1
ATOM 1551 N N . GLN A 1 195 ? -5.367 -7.680 8.206 1.00 96.06 195 GLN A N 1
ATOM 1552 C CA . GLN A 1 195 ? -4.763 -7.218 9.460 1.00 96.06 195 GLN A CA 1
ATOM 1553 C C . GLN A 1 195 ? -5.833 -6.547 10.305 1.00 96.06 195 GLN A C 1
ATOM 1555 O O . GLN A 1 195 ? -6.550 -5.688 9.796 1.00 96.06 195 GLN A O 1
ATOM 1560 N N . ALA A 1 196 ? -5.919 -6.930 11.578 1.00 97.56 196 ALA A N 1
ATOM 1561 C CA . ALA A 1 196 ? -6.819 -6.327 12.548 1.00 97.56 196 ALA A CA 1
ATOM 1562 C C . ALA A 1 196 ? -6.046 -5.429 13.513 1.00 97.56 196 ALA A C 1
ATOM 1564 O O . ALA A 1 196 ? -5.206 -5.919 14.262 1.00 97.56 196 ALA A O 1
ATOM 1565 N N . THR A 1 197 ? -6.354 -4.137 13.545 1.00 98.19 197 THR A N 1
ATOM 1566 C CA . THR A 1 197 ? -5.909 -3.245 14.624 1.00 98.19 197 THR A CA 1
ATOM 1567 C C . THR A 1 197 ? -7.040 -3.103 15.635 1.00 98.19 197 THR A C 1
ATOM 1569 O O . THR A 1 197 ? -8.156 -2.727 15.275 1.00 98.19 197 THR A O 1
ATOM 1572 N N . ILE A 1 198 ? -6.764 -3.440 16.892 1.00 98.06 198 ILE A N 1
ATOM 1573 C CA . ILE A 1 198 ? -7.746 -3.515 17.975 1.00 98.06 198 ILE A CA 1
ATOM 1574 C C . ILE A 1 198 ? -7.646 -2.263 18.838 1.00 98.06 198 ILE A C 1
ATOM 1576 O O . ILE A 1 198 ? -6.557 -1.908 19.296 1.00 98.06 198 ILE A O 1
ATOM 1580 N N . PHE A 1 199 ? -8.790 -1.644 19.115 1.00 97.94 199 PHE A N 1
ATOM 1581 C CA . PHE A 1 199 ? -8.908 -0.449 19.939 1.00 97.94 199 PHE A CA 1
ATOM 1582 C C . PHE A 1 199 ? -9.948 -0.638 21.044 1.00 97.94 199 PHE A C 1
ATOM 1584 O O . PHE A 1 199 ? -11.034 -1.167 20.796 1.00 97.94 199 PHE A O 1
ATOM 1591 N N . LEU A 1 200 ? -9.640 -0.134 22.238 1.00 96.06 200 LEU A N 1
ATOM 1592 C CA . LEU A 1 200 ? -10.604 0.075 23.318 1.00 96.06 200 LEU A CA 1
ATOM 1593 C C . LEU A 1 200 ? -10.736 1.575 23.557 1.00 96.06 200 LEU A C 1
ATOM 1595 O O . LEU A 1 200 ? -9.740 2.236 23.835 1.00 96.06 200 LEU A O 1
ATOM 1599 N N . ASP A 1 201 ? -11.946 2.116 23.401 1.00 95.56 201 ASP A N 1
ATOM 1600 C CA . ASP A 1 201 ? -12.227 3.553 23.537 1.00 95.56 201 ASP A CA 1
ATOM 1601 C C . ASP A 1 201 ? -11.228 4.430 22.749 1.00 95.56 201 ASP A C 1
ATOM 1603 O O . ASP A 1 201 ? -10.698 5.419 23.249 1.00 95.56 201 ASP A O 1
ATOM 1607 N N . GLN A 1 202 ? -10.967 4.036 21.493 1.00 96.06 202 GLN A N 1
ATOM 1608 C CA . GLN A 1 202 ? -10.024 4.671 20.552 1.00 96.06 202 GLN A CA 1
ATOM 1609 C C . GLN A 1 202 ? -8.534 4.569 20.931 1.00 96.06 202 GLN A C 1
ATOM 1611 O O . GLN A 1 202 ? -7.681 5.097 20.221 1.00 96.06 202 GLN A O 1
ATOM 1616 N N . VAL A 1 203 ? -8.186 3.846 21.997 1.00 95.25 203 VAL A N 1
ATOM 1617 C CA . VAL A 1 203 ? -6.795 3.532 22.345 1.00 95.25 203 VAL A CA 1
ATOM 1618 C C . VAL A 1 203 ? -6.407 2.205 21.707 1.00 95.25 203 VAL A C 1
ATOM 1620 O O . VAL A 1 203 ? -7.039 1.184 21.975 1.00 95.25 203 VAL A O 1
ATOM 1623 N N . GLN A 1 204 ? -5.365 2.203 20.874 1.00 96.44 204 GLN A N 1
ATOM 1624 C CA . GLN A 1 204 ? -4.844 0.974 20.277 1.00 96.44 204 GLN A CA 1
ATOM 1625 C C . GLN A 1 204 ? -4.294 0.049 21.368 1.00 96.44 204 GLN A C 1
ATOM 1627 O O . GLN A 1 204 ? -3.437 0.448 22.154 1.00 96.44 204 GLN A O 1
ATOM 1632 N N . VAL A 1 205 ? -4.757 -1.200 21.382 1.00 95.69 205 VAL A N 1
ATOM 1633 C CA . VAL A 1 205 ? -4.325 -2.221 22.348 1.00 95.69 205 VAL A CA 1
ATOM 1634 C C . VAL A 1 205 ? -3.576 -3.378 21.699 1.00 95.69 205 VAL A C 1
ATOM 1636 O O . VAL A 1 205 ? -2.777 -4.024 22.373 1.00 95.69 205 VAL A O 1
ATOM 1639 N N . ASN A 1 206 ? -3.812 -3.664 20.413 1.00 96.06 206 ASN A N 1
ATOM 1640 C CA . ASN A 1 206 ? -3.098 -4.726 19.700 1.00 96.06 206 ASN A CA 1
ATOM 1641 C C . ASN A 1 206 ? -3.198 -4.589 18.170 1.00 96.06 206 ASN A C 1
ATOM 1643 O O . ASN A 1 206 ? -4.097 -3.919 17.663 1.00 96.06 206 ASN A O 1
ATOM 1647 N N . ILE A 1 207 ? -2.308 -5.270 17.447 1.00 95.25 207 ILE A N 1
ATOM 1648 C CA . ILE A 1 207 ? -2.363 -5.492 15.999 1.00 95.25 207 ILE A CA 1
ATOM 1649 C C . ILE A 1 207 ? -2.199 -6.995 15.750 1.00 95.25 207 ILE A C 1
ATOM 1651 O O . ILE A 1 207 ? -1.209 -7.590 16.167 1.00 95.25 207 ILE A O 1
ATOM 1655 N N . ILE A 1 208 ? -3.147 -7.601 15.038 1.00 94.38 208 ILE A N 1
ATOM 1656 C CA . ILE A 1 208 ? -3.157 -9.026 14.699 1.00 94.38 208 ILE A CA 1
ATOM 1657 C C . ILE A 1 208 ? -3.077 -9.173 13.170 1.00 94.38 208 ILE A C 1
ATOM 1659 O O . ILE A 1 208 ? -4.082 -9.009 12.471 1.00 94.38 208 ILE A O 1
ATOM 1663 N N . PRO A 1 209 ? -1.887 -9.457 12.619 1.00 92.50 209 PRO A N 1
ATOM 1664 C CA . PRO A 1 209 ? -1.732 -9.926 11.247 1.00 92.50 209 PRO A CA 1
ATOM 1665 C C . PRO A 1 209 ? -2.477 -11.244 11.009 1.00 92.50 209 PRO A C 1
ATOM 1667 O O . PRO A 1 209 ? -2.537 -12.090 11.899 1.00 92.50 209 PRO A O 1
ATOM 1670 N N . ARG A 1 210 ? -2.930 -11.485 9.775 1.00 91.50 210 ARG A N 1
ATOM 1671 C CA . ARG A 1 210 ? -3.581 -12.734 9.331 1.00 91.50 210 ARG A CA 1
ATOM 1672 C C . ARG A 1 210 ? -2.833 -14.009 9.719 1.00 91.50 210 ARG A C 1
ATOM 1674 O O . ARG A 1 210 ? -3.464 -15.011 10.020 1.00 91.50 210 ARG A O 1
ATOM 1681 N N . LYS A 1 211 ? -1.496 -13.982 9.751 1.00 87.19 211 LYS A N 1
ATOM 1682 C CA . LYS A 1 211 ? -0.660 -15.113 10.202 1.00 87.19 211 LYS A CA 1
ATOM 1683 C C . LYS A 1 211 ? -0.984 -15.570 11.631 1.00 87.19 211 LYS A C 1
ATOM 1685 O O . LYS A 1 211 ? -0.827 -16.744 11.954 1.00 87.19 211 LYS A O 1
ATOM 1690 N N . TYR A 1 212 ? -1.407 -14.636 12.473 1.00 87.88 212 TYR A N 1
ATOM 1691 C CA . TYR A 1 212 ? -1.709 -14.837 13.884 1.00 87.88 212 TYR A CA 1
ATOM 1692 C C . TYR A 1 212 ? -3.224 -14.812 14.148 1.00 87.88 212 TYR A C 1
ATOM 1694 O O . TYR A 1 212 ? -3.648 -14.594 15.282 1.00 87.88 212 TYR A O 1
ATOM 1702 N N . GLU A 1 213 ? -4.053 -15.031 13.116 1.00 85.75 213 GLU A N 1
ATOM 1703 C CA . GLU A 1 213 ? -5.493 -15.220 13.304 1.00 85.75 213 GLU A CA 1
ATOM 1704 C C . GLU A 1 213 ? -5.770 -16.394 14.255 1.00 85.75 213 GLU A C 1
ATOM 1706 O O . GLU A 1 213 ? -4.961 -17.315 14.384 1.00 85.75 213 GLU A O 1
ATOM 1711 N N . ASN A 1 214 ? -6.902 -16.345 14.960 1.00 86.00 214 ASN A N 1
ATOM 1712 C CA . ASN A 1 214 ? -7.284 -17.322 15.983 1.00 86.00 214 ASN A CA 1
ATOM 1713 C C . ASN A 1 214 ? -6.348 -17.408 17.215 1.00 86.00 214 ASN A C 1
ATOM 1715 O O . ASN A 1 214 ? -6.595 -18.213 18.112 1.00 86.00 214 ASN A O 1
ATOM 1719 N N . ILE A 1 215 ? -5.302 -16.577 17.314 1.00 87.94 215 ILE A N 1
ATOM 1720 C CA . ILE A 1 215 ? -4.528 -16.425 18.552 1.00 87.94 215 ILE A CA 1
ATOM 1721 C C . ILE A 1 215 ? -5.269 -15.439 19.467 1.00 87.94 215 ILE A C 1
ATOM 1723 O O . ILE A 1 215 ? -5.470 -14.287 19.072 1.00 87.94 215 ILE A O 1
ATOM 1727 N N . PRO A 1 216 ? -5.683 -15.848 20.682 1.00 91.06 216 PRO A N 1
ATOM 1728 C CA . PRO A 1 216 ? -6.414 -14.957 21.569 1.00 91.06 216 PRO A CA 1
ATOM 1729 C C . PRO A 1 216 ? -5.555 -13.787 22.058 1.00 91.06 216 PRO A C 1
ATOM 1731 O O . PRO A 1 216 ? -4.386 -13.956 22.405 1.00 91.06 216 PRO A O 1
ATOM 1734 N N . VAL A 1 217 ? -6.167 -12.608 22.154 1.00 92.38 217 VAL A N 1
ATOM 1735 C CA . VAL A 1 217 ? -5.557 -11.398 22.709 1.00 92.38 217 VAL A CA 1
ATOM 1736 C C . VAL A 1 217 ? -6.172 -11.077 24.064 1.00 92.38 217 VAL A C 1
ATOM 1738 O O . VAL A 1 217 ? -7.379 -10.881 24.183 1.00 92.38 217 VAL A O 1
ATOM 1741 N N . SER A 1 218 ? -5.327 -10.968 25.084 1.00 92.38 218 SER A N 1
ATOM 1742 C CA . SER A 1 218 ? -5.725 -10.546 26.426 1.00 92.38 218 SER A CA 1
ATOM 1743 C C . SER A 1 218 ? -6.119 -9.068 26.445 1.00 92.38 218 SER A C 1
ATOM 1745 O O . SER A 1 218 ? -5.281 -8.195 26.219 1.00 92.38 218 SER A O 1
ATOM 1747 N N . LEU A 1 219 ? -7.381 -8.779 26.759 1.00 90.56 219 LEU A N 1
ATOM 1748 C CA . LEU A 1 219 ? -7.906 -7.426 26.924 1.00 90.56 219 LEU A CA 1
ATOM 1749 C C . LEU A 1 219 ? -8.117 -7.083 28.400 1.00 90.56 219 LEU A C 1
ATOM 1751 O O . LEU A 1 219 ? -8.741 -7.836 29.152 1.00 90.56 219 LEU A O 1
ATOM 1755 N N . ASN A 1 220 ? -7.653 -5.895 28.789 1.00 88.12 220 ASN A N 1
ATOM 1756 C CA . ASN A 1 220 ? -7.940 -5.297 30.090 1.00 88.12 220 ASN A CA 1
ATOM 1757 C C . ASN A 1 220 ? -9.137 -4.349 29.966 1.00 88.12 220 ASN A C 1
ATOM 1759 O O . ASN A 1 220 ? -8.983 -3.201 29.548 1.00 88.12 220 ASN A O 1
ATOM 1763 N N . ILE A 1 221 ? -10.333 -4.836 30.303 1.00 83.75 221 ILE A N 1
ATOM 1764 C CA . ILE A 1 221 ? -11.572 -4.060 30.165 1.00 83.75 221 ILE A CA 1
ATOM 1765 C C . ILE A 1 221 ? -11.910 -3.407 31.503 1.00 83.75 221 ILE A C 1
ATOM 1767 O O . ILE A 1 221 ? -12.542 -4.011 32.375 1.00 83.75 221 ILE A O 1
ATOM 1771 N N . ASN A 1 222 ? -11.499 -2.154 31.657 1.00 77.56 222 ASN A N 1
ATOM 1772 C CA . ASN A 1 222 ? -11.491 -1.467 32.950 1.00 77.56 222 ASN A CA 1
ATOM 1773 C C . ASN A 1 222 ? -12.810 -0.747 33.281 1.00 77.56 222 ASN A C 1
ATOM 1775 O O . ASN A 1 222 ? -13.107 -0.531 34.453 1.00 77.56 222 ASN A O 1
ATOM 1779 N N . SER A 1 223 ? -13.618 -0.397 32.276 1.00 79.75 223 SER A N 1
ATOM 1780 C CA . SER A 1 223 ? -14.883 0.338 32.464 1.00 79.75 223 SER A CA 1
ATOM 1781 C C . SER A 1 223 ? -16.097 -0.583 32.371 1.00 79.75 223 SER A C 1
ATOM 1783 O O . SER A 1 223 ? -16.052 -1.594 31.676 1.00 79.75 223 SER A O 1
ATOM 1785 N N . THR A 1 224 ? -17.207 -0.229 33.026 1.00 80.06 224 THR A N 1
ATOM 1786 C CA . THR A 1 224 ? -18.463 -1.007 32.980 1.00 80.06 224 THR A CA 1
ATOM 1787 C C . THR A 1 224 ? -19.023 -1.184 31.569 1.00 80.06 224 THR A C 1
ATOM 1789 O O . THR A 1 224 ? -19.627 -2.214 31.266 1.00 80.06 224 THR A O 1
ATOM 1792 N N . VAL A 1 225 ? -18.779 -0.186 30.722 1.00 86.44 225 VAL A N 1
ATOM 1793 C CA . VAL A 1 225 ? -19.083 -0.152 29.297 1.00 86.44 225 VAL A CA 1
ATOM 1794 C C . VAL A 1 225 ? -17.841 0.375 28.581 1.00 86.44 225 VAL A C 1
ATOM 1796 O O . VAL A 1 225 ? -17.333 1.427 28.965 1.00 86.44 225 VAL A O 1
ATOM 1799 N N . GLN A 1 226 ? -17.344 -0.347 27.577 1.00 91.50 226 GLN A N 1
ATOM 1800 C CA . GLN A 1 226 ? -16.236 0.098 26.719 1.00 91.50 226 GLN A CA 1
ATOM 1801 C C . GLN A 1 226 ? -16.556 -0.172 25.256 1.00 91.50 226 GLN A C 1
ATOM 1803 O O . GLN A 1 226 ? -17.196 -1.171 24.928 1.00 91.50 226 GLN A O 1
ATOM 1808 N N . LYS A 1 227 ? -16.094 0.697 24.361 1.00 95.69 227 LYS A N 1
ATOM 1809 C CA . LYS A 1 227 ? -16.241 0.497 22.923 1.00 95.69 227 LYS A CA 1
ATOM 1810 C C . LYS A 1 227 ? -15.066 -0.308 22.386 1.00 95.69 227 LYS A C 1
ATOM 1812 O O . LYS A 1 227 ? -13.929 0.159 22.424 1.00 95.69 227 LYS A O 1
ATOM 1817 N N . LEU A 1 228 ? -15.349 -1.484 21.833 1.00 97.50 228 LEU A N 1
ATOM 1818 C CA . LEU A 1 228 ? -14.389 -2.237 21.033 1.00 97.50 228 LEU A CA 1
ATOM 1819 C C . LEU A 1 228 ? -14.491 -1.765 19.589 1.00 97.50 228 LEU A C 1
ATOM 1821 O O . LEU A 1 228 ? -15.577 -1.776 19.012 1.00 97.50 228 LEU A O 1
ATOM 1825 N N . SER A 1 229 ? -13.363 -1.369 19.009 1.00 98.44 229 SER A N 1
ATOM 1826 C CA . SER A 1 229 ? -13.261 -1.093 17.575 1.00 98.44 229 SER A CA 1
ATOM 1827 C C . SER A 1 229 ? -12.163 -1.960 16.972 1.00 98.44 229 SER A C 1
ATOM 1829 O O . SER A 1 229 ? -11.088 -2.099 17.554 1.00 98.44 229 SER A O 1
ATOM 1831 N N . ILE A 1 230 ? -12.434 -2.560 15.819 1.00 98.62 230 ILE A N 1
ATOM 1832 C CA . ILE A 1 230 ? -11.495 -3.403 15.084 1.00 98.62 230 ILE A CA 1
ATOM 1833 C C . ILE A 1 230 ? -11.381 -2.835 13.675 1.00 98.62 230 ILE A C 1
ATOM 1835 O O . ILE A 1 230 ? -12.322 -2.934 12.888 1.00 98.62 230 ILE A O 1
ATOM 1839 N N . LEU A 1 231 ? -10.238 -2.236 13.348 1.00 98.81 231 LEU A N 1
ATOM 1840 C CA . LEU A 1 231 ? -9.954 -1.808 11.984 1.00 98.81 231 LEU A CA 1
ATOM 1841 C C . LEU A 1 231 ? -9.394 -2.994 11.203 1.00 98.81 231 LEU A C 1
ATOM 1843 O O . LEU A 1 231 ? -8.311 -3.476 11.529 1.00 98.81 231 LEU A O 1
ATOM 1847 N N . ILE A 1 232 ? -10.099 -3.421 10.158 1.00 98.62 232 ILE A N 1
ATOM 1848 C CA . ILE A 1 232 ? -9.575 -4.390 9.196 1.00 98.62 232 ILE A CA 1
ATOM 1849 C C . ILE A 1 232 ? -9.035 -3.670 7.968 1.00 98.62 232 ILE A C 1
ATOM 1851 O O . ILE A 1 232 ? -9.763 -2.919 7.315 1.00 98.62 232 ILE A O 1
ATOM 1855 N N . GLU A 1 233 ? -7.785 -3.959 7.618 1.00 98.50 233 GLU A N 1
ATOM 1856 C CA . GLU A 1 233 ? -7.202 -3.621 6.321 1.00 98.50 233 GLU A CA 1
ATOM 1857 C C . GLU A 1 233 ? -7.288 -4.814 5.361 1.00 98.50 233 GLU A C 1
ATOM 1859 O O . GLU A 1 233 ? -6.817 -5.911 5.673 1.00 98.50 233 GLU A O 1
ATOM 1864 N N . ASN A 1 234 ? -7.824 -4.580 4.159 1.00 98.00 234 ASN A N 1
ATOM 1865 C CA . ASN A 1 234 ? -7.613 -5.471 3.020 1.00 98.00 234 ASN A CA 1
ATOM 1866 C C . ASN A 1 234 ? -6.242 -5.161 2.405 1.00 98.00 234 ASN A C 1
ATOM 1868 O O . ASN A 1 234 ? -6.066 -4.091 1.813 1.00 98.00 234 ASN A O 1
ATOM 1872 N N . GLN A 1 235 ? -5.292 -6.093 2.503 1.00 97.69 235 GLN A N 1
ATOM 1873 C CA . GLN A 1 235 ? -3.910 -5.904 2.049 1.00 97.69 235 GLN A CA 1
ATOM 1874 C C . GLN A 1 235 ? -3.648 -6.395 0.613 1.00 97.69 235 GLN A C 1
ATOM 1876 O O . GLN A 1 235 ? -2.499 -6.382 0.184 1.00 97.69 235 GLN A O 1
ATOM 1881 N N . GLY A 1 236 ? -4.686 -6.801 -0.126 1.00 97.56 236 GLY A N 1
ATOM 1882 C CA . GLY A 1 236 ? -4.588 -7.368 -1.479 1.00 97.56 236 GLY A CA 1
ATOM 1883 C C . GLY A 1 236 ? -5.177 -8.779 -1.548 1.00 97.56 236 GLY A C 1
ATOM 1884 O O . GLY A 1 236 ? -5.027 -9.577 -0.633 1.00 97.56 236 GLY A O 1
ATOM 1885 N N . ARG A 1 237 ? -5.906 -9.128 -2.610 1.00 97.81 237 ARG A N 1
ATOM 1886 C CA . ARG A 1 237 ? -6.412 -10.508 -2.766 1.00 97.81 237 ARG A CA 1
ATOM 1887 C C . ARG A 1 237 ? -5.315 -11.417 -3.304 1.00 97.81 237 ARG A C 1
ATOM 1889 O O . ARG A 1 237 ? -4.513 -10.989 -4.136 1.00 97.81 237 ARG A O 1
ATOM 1896 N N . ILE A 1 238 ? -5.308 -12.671 -2.850 1.00 96.69 238 ILE A N 1
ATOM 1897 C CA . ILE A 1 238 ? -4.413 -13.695 -3.398 1.00 96.69 238 ILE A CA 1
ATOM 1898 C C . ILE A 1 238 ? -4.677 -13.860 -4.902 1.00 96.69 238 ILE A C 1
ATOM 1900 O O . ILE A 1 238 ? -5.818 -14.068 -5.309 1.00 96.69 238 ILE A O 1
ATOM 1904 N N . ASN A 1 239 ? -3.623 -13.771 -5.718 1.00 96.06 239 ASN A N 1
ATOM 1905 C CA . ASN A 1 239 ? -3.724 -13.720 -7.185 1.00 96.06 239 ASN A CA 1
ATOM 1906 C C . ASN A 1 239 ? -3.201 -14.972 -7.911 1.00 96.06 239 ASN A C 1
ATOM 1908 O O . ASN A 1 239 ? -3.228 -15.024 -9.138 1.00 96.06 239 ASN A O 1
ATOM 1912 N N . TYR A 1 240 ? -2.736 -15.980 -7.171 1.00 93.12 240 TYR A N 1
ATOM 1913 C CA . TYR A 1 240 ? -2.236 -17.231 -7.735 1.00 93.12 240 TYR A CA 1
ATOM 1914 C C . TYR A 1 240 ? -2.374 -18.393 -6.743 1.00 93.12 240 TYR A C 1
ATOM 1916 O O . TYR A 1 240 ? -2.295 -18.205 -5.526 1.00 93.12 240 TYR A O 1
ATOM 1924 N N . GLY A 1 241 ? -2.523 -19.606 -7.276 1.00 90.50 241 GLY A N 1
ATOM 1925 C CA . GLY A 1 241 ? -2.546 -20.852 -6.510 1.00 90.50 241 GLY A CA 1
ATOM 1926 C C . GLY A 1 241 ? -3.922 -21.220 -5.957 1.00 90.50 241 GLY A C 1
ATOM 1927 O O . GLY A 1 241 ? -4.959 -20.705 -6.371 1.00 90.50 241 GLY A O 1
ATOM 1928 N N . SER A 1 242 ? -3.934 -22.145 -5.002 1.00 89.50 242 SER A N 1
ATOM 1929 C CA . SER A 1 242 ? -5.161 -22.806 -4.527 1.00 89.50 242 SER A CA 1
ATOM 1930 C C . SER A 1 242 ? -6.041 -21.950 -3.599 1.00 89.50 242 SER A C 1
ATOM 1932 O O . SER A 1 242 ? -7.128 -22.375 -3.217 1.00 89.50 242 SER A O 1
ATOM 1934 N N . PHE A 1 243 ? -5.589 -20.750 -3.218 1.00 89.69 243 PHE A N 1
ATOM 1935 C CA . PHE A 1 243 ? -6.221 -19.896 -2.201 1.00 89.69 243 PHE A CA 1
ATOM 1936 C C . PHE A 1 243 ? -6.782 -18.577 -2.763 1.00 89.69 243 PHE A C 1
ATOM 1938 O O . PHE A 1 243 ? -6.860 -17.591 -2.038 1.00 89.69 243 PHE A O 1
ATOM 1945 N N . MET A 1 244 ? -7.161 -18.542 -4.046 1.00 92.12 244 MET A N 1
ATOM 1946 C CA . MET A 1 244 ? -7.733 -17.344 -4.692 1.00 92.12 244 MET A CA 1
ATOM 1947 C C . MET A 1 244 ? -9.155 -16.996 -4.214 1.00 92.12 244 MET A C 1
ATOM 1949 O O . MET A 1 244 ? -9.638 -15.891 -4.452 1.00 92.12 244 MET A O 1
ATOM 1953 N N . GLU A 1 245 ? -9.832 -17.916 -3.521 1.00 93.00 245 GLU A N 1
ATOM 1954 C CA . GLU A 1 245 ? -11.020 -17.583 -2.732 1.00 93.00 245 GLU A CA 1
ATOM 1955 C C . GLU A 1 245 ? -10.560 -16.839 -1.469 1.00 93.00 245 GLU A C 1
ATOM 1957 O O . GLU A 1 245 ? -10.099 -17.434 -0.495 1.00 93.00 245 GLU A O 1
ATOM 1962 N N . ASP A 1 246 ? -10.573 -15.507 -1.542 1.00 94.69 246 ASP A N 1
ATOM 1963 C CA . ASP A 1 246 ? -9.939 -14.650 -0.539 1.00 94.69 246 ASP A CA 1
ATOM 1964 C C . ASP A 1 246 ? -10.802 -13.426 -0.208 1.00 94.69 246 ASP A C 1
ATOM 1966 O O . ASP A 1 246 ? -10.389 -12.274 -0.381 1.00 94.69 246 ASP A O 1
ATOM 1970 N N . ARG A 1 247 ? -12.034 -13.688 0.251 1.00 95.50 247 ARG A N 1
ATOM 1971 C CA . ARG A 1 247 ? -12.921 -12.652 0.803 1.00 95.50 247 ARG A CA 1
ATOM 1972 C C . ARG A 1 247 ? -12.268 -11.942 1.986 1.00 95.50 247 ARG A C 1
ATOM 1974 O O . ARG A 1 247 ? -11.479 -12.536 2.724 1.00 95.50 247 ARG A O 1
ATOM 1981 N N . LYS A 1 248 ? -12.599 -10.662 2.162 1.00 97.25 248 LYS A N 1
ATOM 1982 C CA . LYS A 1 248 ? -11.916 -9.772 3.115 1.00 97.25 248 LYS A CA 1
ATOM 1983 C C . LYS A 1 248 ? -12.826 -9.356 4.264 1.00 97.25 248 LYS A C 1
ATOM 1985 O O . LYS A 1 248 ? -14.044 -9.333 4.114 1.00 97.25 248 LYS A O 1
ATOM 1990 N N . GLY A 1 249 ? -12.244 -8.988 5.402 1.00 96.94 249 GLY A N 1
ATOM 1991 C CA . GLY A 1 249 ? -12.987 -8.626 6.611 1.00 96.94 249 GLY A CA 1
ATOM 1992 C C . GLY A 1 249 ? -13.000 -9.713 7.681 1.00 96.94 249 GLY A C 1
ATOM 1993 O O . GLY A 1 249 ? -12.089 -10.538 7.761 1.00 96.94 249 GLY A O 1
ATOM 1994 N N . ILE A 1 250 ? -14.049 -9.673 8.503 1.00 95.56 250 ILE A N 1
ATOM 1995 C CA . ILE A 1 250 ? -14.377 -10.680 9.514 1.00 95.56 250 ILE A CA 1
ATOM 1996 C C . ILE A 1 250 ? -15.703 -11.309 9.085 1.00 95.56 250 ILE A C 1
ATOM 1998 O O . ILE A 1 250 ? -16.668 -10.594 8.827 1.00 95.56 250 ILE A O 1
ATOM 2002 N N . PHE A 1 251 ? -15.749 -12.632 8.988 1.00 87.00 251 PHE A N 1
ATOM 2003 C CA . PHE A 1 251 ? -16.956 -13.374 8.596 1.00 87.00 251 PHE A CA 1
ATOM 2004 C C . PHE A 1 251 ? -17.279 -14.540 9.536 1.00 87.00 251 PHE A C 1
ATOM 2006 O O . PHE A 1 251 ? -18.276 -15.225 9.340 1.00 87.00 251 PHE A O 1
ATOM 2013 N N . GLU A 1 252 ? -16.468 -14.723 10.577 1.00 91.62 252 GLU A N 1
ATOM 2014 C CA . GLU A 1 252 ? -16.712 -15.669 11.661 1.00 91.62 252 GLU A CA 1
ATOM 2015 C C . GLU A 1 252 ? -17.057 -14.914 12.955 1.00 91.62 252 GLU A C 1
ATOM 2017 O O . GLU A 1 252 ? -16.673 -13.745 13.103 1.00 91.62 252 GLU A O 1
ATOM 2022 N N . PRO A 1 253 ? -17.751 -15.551 13.916 1.00 93.31 253 PRO A N 1
ATOM 2023 C CA . PRO A 1 253 ? -18.030 -14.944 15.210 1.00 93.31 253 PRO A CA 1
ATOM 2024 C C . PRO A 1 253 ? -16.752 -14.483 15.921 1.00 93.31 253 PRO A C 1
ATOM 2026 O O . PRO A 1 253 ? -15.769 -15.220 16.014 1.00 93.31 253 PRO A O 1
ATOM 2029 N N . VAL A 1 254 ? -16.791 -13.270 16.468 1.00 95.75 254 VAL A N 1
ATOM 2030 C CA . VAL A 1 254 ? -15.759 -12.750 17.372 1.00 95.75 254 VAL A CA 1
ATOM 2031 C C . VAL A 1 254 ? -16.208 -13.025 18.797 1.00 95.75 254 VAL A C 1
ATOM 2033 O O . VAL A 1 254 ? -17.359 -12.744 19.141 1.00 95.75 254 VAL A O 1
ATOM 2036 N N . THR A 1 255 ? -15.317 -13.549 19.634 1.00 94.44 255 THR A N 1
ATOM 2037 C CA . THR A 1 255 ? -15.655 -13.899 21.016 1.00 94.44 255 THR A CA 1
ATOM 2038 C C . THR A 1 255 ? -14.817 -13.150 22.035 1.00 94.44 255 THR A C 1
ATOM 2040 O O . THR A 1 255 ? -13.656 -12.818 21.799 1.00 94.44 255 THR A O 1
ATOM 2043 N N . LEU A 1 256 ? -15.417 -12.907 23.196 1.00 93.00 256 LEU A N 1
ATOM 2044 C CA . LEU A 1 256 ? -14.759 -12.415 24.395 1.00 93.00 256 LEU A CA 1
ATOM 2045 C C . LEU A 1 256 ? -14.977 -13.441 25.510 1.00 93.00 256 LEU A C 1
ATOM 2047 O O . LEU A 1 256 ? -16.082 -13.584 26.035 1.00 93.00 256 LEU A O 1
ATOM 2051 N N . GLY A 1 257 ? -13.945 -14.223 25.821 1.00 89.50 257 GLY A N 1
ATOM 2052 C CA . GLY A 1 257 ? -14.107 -15.429 26.630 1.00 89.50 257 GLY A CA 1
ATOM 2053 C C . GLY A 1 257 ? -15.108 -16.386 25.973 1.00 89.50 257 GLY A C 1
ATOM 2054 O O . GLY A 1 257 ? -14.879 -16.859 24.863 1.00 89.50 257 GLY A O 1
ATOM 2055 N N . ASN A 1 258 ? -16.230 -16.642 26.649 1.00 89.25 258 ASN A N 1
ATOM 2056 C CA . ASN A 1 258 ? -17.298 -17.522 26.156 1.00 89.25 258 ASN A CA 1
ATOM 2057 C C . ASN A 1 258 ? -18.446 -16.771 25.460 1.00 89.25 258 ASN A C 1
ATOM 2059 O O . ASN A 1 258 ? -19.405 -17.401 25.017 1.00 89.25 258 ASN A O 1
ATOM 2063 N N . TYR A 1 259 ? -18.383 -15.441 25.386 1.00 91.88 259 TYR A N 1
ATOM 2064 C CA . TYR A 1 259 ? -19.448 -14.625 24.815 1.00 91.88 259 TYR A CA 1
ATOM 2065 C C . TYR A 1 259 ? -19.172 -14.332 23.349 1.00 91.88 259 TYR A C 1
ATOM 2067 O O . TYR A 1 259 ? -18.096 -13.847 23.007 1.00 91.88 259 TYR A O 1
ATOM 2075 N N . VAL A 1 260 ? -20.159 -14.578 22.490 1.00 94.62 260 VAL A N 1
ATOM 2076 C CA . VAL A 1 260 ? -20.148 -14.068 21.116 1.00 94.62 260 VAL A CA 1
ATOM 2077 C C . VAL A 1 260 ? -20.493 -12.582 21.159 1.00 94.62 260 VAL A C 1
ATOM 2079 O O . VAL A 1 260 ? -21.480 -12.190 21.781 1.00 94.62 260 VAL A O 1
ATOM 2082 N N . LEU A 1 261 ? -19.660 -11.756 20.533 1.00 95.44 261 LEU A N 1
ATOM 2083 C CA . LEU A 1 261 ? -19.834 -10.310 20.503 1.00 95.44 261 LEU A CA 1
ATOM 2084 C C . LEU A 1 261 ? -20.795 -9.882 19.391 1.00 95.44 261 LEU A C 1
ATOM 2086 O O . LEU A 1 261 ? -20.768 -10.423 18.285 1.00 95.44 261 LEU A O 1
ATOM 2090 N N . GLY A 1 262 ? -21.596 -8.865 19.694 1.00 94.75 262 GLY A N 1
ATOM 2091 C CA . GLY A 1 262 ? -22.591 -8.263 18.816 1.00 94.75 262 GLY A CA 1
ATOM 2092 C C . GLY A 1 262 ? -23.591 -7.416 19.626 1.00 94.75 262 GLY A C 1
ATOM 2093 O O . GLY A 1 262 ? -23.546 -7.435 20.860 1.00 94.75 262 GLY A O 1
ATOM 2094 N N . PRO A 1 263 ? -24.492 -6.669 18.967 1.00 97.25 263 PRO A N 1
ATOM 2095 C CA . PRO A 1 263 ? -24.495 -6.412 17.530 1.00 97.25 263 PRO A CA 1
ATOM 2096 C C . PRO A 1 263 ? -23.275 -5.582 17.095 1.00 97.25 263 PRO A C 1
ATOM 2098 O O . PRO A 1 263 ? -22.564 -4.986 17.913 1.00 97.25 263 PRO A O 1
ATOM 2101 N N . TRP A 1 264 ? -23.026 -5.571 15.791 1.00 98.31 264 TRP A N 1
ATOM 2102 C CA . TRP A 1 264 ? -21.915 -4.895 15.135 1.00 98.31 264 TRP A CA 1
ATOM 2103 C C . TRP A 1 264 ? -22.395 -3.704 14.326 1.00 98.31 264 TRP A C 1
ATOM 2105 O O . TRP A 1 264 ? -23.361 -3.791 13.570 1.00 98.31 264 TRP A O 1
ATOM 2115 N N . LYS A 1 265 ? -21.637 -2.614 14.418 1.00 98.56 265 LYS A N 1
ATOM 2116 C CA . LYS A 1 265 ? -21.691 -1.490 13.491 1.00 98.56 265 LYS A CA 1
ATOM 2117 C C . LYS A 1 265 ? -20.425 -1.491 12.642 1.00 98.56 265 LYS A C 1
ATOM 2119 O O . LYS A 1 265 ? -19.327 -1.338 13.164 1.00 98.56 265 LYS A O 1
ATOM 2124 N N . MET A 1 266 ? -20.575 -1.643 11.335 1.00 98.56 266 MET A N 1
ATOM 2125 C CA . MET A 1 266 ? -19.476 -1.708 10.373 1.00 98.56 266 MET A CA 1
ATOM 2126 C C . MET A 1 266 ? -19.430 -0.429 9.548 1.00 98.56 266 MET A C 1
ATOM 2128 O O . MET A 1 266 ? -20.435 -0.017 8.969 1.00 98.56 266 MET A O 1
ATOM 2132 N N . ILE A 1 267 ? -18.265 0.210 9.503 1.00 98.56 267 ILE A N 1
ATOM 2133 C CA . ILE A 1 267 ? -18.054 1.511 8.869 1.00 98.56 267 ILE A CA 1
ATOM 2134 C C . ILE A 1 267 ? -17.042 1.334 7.728 1.00 98.56 267 ILE A C 1
ATOM 2136 O O . ILE A 1 267 ? -15.842 1.209 7.988 1.00 98.56 267 ILE A O 1
ATOM 2140 N N . PRO A 1 268 ? -17.504 1.285 6.465 1.00 98.25 268 PRO A N 1
ATOM 2141 C CA . PRO A 1 268 ? -16.625 1.101 5.316 1.00 98.25 268 PRO A CA 1
ATOM 2142 C C . PRO A 1 268 ? -15.847 2.373 4.951 1.00 98.25 268 PRO A C 1
ATOM 2144 O O . PRO A 1 268 ? -16.425 3.454 4.813 1.00 98.25 268 PRO A O 1
ATOM 2147 N N . HIS A 1 269 ? -14.549 2.216 4.687 1.00 98.06 269 HIS A N 1
ATOM 2148 C CA . HIS A 1 269 ? -13.645 3.250 4.181 1.00 98.06 269 HIS A CA 1
ATOM 2149 C C . HIS A 1 269 ? -12.900 2.726 2.935 1.00 98.06 269 HIS A C 1
ATOM 2151 O O . HIS A 1 269 ? -11.735 2.332 3.029 1.00 98.06 269 HIS A O 1
ATOM 2157 N N . PRO A 1 270 ? -13.545 2.700 1.751 1.00 96.44 270 PRO A N 1
ATOM 2158 C CA . PRO A 1 270 ? -12.919 2.195 0.524 1.00 96.44 270 PRO A CA 1
ATOM 2159 C C . PRO A 1 270 ? -11.807 3.104 -0.015 1.00 96.44 270 PRO A C 1
ATOM 2161 O O . PRO A 1 270 ? -10.927 2.627 -0.729 1.00 96.44 270 PRO A O 1
ATOM 2164 N N . LEU A 1 271 ? -11.858 4.401 0.324 1.00 95.50 271 LEU A N 1
ATOM 2165 C CA . LEU A 1 271 ? -10.898 5.446 -0.067 1.00 95.50 271 LEU A CA 1
ATOM 2166 C C . LEU A 1 271 ? -10.631 5.513 -1.582 1.00 95.50 271 LEU A C 1
ATOM 2168 O O . LEU A 1 271 ? -9.513 5.773 -2.021 1.00 95.50 271 LEU A O 1
ATOM 2172 N N . ASN A 1 272 ? -11.672 5.273 -2.379 1.00 88.44 272 ASN A N 1
ATOM 2173 C CA . ASN A 1 272 ? -11.664 5.477 -3.828 1.00 88.44 272 ASN A CA 1
ATOM 2174 C C . ASN A 1 272 ? -11.734 6.964 -4.221 1.00 88.44 272 ASN A C 1
ATOM 2176 O O . ASN A 1 272 ? -11.423 7.310 -5.354 1.00 88.44 272 ASN A O 1
ATOM 2180 N N . GLU A 1 273 ? -12.142 7.830 -3.294 1.00 85.69 273 GLU A N 1
ATOM 2181 C CA . GLU A 1 273 ? -12.269 9.271 -3.474 1.00 85.69 273 GLU A CA 1
ATOM 2182 C C . GLU A 1 273 ? -11.914 9.979 -2.152 1.00 85.69 273 GLU A C 1
ATOM 2184 O O . GLU A 1 273 ? -12.308 9.546 -1.064 1.00 85.69 273 GLU A O 1
ATOM 2189 N N . THR A 1 274 ? -11.105 11.038 -2.241 1.00 89.06 274 THR A N 1
ATOM 2190 C CA . THR A 1 274 ? -10.553 11.766 -1.082 1.00 89.06 274 THR A CA 1
ATOM 2191 C C . THR A 1 274 ? -10.640 13.289 -1.209 1.00 89.06 274 THR A C 1
ATOM 2193 O O . THR A 1 274 ? -10.120 14.006 -0.357 1.00 89.06 274 THR A O 1
ATOM 2196 N N . SER A 1 275 ? -11.329 13.814 -2.226 1.00 89.06 275 SER A N 1
ATOM 2197 C CA . SER A 1 275 ? -11.518 15.254 -2.440 1.00 89.06 275 SER A CA 1
ATOM 2198 C C . SER A 1 275 ? -12.249 15.930 -1.280 1.00 89.06 275 SER A C 1
ATOM 2200 O O . SER A 1 275 ? -11.933 17.068 -0.956 1.00 89.06 275 SER A O 1
ATOM 2202 N N . TRP A 1 276 ? -13.126 15.221 -0.558 1.00 92.75 276 TRP A N 1
ATOM 2203 C CA . TRP A 1 276 ? -13.772 15.738 0.659 1.00 92.75 276 TRP A CA 1
ATOM 2204 C C . TRP A 1 276 ? -12.780 16.172 1.757 1.00 92.75 276 TRP A C 1
ATOM 2206 O O . TRP A 1 276 ? -13.132 16.983 2.609 1.00 92.75 276 TRP A O 1
ATOM 2216 N N . LEU A 1 277 ? -11.532 15.686 1.748 1.00 93.25 277 LEU A N 1
ATOM 2217 C CA . LEU A 1 277 ? -10.491 16.133 2.682 1.00 93.25 277 LEU A CA 1
ATOM 2218 C C . LEU A 1 277 ? -10.024 17.570 2.410 1.00 93.25 277 LEU A C 1
ATOM 2220 O O . LEU A 1 277 ? -9.417 18.192 3.286 1.00 93.25 277 LEU A O 1
ATOM 2224 N N . SER A 1 278 ? -10.309 18.127 1.229 1.00 89.69 278 SER A N 1
ATOM 2225 C CA . SER A 1 278 ? -9.988 19.522 0.920 1.00 89.69 278 SER A CA 1
ATOM 2226 C C . SER A 1 278 ? -10.786 20.498 1.785 1.00 89.69 278 SER A C 1
ATOM 2228 O O . SER A 1 278 ? -10.292 21.587 2.056 1.00 89.69 278 SER A O 1
ATOM 2230 N N . THR A 1 279 ? -11.977 20.101 2.248 1.00 90.75 279 THR A N 1
ATOM 2231 C CA . THR A 1 279 ? -12.853 20.921 3.100 1.00 90.75 279 THR A CA 1
ATOM 2232 C C . THR A 1 279 ? -12.614 20.705 4.593 1.00 90.75 279 THR A C 1
ATOM 2234 O O . THR A 1 279 ? -13.307 21.300 5.413 1.00 90.75 279 THR A O 1
ATOM 2237 N N . ILE A 1 280 ? -11.700 19.803 4.961 1.00 94.81 280 ILE A N 1
ATOM 2238 C CA . ILE A 1 280 ? -11.349 19.542 6.355 1.00 94.81 280 ILE A CA 1
ATOM 2239 C C . ILE A 1 280 ? -10.195 20.458 6.749 1.00 94.81 280 ILE A C 1
ATOM 2241 O O . ILE A 1 280 ? -9.118 20.439 6.138 1.00 94.81 280 ILE A O 1
ATOM 2245 N N . GLU A 1 281 ? -10.438 21.243 7.793 1.00 93.69 281 GLU A N 1
ATOM 2246 C CA . GLU A 1 281 ? -9.441 22.136 8.366 1.00 93.69 281 GLU A CA 1
ATOM 2247 C C . GLU A 1 281 ? -8.382 21.353 9.153 1.00 93.69 281 GLU A C 1
ATOM 2249 O O . GLU A 1 281 ? -8.728 20.412 9.878 1.00 93.69 281 GLU A O 1
ATOM 2254 N N . PRO A 1 282 ? -7.096 21.732 9.044 1.00 95.44 282 PRO A N 1
ATOM 2255 C CA . PRO A 1 282 ? -6.046 21.155 9.864 1.00 95.44 282 PRO A CA 1
ATOM 2256 C C . PRO A 1 282 ? -6.307 21.292 11.364 1.00 95.44 282 PRO A C 1
ATOM 2258 O O . PRO A 1 282 ? -6.756 22.326 11.858 1.00 95.44 282 PRO A O 1
ATOM 2261 N N . GLN A 1 283 ? -5.961 20.242 12.101 1.00 94.94 283 GLN A N 1
ATOM 2262 C CA . GLN A 1 283 ? -6.070 20.168 13.549 1.00 94.94 283 GLN A CA 1
ATOM 2263 C C . GLN A 1 283 ? -4.692 20.110 14.202 1.00 94.94 283 GLN A C 1
ATOM 2265 O O . GLN A 1 283 ? -3.695 19.716 13.600 1.00 94.94 283 GLN A O 1
ATOM 2270 N N . LYS A 1 284 ? -4.637 20.480 15.486 1.00 93.12 284 LYS A N 1
ATOM 2271 C CA . LYS A 1 284 ? -3.393 20.430 16.265 1.00 93.12 284 LYS A CA 1
ATOM 2272 C C . LYS A 1 284 ? -2.923 18.993 16.513 1.00 93.12 284 LYS A C 1
ATOM 2274 O O . LYS A 1 284 ? -1.723 18.737 16.542 1.00 93.12 284 LYS A O 1
ATOM 2279 N N . TYR A 1 285 ? -3.870 18.077 16.702 1.00 93.06 285 TYR A N 1
ATOM 2280 C CA . TYR A 1 285 ? -3.637 16.664 16.982 1.00 93.06 285 TYR A CA 1
ATOM 2281 C C . TYR A 1 285 ? -4.746 15.836 16.332 1.00 93.06 285 TYR A C 1
ATOM 2283 O O . TYR A 1 285 ? -5.865 16.322 16.200 1.00 93.06 285 TYR A O 1
ATOM 2291 N N . ALA A 1 286 ? -4.447 14.590 15.975 1.00 94.38 286 ALA A N 1
ATOM 2292 C CA . ALA A 1 286 ? -5.439 13.616 15.537 1.00 94.38 286 ALA A CA 1
ATOM 2293 C C . ALA A 1 286 ? -5.127 12.255 1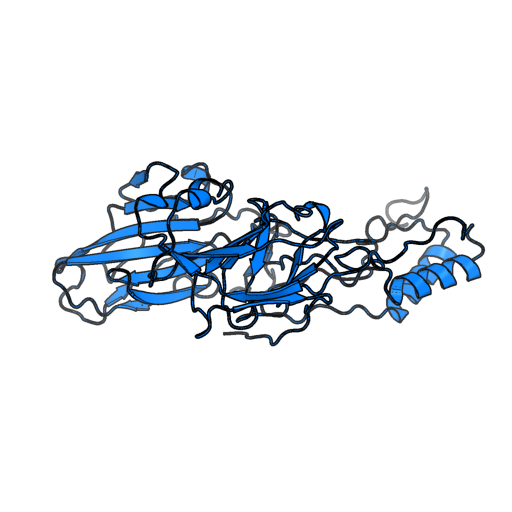6.166 1.00 94.38 286 ALA A C 1
ATOM 2295 O O . ALA A 1 286 ? -3.961 11.876 16.283 1.00 94.38 286 ALA A O 1
ATOM 2296 N N . VAL A 1 287 ? -6.169 11.538 16.587 1.00 96.75 287 VAL A N 1
ATOM 2297 C CA . VAL A 1 287 ? -6.050 10.174 17.116 1.00 96.75 287 VAL A CA 1
ATOM 2298 C C . VAL A 1 287 ? -5.869 9.214 15.945 1.00 96.75 287 VAL A C 1
ATOM 2300 O O . VAL A 1 287 ? -6.681 9.221 15.020 1.00 96.75 287 VAL A O 1
ATOM 2303 N N . LEU A 1 288 ? -4.815 8.399 15.968 1.00 97.75 288 LEU A N 1
ATOM 2304 C CA . LEU A 1 288 ? -4.592 7.398 14.927 1.00 97.75 288 LEU A CA 1
ATOM 2305 C C . LEU A 1 288 ? -5.660 6.297 14.990 1.00 97.75 288 LEU A C 1
ATOM 2307 O O . LEU A 1 288 ? -6.062 5.915 16.091 1.00 97.75 288 LEU A O 1
ATOM 2311 N N . PRO A 1 289 ? -6.102 5.761 13.839 1.00 98.56 289 PRO A N 1
ATOM 2312 C CA . PRO A 1 289 ? -5.666 6.076 12.471 1.00 98.56 289 PRO A CA 1
ATOM 2313 C C . PRO A 1 289 ? -6.198 7.424 11.970 1.00 98.56 289 PRO A C 1
ATOM 2315 O O . PRO A 1 289 ? -7.374 7.733 12.171 1.00 98.56 289 PRO A O 1
ATOM 2318 N N . ALA A 1 290 ? -5.364 8.227 11.305 1.00 98.44 290 ALA A N 1
ATOM 2319 C CA . ALA A 1 290 ? -5.737 9.588 10.915 1.00 98.44 290 ALA A CA 1
ATOM 2320 C C . ALA A 1 290 ? -5.162 10.040 9.574 1.00 98.44 290 ALA A C 1
ATOM 2322 O O . ALA A 1 290 ? -4.095 9.607 9.141 1.00 98.44 290 ALA A O 1
ATOM 2323 N N . PHE A 1 291 ? -5.880 10.971 8.945 1.00 98.69 291 PHE A N 1
ATOM 2324 C CA . PHE A 1 291 ? -5.420 11.692 7.772 1.00 98.69 291 PHE A CA 1
ATOM 2325 C C . PHE A 1 291 ? -4.529 12.869 8.154 1.00 98.69 291 PHE A C 1
ATOM 2327 O O . PHE A 1 291 ? -4.808 13.596 9.110 1.00 98.69 291 PHE A O 1
ATOM 2334 N N . TYR A 1 292 ? -3.514 13.098 7.334 1.00 98.62 292 TYR A N 1
ATOM 2335 C CA . TYR A 1 292 ? -2.594 14.221 7.394 1.00 98.62 292 TYR A CA 1
ATOM 2336 C C . TYR A 1 292 ? -2.496 14.864 6.012 1.00 98.62 292 TYR A C 1
ATOM 2338 O O . TYR A 1 292 ? -2.641 14.171 5.005 1.00 98.62 292 TYR A O 1
ATOM 2346 N N . LYS A 1 293 ? -2.237 16.173 5.944 1.00 97.62 293 LYS A N 1
ATOM 2347 C CA . LYS A 1 293 ? -2.144 16.925 4.685 1.00 97.62 293 LYS A CA 1
ATOM 2348 C C . LYS A 1 293 ? -0.997 17.920 4.692 1.00 97.62 293 LYS A C 1
ATOM 2350 O O . LYS A 1 293 ? -0.751 18.576 5.700 1.00 97.62 293 LYS A O 1
ATOM 2355 N N . THR A 1 294 ? -0.371 18.105 3.540 1.00 97.75 294 THR A N 1
ATOM 2356 C CA . THR A 1 294 ? 0.474 19.267 3.261 1.00 97.75 294 THR A CA 1
ATOM 2357 C C . THR A 1 294 ? 0.152 19.837 1.885 1.00 97.75 294 THR A C 1
ATOM 2359 O O . THR A 1 294 ? -0.405 19.142 1.030 1.00 97.75 294 THR A O 1
ATOM 2362 N N . GLN A 1 295 ? 0.462 21.116 1.691 1.00 97.12 295 GLN A N 1
ATOM 2363 C CA . GLN A 1 295 ? 0.242 21.827 0.438 1.00 97.12 295 GLN A CA 1
ATOM 2364 C C . GLN A 1 295 ? 1.457 22.681 0.100 1.00 97.12 295 GLN A C 1
ATOM 2366 O O . GLN A 1 295 ? 2.056 23.292 0.984 1.00 97.12 295 GLN A O 1
ATOM 2371 N N . PHE A 1 296 ? 1.814 22.718 -1.178 1.00 97.62 296 PHE A N 1
ATOM 2372 C CA . PHE A 1 296 ? 2.986 23.433 -1.669 1.00 97.62 296 PHE A CA 1
ATOM 2373 C C . PHE A 1 296 ? 2.846 23.737 -3.160 1.00 97.62 296 PHE A C 1
ATOM 2375 O O . PHE A 1 296 ? 2.079 23.097 -3.880 1.00 97.62 296 PHE A O 1
ATOM 2382 N N . THR A 1 297 ? 3.595 24.722 -3.636 1.00 97.88 297 THR A N 1
ATOM 2383 C CA . THR A 1 297 ? 3.740 25.002 -5.065 1.00 97.88 297 THR A CA 1
ATOM 2384 C C . THR A 1 297 ? 5.020 24.359 -5.586 1.00 97.88 297 THR A C 1
ATOM 2386 O O . THR A 1 297 ? 5.989 24.183 -4.847 1.00 97.88 297 THR A O 1
ATOM 2389 N N . LEU A 1 298 ? 5.014 23.990 -6.865 1.00 96.69 298 LEU A N 1
ATOM 2390 C CA . LEU A 1 298 ? 6.183 23.469 -7.569 1.00 96.69 298 LEU A CA 1
ATOM 2391 C C . LEU A 1 298 ? 6.592 24.424 -8.697 1.00 96.69 298 LEU A C 1
ATOM 2393 O O . LEU A 1 298 ? 5.781 25.260 -9.100 1.00 96.69 298 LEU A O 1
ATOM 2397 N N . PRO A 1 299 ? 7.830 24.316 -9.215 1.00 94.25 299 PRO A N 1
ATOM 2398 C CA . PRO A 1 299 ? 8.239 25.005 -10.437 1.00 94.25 299 PRO A CA 1
ATOM 2399 C C . PRO A 1 299 ? 7.371 24.633 -11.652 1.00 94.25 299 PRO A C 1
ATOM 2401 O O . PRO A 1 299 ? 6.621 23.654 -11.631 1.00 94.25 299 PRO A O 1
ATOM 2404 N N . ASP A 1 300 ? 7.500 25.401 -12.736 1.00 93.75 300 ASP A N 1
ATOM 2405 C CA . ASP A 1 300 ? 6.942 25.011 -14.034 1.00 93.75 300 ASP A CA 1
ATOM 2406 C C . ASP A 1 300 ? 7.556 23.698 -14.526 1.00 93.75 300 ASP A C 1
ATOM 2408 O O . ASP A 1 300 ? 8.752 23.464 -14.348 1.00 93.75 300 ASP A O 1
ATOM 2412 N N . ASN A 1 301 ? 6.740 22.878 -15.196 1.00 94.69 301 ASN A N 1
ATOM 2413 C CA . ASN A 1 301 ? 7.111 21.554 -15.708 1.00 94.69 301 ASN A CA 1
ATOM 2414 C C . ASN A 1 301 ? 7.655 20.641 -14.593 1.00 94.69 301 ASN A C 1
ATOM 2416 O O . ASN A 1 301 ? 8.851 20.329 -14.579 1.00 94.69 301 ASN A O 1
ATOM 2420 N N . PRO A 1 302 ? 6.798 20.228 -13.638 1.00 97.12 302 PRO A N 1
ATOM 2421 C CA . PRO A 1 302 ? 7.211 19.317 -12.588 1.00 97.12 302 PRO A CA 1
ATOM 2422 C C . PRO A 1 302 ? 7.750 18.020 -13.197 1.00 97.12 302 PRO A C 1
ATOM 2424 O O . PRO A 1 302 ? 7.333 17.573 -14.264 1.00 97.12 302 PRO A O 1
ATOM 2427 N N . LEU A 1 303 ? 8.713 17.447 -12.498 1.00 98.38 303 LEU A N 1
ATOM 2428 C CA . LEU A 1 303 ? 9.433 16.240 -12.838 1.00 98.38 303 LEU A CA 1
ATOM 2429 C C . LEU A 1 303 ? 8.878 15.086 -12.013 1.00 98.38 303 LEU A C 1
ATOM 2431 O O . LEU A 1 303 ? 8.262 15.290 -10.966 1.00 98.38 303 LEU A O 1
ATOM 2435 N N . ASP A 1 304 ? 9.169 13.872 -12.459 1.00 98.69 304 ASP A N 1
ATOM 2436 C CA . ASP A 1 304 ? 8.989 12.679 -11.644 1.00 98.69 304 ASP A CA 1
ATOM 2437 C C . ASP A 1 304 ? 9.685 12.846 -10.291 1.00 98.69 304 ASP A C 1
ATOM 2439 O O . ASP A 1 304 ? 10.753 13.449 -10.201 1.00 98.69 304 ASP A O 1
ATOM 2443 N N . THR A 1 305 ? 9.123 12.296 -9.225 1.00 98.88 305 THR A N 1
ATOM 2444 C CA . THR A 1 305 ? 9.738 12.353 -7.894 1.00 98.88 305 THR A CA 1
ATOM 2445 C C . THR A 1 305 ? 9.360 11.120 -7.085 1.00 98.88 305 THR A C 1
ATOM 2447 O O . THR A 1 305 ? 8.562 10.287 -7.523 1.00 98.88 305 THR A O 1
ATOM 2450 N N . TYR A 1 306 ? 9.936 10.987 -5.899 1.00 98.94 306 TYR A N 1
ATOM 2451 C CA . TYR A 1 306 ? 9.632 9.913 -4.972 1.00 98.94 306 TYR A CA 1
ATOM 2452 C C . TYR A 1 306 ? 9.216 10.499 -3.632 1.00 98.94 306 TYR A C 1
ATOM 2454 O O . TYR A 1 306 ? 9.950 11.271 -3.019 1.00 98.94 306 TYR A O 1
ATOM 2462 N N . LEU A 1 307 ? 8.030 10.120 -3.172 1.00 98.94 307 LEU A N 1
ATOM 2463 C CA . LEU A 1 307 ? 7.546 10.461 -1.846 1.00 98.94 307 LEU A CA 1
ATOM 2464 C C . LEU A 1 307 ? 8.229 9.553 -0.819 1.00 98.94 307 LEU A C 1
ATOM 2466 O O . LEU A 1 307 ? 7.875 8.381 -0.688 1.00 98.94 307 LEU A O 1
ATOM 2470 N N . ASP A 1 308 ? 9.209 10.104 -0.109 1.00 98.81 308 ASP A N 1
ATOM 2471 C CA . ASP A 1 308 ? 9.880 9.483 1.029 1.00 98.81 308 ASP A CA 1
ATOM 2472 C C . ASP A 1 308 ? 9.070 9.722 2.306 1.00 98.81 308 ASP A C 1
ATOM 2474 O O . ASP A 1 308 ? 8.858 10.855 2.754 1.00 98.81 308 ASP A O 1
ATOM 2478 N N . VAL A 1 309 ? 8.620 8.613 2.885 1.00 97.75 309 VAL A N 1
ATOM 2479 C CA . VAL A 1 309 ? 7.821 8.559 4.112 1.00 97.75 309 VAL A CA 1
ATOM 2480 C C . VAL A 1 309 ? 8.601 7.913 5.257 1.00 97.75 309 VAL A C 1
ATOM 2482 O O . VAL A 1 309 ? 8.017 7.406 6.214 1.00 97.75 309 VAL A O 1
ATOM 2485 N N . SER A 1 310 ? 9.932 7.919 5.187 1.00 96.06 310 SER A N 1
ATOM 2486 C CA . SER A 1 310 ? 10.796 7.441 6.264 1.00 96.06 310 SER A CA 1
ATOM 2487 C C . SER A 1 310 ? 10.430 8.104 7.597 1.00 96.06 310 SER A C 1
ATOM 2489 O O . SER A 1 310 ? 10.339 9.324 7.713 1.00 96.06 310 SER A O 1
ATOM 2491 N N . GLY A 1 311 ? 10.206 7.279 8.622 1.00 95.81 311 GLY A N 1
ATOM 2492 C CA . GLY A 1 311 ? 9.750 7.713 9.948 1.00 95.81 311 GLY A CA 1
ATOM 2493 C C . GLY A 1 311 ? 8.245 7.549 10.183 1.00 95.81 311 GLY A C 1
ATOM 2494 O O . GLY A 1 311 ? 7.844 7.409 11.336 1.00 95.81 311 GLY A O 1
ATOM 2495 N N . TRP A 1 312 ? 7.435 7.486 9.124 1.00 98.19 312 TRP A N 1
ATOM 2496 C CA . TRP A 1 312 ? 6.051 6.999 9.184 1.00 98.19 312 TRP A CA 1
ATOM 2497 C C . TRP A 1 312 ? 6.045 5.467 9.222 1.00 98.19 312 TRP A C 1
ATOM 2499 O O . TRP A 1 312 ? 7.032 4.833 8.833 1.00 98.19 312 TRP A O 1
ATOM 2509 N N . LYS A 1 313 ? 4.970 4.843 9.717 1.00 97.44 313 LYS A N 1
ATOM 2510 C CA . LYS A 1 313 ? 4.946 3.383 9.909 1.00 97.44 313 LYS A CA 1
ATOM 2511 C C . LYS A 1 313 ? 4.193 2.659 8.817 1.00 97.44 313 LYS A C 1
ATOM 2513 O O . LYS A 1 313 ? 4.799 1.816 8.156 1.00 97.44 313 LYS A O 1
ATOM 2518 N N . LYS A 1 314 ? 2.904 2.949 8.639 1.00 98.62 314 LYS A N 1
ATOM 2519 C CA . LYS A 1 314 ? 2.062 2.209 7.700 1.00 98.62 314 LYS A CA 1
ATOM 2520 C C . LYS A 1 314 ? 0.852 3.022 7.274 1.00 98.62 314 LYS A C 1
ATOM 2522 O O . LYS A 1 314 ? 0.138 3.570 8.109 1.00 98.62 314 LYS A O 1
ATOM 2527 N N . GLY A 1 315 ? 0.566 3.026 5.978 1.00 98.62 315 GLY A N 1
ATOM 2528 C CA . GLY A 1 315 ? -0.563 3.784 5.479 1.00 98.62 315 GLY A CA 1
ATOM 2529 C C . GLY A 1 315 ? -0.716 3.797 3.972 1.00 98.62 315 GLY A C 1
ATOM 2530 O O . GLY A 1 315 ? -0.200 2.940 3.254 1.00 98.62 315 GLY A O 1
ATOM 2531 N N . VAL A 1 316 ? -1.455 4.796 3.502 1.00 98.75 316 VAL A N 1
ATOM 2532 C CA . VAL A 1 316 ? -1.658 5.092 2.080 1.00 98.75 316 VAL A CA 1
ATOM 2533 C C . VAL A 1 316 ? -1.477 6.574 1.816 1.00 98.75 316 VAL A C 1
ATOM 2535 O O . VAL A 1 316 ? -1.845 7.402 2.651 1.00 98.75 316 VAL A O 1
ATOM 2538 N N . ALA A 1 317 ? -0.931 6.906 0.650 1.00 98.69 317 ALA A N 1
ATOM 2539 C CA . ALA A 1 317 ? -0.692 8.283 0.245 1.00 98.69 317 ALA A CA 1
ATOM 2540 C C . ALA A 1 317 ? -1.485 8.650 -1.013 1.00 98.69 317 ALA A C 1
ATOM 2542 O O . ALA A 1 317 ? -1.720 7.831 -1.902 1.00 98.69 317 ALA A O 1
ATOM 2543 N N . PHE A 1 318 ? -1.869 9.919 -1.090 1.00 98.69 318 PHE A N 1
ATOM 2544 C CA . PHE A 1 318 ? -2.562 10.518 -2.215 1.00 98.69 318 PHE A CA 1
ATOM 2545 C C . PHE A 1 318 ? -1.838 11.795 -2.627 1.00 98.69 318 PHE A C 1
ATOM 2547 O O . PHE A 1 318 ? -1.527 12.631 -1.777 1.00 98.69 318 PHE A O 1
ATOM 2554 N N . VAL A 1 319 ? -1.625 11.971 -3.926 1.00 98.19 319 VAL A N 1
ATOM 2555 C CA . VAL A 1 319 ? -1.069 13.191 -4.518 1.00 98.19 319 VAL A CA 1
ATOM 2556 C C . VAL A 1 319 ? -2.139 13.785 -5.417 1.00 98.19 319 VAL A C 1
ATOM 2558 O O . VAL A 1 319 ? -2.600 13.128 -6.345 1.00 98.19 319 VAL A O 1
ATOM 2561 N N . ASN A 1 320 ? -2.596 14.999 -5.106 1.00 97.19 320 ASN A N 1
ATOM 2562 C CA . ASN A 1 320 ? -3.663 15.687 -5.841 1.00 97.19 320 ASN A CA 1
ATOM 2563 C C . ASN A 1 320 ? -4.935 14.827 -6.021 1.00 97.19 320 ASN A C 1
ATOM 2565 O O . ASN A 1 320 ? -5.583 14.847 -7.063 1.00 97.19 320 ASN A O 1
ATOM 2569 N N . GLY A 1 321 ? -5.282 14.047 -4.989 1.00 95.94 321 GLY A N 1
ATOM 2570 C CA . GLY A 1 321 ? -6.435 13.137 -4.983 1.00 95.94 321 GLY A CA 1
ATOM 2571 C C . GLY A 1 321 ? -6.186 11.770 -5.633 1.00 95.94 321 GLY A C 1
ATOM 2572 O O . GLY A 1 321 ? -7.021 10.878 -5.502 1.00 95.94 321 GLY A O 1
ATOM 2573 N N . ILE A 1 322 ? -5.034 11.563 -6.276 1.00 97.62 322 ILE A N 1
ATOM 2574 C CA . ILE A 1 322 ? -4.656 10.289 -6.895 1.00 97.62 322 ILE A CA 1
ATOM 2575 C C . ILE A 1 322 ? -3.974 9.409 -5.851 1.00 97.62 322 ILE A C 1
ATOM 2577 O O . ILE A 1 322 ? -2.982 9.816 -5.252 1.00 97.62 322 ILE A O 1
ATOM 2581 N N . ASN A 1 323 ? -4.490 8.199 -5.631 1.00 98.38 323 ASN A N 1
ATOM 2582 C CA . ASN A 1 323 ? -3.913 7.245 -4.685 1.00 98.38 323 ASN A CA 1
ATOM 2583 C C . ASN A 1 323 ? -2.613 6.646 -5.248 1.00 98.38 323 ASN A C 1
ATOM 2585 O O . ASN A 1 323 ? -2.651 5.797 -6.140 1.00 98.38 323 ASN A O 1
ATOM 2589 N N . VAL A 1 324 ? -1.470 7.070 -4.707 1.00 98.56 324 VAL A N 1
ATOM 2590 C CA . VAL A 1 324 ? -0.143 6.609 -5.148 1.00 98.56 324 VAL A CA 1
ATOM 2591 C C . VAL A 1 324 ? 0.265 5.274 -4.513 1.00 98.56 324 VAL A C 1
ATOM 2593 O O . VAL A 1 324 ? 1.308 4.724 -4.847 1.00 98.56 324 VAL A O 1
ATOM 2596 N N . GLY A 1 325 ? -0.587 4.712 -3.652 1.00 98.44 325 GLY A N 1
ATOM 2597 C CA . GLY A 1 325 ? -0.465 3.361 -3.120 1.00 98.44 325 GLY A CA 1
ATOM 2598 C C . GLY A 1 325 ? -0.131 3.305 -1.633 1.00 98.44 325 GLY A C 1
ATOM 2599 O O . GLY A 1 325 ? -0.238 4.288 -0.892 1.00 98.44 325 GLY A O 1
ATOM 2600 N N . ARG A 1 326 ? 0.229 2.101 -1.184 1.00 98.81 326 ARG A N 1
ATOM 2601 C CA . ARG A 1 326 ? 0.514 1.785 0.221 1.00 98.81 326 ARG A CA 1
ATOM 2602 C C . ARG A 1 326 ? 1.971 2.050 0.552 1.00 98.81 326 ARG A C 1
ATOM 2604 O O . ARG A 1 326 ? 2.844 1.698 -0.237 1.00 98.81 326 ARG A O 1
ATOM 2611 N N . TYR A 1 327 ? 2.234 2.541 1.754 1.00 98.81 327 TYR A N 1
ATOM 2612 C CA . TYR A 1 327 ? 3.569 2.555 2.338 1.00 98.81 327 TYR A CA 1
ATOM 2613 C C . TYR A 1 327 ? 3.602 1.716 3.616 1.00 98.81 327 TYR A C 1
ATOM 2615 O O . TYR A 1 327 ? 2.641 1.705 4.386 1.00 98.81 327 TYR A O 1
ATOM 2623 N N . TRP A 1 328 ? 4.718 1.027 3.857 1.00 98.25 328 TRP A N 1
ATOM 2624 C CA . TRP A 1 328 ? 4.961 0.314 5.112 1.00 98.25 328 TRP A CA 1
ATOM 2625 C C . TRP A 1 328 ? 6.457 0.306 5.508 1.00 98.25 328 TRP A C 1
ATOM 2627 O O . TRP A 1 328 ? 7.062 -0.764 5.606 1.00 98.25 328 TRP A O 1
ATOM 2637 N N . PRO A 1 329 ? 7.088 1.476 5.753 1.00 97.25 329 PRO A N 1
ATOM 2638 C CA . PRO A 1 329 ? 8.498 1.578 6.140 1.00 97.25 329 PRO A CA 1
ATOM 2639 C C . PRO A 1 329 ? 8.898 0.750 7.361 1.00 97.25 329 PRO A C 1
ATOM 2641 O O . PRO A 1 329 ? 10.051 0.348 7.479 1.00 97.25 329 PRO A O 1
ATOM 2644 N N . SER A 1 330 ? 7.968 0.496 8.289 1.00 95.62 330 SER A N 1
ATOM 2645 C CA . SER A 1 330 ? 8.249 -0.335 9.466 1.00 95.62 330 SER A CA 1
ATOM 2646 C C . SER A 1 330 ? 8.413 -1.822 9.140 1.00 95.62 330 SER A C 1
ATOM 2648 O O . SER A 1 330 ? 9.024 -2.537 9.933 1.00 95.62 330 SER A O 1
ATOM 2650 N N . ALA A 1 331 ? 7.895 -2.269 7.992 1.00 95.56 331 ALA A N 1
ATOM 2651 C CA . ALA A 1 331 ? 8.054 -3.619 7.461 1.00 95.56 331 ALA A CA 1
ATOM 2652 C C . ALA A 1 331 ? 9.164 -3.708 6.404 1.00 95.56 331 ALA A C 1
ATOM 2654 O O . ALA A 1 331 ? 9.894 -4.700 6.383 1.00 95.56 331 ALA A O 1
ATOM 2655 N N . GLY A 1 332 ? 9.268 -2.695 5.536 1.00 96.25 332 GLY A N 1
ATOM 2656 C CA . GLY A 1 332 ? 10.169 -2.692 4.385 1.00 96.25 332 GLY A CA 1
ATOM 2657 C C . GLY A 1 332 ? 9.789 -3.720 3.306 1.00 96.25 332 GLY A C 1
ATOM 2658 O O . GLY A 1 332 ? 8.818 -4.466 3.462 1.00 96.25 332 GLY A O 1
ATOM 2659 N N . PRO A 1 333 ? 10.531 -3.769 2.189 1.00 97.00 333 PRO A N 1
ATOM 2660 C CA . PRO A 1 333 ? 11.766 -3.028 1.926 1.00 97.00 333 PRO A CA 1
ATOM 2661 C C . PRO A 1 333 ? 11.519 -1.674 1.235 1.00 97.00 333 PRO A C 1
ATOM 2663 O O . PRO A 1 333 ? 12.415 -0.836 1.178 1.00 97.00 333 PRO A O 1
ATOM 2666 N N . GLN A 1 334 ? 10.317 -1.428 0.710 1.00 98.00 334 GLN A N 1
ATOM 2667 C CA . GLN A 1 334 ? 9.988 -0.175 0.031 1.00 98.00 334 GLN A CA 1
ATOM 2668 C C . GLN A 1 334 ? 9.782 0.971 1.032 1.00 98.00 334 GLN A C 1
ATOM 2670 O O . GLN A 1 334 ? 8.918 0.900 1.905 1.00 98.00 334 GLN A O 1
ATOM 2675 N N . MET A 1 335 ? 10.546 2.050 0.858 1.00 98.12 335 MET A N 1
ATOM 2676 C CA . MET A 1 335 ? 10.516 3.246 1.714 1.00 98.12 335 MET A CA 1
ATOM 2677 C C . MET A 1 335 ? 9.948 4.477 1.004 1.00 98.12 335 MET A C 1
ATOM 2679 O O . MET A 1 335 ? 9.503 5.417 1.659 1.00 98.12 335 MET A O 1
ATOM 2683 N N . THR A 1 336 ? 9.952 4.470 -0.330 1.00 98.75 336 THR A N 1
ATOM 2684 C CA . THR A 1 336 ? 9.470 5.576 -1.161 1.00 98.75 336 THR A CA 1
ATOM 2685 C C . THR A 1 336 ? 8.347 5.141 -2.096 1.00 98.75 336 THR A C 1
ATOM 2687 O O . THR A 1 336 ? 8.362 4.019 -2.605 1.00 98.75 336 THR A O 1
ATOM 2690 N N . LEU A 1 337 ? 7.417 6.047 -2.397 1.00 98.94 337 LEU A N 1
ATOM 2691 C CA . LEU A 1 337 ? 6.383 5.859 -3.420 1.00 98.94 337 LEU A CA 1
ATOM 2692 C C . LEU A 1 337 ? 6.720 6.693 -4.654 1.00 98.94 337 LEU A C 1
ATOM 2694 O O . LEU A 1 337 ? 6.989 7.885 -4.526 1.00 98.94 337 LEU A O 1
ATOM 2698 N N . TYR A 1 338 ? 6.707 6.084 -5.838 1.00 98.88 338 TYR A N 1
ATOM 2699 C CA . TYR A 1 338 ? 6.902 6.812 -7.088 1.00 98.88 338 TYR A CA 1
ATOM 2700 C C . TYR A 1 338 ? 5.721 7.752 -7.362 1.00 98.88 338 TYR A C 1
ATOM 2702 O O . TYR A 1 338 ? 4.555 7.368 -7.242 1.00 98.88 338 TYR A O 1
ATOM 2710 N N . VAL A 1 339 ? 6.033 8.995 -7.726 1.00 98.88 339 VAL A N 1
ATOM 2711 C CA . VAL A 1 339 ? 5.064 10.025 -8.097 1.00 98.88 339 VAL A CA 1
ATOM 2712 C C . VAL A 1 339 ? 5.407 10.509 -9.508 1.00 98.88 339 VAL A C 1
ATOM 2714 O O . VAL A 1 339 ? 6.352 11.287 -9.674 1.00 98.88 339 VAL A O 1
ATOM 2717 N N . PRO A 1 340 ? 4.653 10.067 -10.530 1.00 98.50 340 PRO A N 1
ATOM 2718 C CA . PRO A 1 340 ? 4.818 10.557 -11.891 1.00 98.50 340 PRO A CA 1
ATOM 2719 C C . PRO A 1 340 ? 4.616 12.072 -11.978 1.00 98.50 340 PRO A C 1
ATOM 2721 O O . PRO A 1 340 ? 3.693 12.614 -11.360 1.00 98.50 340 PRO A O 1
ATOM 2724 N N . ALA A 1 341 ? 5.393 12.744 -12.828 1.00 98.19 341 ALA A N 1
ATOM 2725 C CA . ALA A 1 341 ? 5.235 14.167 -13.140 1.00 98.19 341 ALA A CA 1
ATOM 2726 C C . ALA A 1 341 ? 3.789 14.532 -13.516 1.00 98.19 341 ALA A C 1
ATOM 2728 O O . ALA A 1 341 ? 3.288 15.593 -13.155 1.00 98.19 341 ALA A O 1
ATOM 2729 N N . THR A 1 342 ? 3.088 13.625 -14.203 1.00 97.62 342 THR A N 1
ATOM 2730 C CA . THR A 1 342 ? 1.699 13.807 -14.646 1.00 97.62 342 THR A CA 1
ATOM 2731 C C . THR A 1 342 ? 0.684 13.865 -13.505 1.00 97.62 342 THR A C 1
ATOM 2733 O O . THR A 1 342 ? -0.464 14.230 -13.742 1.00 97.62 342 THR A O 1
ATOM 2736 N N . PHE A 1 343 ? 1.063 13.480 -12.282 1.00 98.12 343 PHE A N 1
ATOM 2737 C CA . PHE A 1 343 ? 0.217 13.628 -11.091 1.00 98.12 343 PHE A CA 1
ATOM 2738 C C . PHE A 1 343 ? 0.440 14.972 -10.392 1.00 98.12 343 PHE A C 1
ATOM 2740 O O . PHE A 1 343 ? -0.334 15.332 -9.505 1.00 98.12 343 PHE A O 1
ATOM 2747 N N . LEU A 1 344 ? 1.483 15.711 -10.775 1.00 98.44 344 LEU A N 1
ATOM 2748 C CA . LEU A 1 344 ? 1.850 16.998 -10.205 1.00 98.44 344 LEU A CA 1
ATOM 2749 C C . LEU A 1 344 ? 1.283 18.148 -11.041 1.00 98.44 344 LEU A C 1
ATOM 2751 O O . LEU A 1 344 ? 1.066 18.042 -12.246 1.00 98.44 344 LEU A O 1
ATOM 2755 N N . ILE A 1 345 ? 1.045 19.272 -10.376 1.00 97.88 345 ILE A N 1
ATOM 2756 C CA . ILE A 1 345 ? 0.498 20.487 -10.973 1.00 97.88 345 ILE A CA 1
ATOM 2757 C C . ILE A 1 345 ? 1.628 21.517 -11.085 1.00 97.88 345 ILE A C 1
ATOM 2759 O O . ILE A 1 345 ? 2.294 21.814 -10.091 1.00 97.88 345 ILE A O 1
ATOM 2763 N N . SER A 1 346 ? 1.840 22.058 -12.288 1.00 96.50 346 SER A N 1
ATOM 2764 C CA . SER A 1 346 ? 2.801 23.141 -12.553 1.00 96.50 346 SER A CA 1
ATOM 2765 C C . SER A 1 346 ? 2.439 24.434 -11.823 1.00 96.50 346 SER A C 1
ATOM 2767 O O . SER A 1 346 ? 1.268 24.679 -11.518 1.00 96.50 346 SER A O 1
ATOM 2769 N N . SER A 1 347 ? 3.429 25.304 -11.610 1.00 94.50 347 SER A N 1
ATOM 2770 C CA . SER A 1 347 ? 3.200 26.675 -11.137 1.00 94.50 347 SER A CA 1
ATOM 2771 C C . SER A 1 347 ? 2.157 27.411 -12.004 1.00 94.50 347 SER A C 1
ATOM 2773 O O . SER A 1 347 ? 2.095 27.194 -13.215 1.00 94.50 347 SER A O 1
ATOM 2775 N N . PRO A 1 348 ? 1.306 28.279 -11.423 1.00 94.69 348 PRO A N 1
ATOM 2776 C CA . PRO A 1 348 ? 1.163 28.613 -10.000 1.00 94.69 348 PRO A CA 1
ATOM 2777 C C . PRO A 1 348 ? 0.205 27.673 -9.240 1.00 94.69 348 PRO A C 1
ATOM 2779 O O . PRO A 1 348 ? -0.348 28.052 -8.207 1.00 94.69 348 PRO A O 1
ATOM 2782 N N . GLY A 1 349 ? -0.048 26.469 -9.756 1.00 96.69 349 GLY A N 1
ATOM 2783 C CA . GLY A 1 349 ? -0.969 25.516 -9.153 1.00 96.69 349 GLY A CA 1
ATOM 2784 C C . GLY A 1 349 ? -0.477 24.948 -7.821 1.00 96.69 349 GLY A C 1
ATOM 2785 O O . GLY A 1 349 ? 0.721 24.802 -7.567 1.00 96.69 349 GLY A O 1
ATOM 2786 N N . LEU A 1 350 ? -1.438 24.628 -6.952 1.00 96.75 350 LEU A N 1
ATOM 2787 C CA . LEU A 1 350 ? -1.181 24.105 -5.616 1.00 96.75 350 LEU A CA 1
ATOM 2788 C C . LEU A 1 350 ? -1.218 22.577 -5.633 1.00 96.75 350 LEU A C 1
ATOM 2790 O O . LEU A 1 350 ? -2.256 21.983 -5.921 1.00 96.75 350 LEU A O 1
ATOM 2794 N N . ASN A 1 351 ? -0.104 21.953 -5.268 1.00 98.12 351 ASN A N 1
ATOM 2795 C CA . ASN A 1 351 ? -0.032 20.518 -5.044 1.00 98.12 351 ASN A CA 1
ATOM 2796 C C . ASN A 1 351 ? -0.460 20.201 -3.612 1.00 98.12 351 ASN A C 1
ATOM 2798 O O . ASN A 1 351 ? -0.154 20.940 -2.676 1.00 98.12 351 ASN A O 1
ATOM 2802 N N . THR A 1 352 ? -1.169 19.092 -3.439 1.00 97.62 352 THR A N 1
ATOM 2803 C CA . THR A 1 352 ? -1.616 18.593 -2.139 1.00 97.62 352 THR A CA 1
ATOM 2804 C C . THR A 1 352 ? -1.189 17.143 -1.981 1.00 97.62 352 THR A C 1
ATOM 2806 O O . THR A 1 352 ?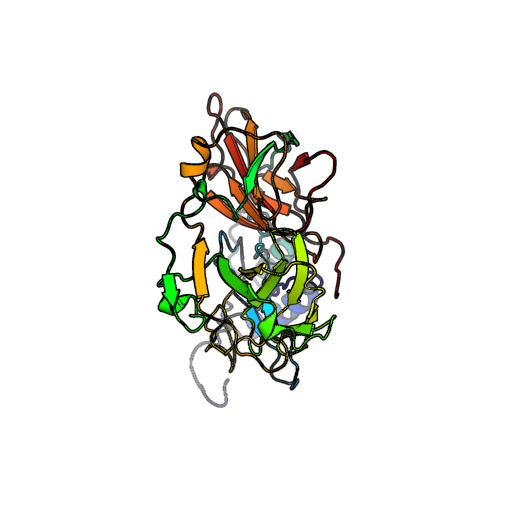 -1.513 16.308 -2.825 1.00 97.62 352 THR A O 1
ATOM 2809 N N . ILE A 1 353 ? -0.520 16.833 -0.872 1.00 98.38 353 ILE A N 1
ATOM 2810 C CA . ILE A 1 353 ? -0.270 15.454 -0.448 1.00 98.38 353 ILE A CA 1
ATOM 2811 C C . ILE A 1 353 ? -1.143 15.168 0.763 1.00 98.38 353 ILE A C 1
ATOM 2813 O O . ILE A 1 353 ? -1.180 15.955 1.710 1.00 98.38 353 ILE A O 1
ATOM 2817 N N . VAL A 1 354 ? -1.838 14.036 0.725 1.00 98.25 354 VAL A N 1
ATOM 2818 C CA . VAL A 1 354 ? -2.624 13.504 1.836 1.00 98.25 354 VAL A CA 1
ATOM 2819 C C . VAL A 1 354 ? -2.113 12.112 2.177 1.00 98.25 354 VAL A C 1
ATOM 2821 O O . VAL A 1 354 ? -1.899 11.303 1.283 1.00 98.25 354 VAL A O 1
ATOM 2824 N N . MET A 1 355 ? -1.963 11.806 3.461 1.00 98.69 355 MET A N 1
ATOM 2825 C CA . MET A 1 355 ? -1.613 10.466 3.938 1.00 98.69 355 MET A CA 1
ATOM 2826 C C . MET A 1 355 ? -2.615 10.010 4.988 1.00 98.69 355 MET A C 1
ATOM 2828 O O . MET A 1 355 ? -2.949 10.788 5.876 1.00 98.69 355 MET A O 1
ATOM 2832 N N . LEU A 1 356 ? -3.077 8.765 4.902 1.00 98.81 356 LEU A N 1
ATOM 2833 C CA . LEU A 1 356 ? -3.702 8.072 6.028 1.00 98.81 356 LEU A CA 1
ATOM 2834 C C . LEU A 1 356 ? -2.618 7.255 6.728 1.00 98.81 356 LEU A C 1
ATOM 2836 O O . LEU A 1 356 ? -2.147 6.287 6.139 1.00 98.81 356 LEU A O 1
ATOM 2840 N N . GLU A 1 357 ? -2.268 7.622 7.960 1.00 98.69 357 GLU A N 1
ATOM 2841 C CA . GLU A 1 357 ? -1.358 6.857 8.820 1.00 98.69 357 GLU A CA 1
ATOM 2842 C C . GLU A 1 357 ? -2.155 5.987 9.793 1.00 98.69 357 GLU A C 1
ATOM 2844 O O . GLU A 1 357 ? -3.148 6.437 10.376 1.00 98.69 357 GLU A O 1
ATOM 2849 N N . LEU A 1 358 ? -1.712 4.742 9.968 1.00 98.56 358 LEU A N 1
ATOM 2850 C CA . LEU A 1 358 ? -2.422 3.726 10.739 1.00 98.56 358 LEU A CA 1
ATOM 2851 C C . LEU A 1 358 ? -1.816 3.462 12.118 1.00 98.56 358 LEU A C 1
ATOM 2853 O O . LEU A 1 358 ? -2.564 3.077 13.012 1.00 98.56 358 LEU A O 1
ATOM 2857 N N . GLU A 1 359 ? -0.502 3.629 12.294 1.00 96.44 359 GLU A N 1
ATOM 2858 C CA . GLU A 1 359 ? 0.212 3.074 13.453 1.00 96.44 359 GLU A CA 1
ATOM 2859 C C . GLU A 1 359 ? 0.971 4.132 14.266 1.00 96.44 359 GLU A C 1
ATOM 2861 O O . GLU A 1 359 ? 0.673 4.325 15.443 1.00 96.44 359 GLU A O 1
ATOM 2866 N N . GLU A 1 360 ? 1.945 4.834 13.677 1.00 95.81 360 GLU A N 1
ATOM 2867 C CA . GLU A 1 360 ? 2.757 5.833 14.394 1.00 95.81 360 GLU A CA 1
ATOM 2868 C C . GLU A 1 360 ? 3.270 6.908 13.431 1.00 95.81 360 GLU A C 1
ATOM 2870 O O . GLU A 1 360 ? 3.584 6.636 12.270 1.00 95.81 360 GLU A O 1
ATOM 2875 N N . VAL A 1 361 ? 3.405 8.134 13.939 1.00 97.06 361 VAL A N 1
ATOM 2876 C CA . VAL A 1 361 ? 3.903 9.290 13.185 1.00 97.06 361 VAL A CA 1
ATOM 2877 C C . VAL A 1 361 ? 5.275 9.747 13.680 1.00 97.06 361 VAL A C 1
ATOM 2879 O O . VAL A 1 361 ? 5.542 9.694 14.885 1.00 97.06 361 VAL A O 1
ATOM 2882 N N . PRO A 1 362 ? 6.144 10.279 12.801 1.00 96.88 362 PRO A N 1
ATOM 2883 C CA . PRO A 1 362 ? 7.403 10.868 13.234 1.00 96.88 362 PRO A CA 1
ATOM 2884 C C . PRO A 1 362 ? 7.156 12.167 14.015 1.00 96.88 362 PRO A C 1
ATOM 2886 O O . PRO A 1 362 ? 6.241 12.933 13.716 1.00 96.88 362 PRO A O 1
ATOM 2889 N N . LYS A 1 363 ? 8.017 12.471 14.996 1.00 95.31 363 LYS A N 1
ATOM 2890 C CA . LYS A 1 363 ? 7.862 13.645 15.886 1.00 95.31 363 LYS A CA 1
ATOM 2891 C C . LYS A 1 363 ? 7.747 14.984 15.151 1.00 95.31 363 LYS A C 1
ATOM 2893 O O . LYS A 1 363 ? 7.112 15.902 15.657 1.00 95.31 363 LYS A O 1
ATOM 2898 N N . ASN A 1 364 ? 8.399 15.110 14.000 1.00 96.25 364 ASN A N 1
ATOM 2899 C CA . ASN A 1 364 ? 8.419 16.321 13.182 1.00 96.25 364 ASN A CA 1
ATOM 2900 C C . ASN A 1 364 ? 7.368 16.315 12.056 1.00 96.25 364 ASN A C 1
ATOM 2902 O O . ASN A 1 364 ? 7.301 17.295 11.320 1.00 96.25 364 ASN A O 1
ATOM 2906 N N . LEU A 1 365 ? 6.582 15.237 11.908 1.00 98.00 365 LEU A N 1
ATOM 2907 C CA . LEU A 1 365 ? 5.573 15.058 10.854 1.00 98.00 365 LEU A CA 1
ATOM 2908 C C . LEU A 1 365 ? 6.108 15.322 9.435 1.00 98.00 365 LEU A C 1
ATOM 2910 O O . LEU A 1 365 ? 5.370 15.790 8.570 1.00 98.00 365 LEU A O 1
ATOM 2914 N N . SER A 1 366 ? 7.395 15.068 9.186 1.00 98.19 366 SER A N 1
ATOM 2915 C CA . SER A 1 366 ? 8.016 15.393 7.903 1.00 98.19 366 SER A CA 1
ATOM 2916 C C . SER A 1 366 ? 7.821 14.298 6.861 1.00 98.19 366 SER A C 1
ATOM 2918 O O . SER A 1 366 ? 7.889 13.114 7.186 1.00 98.19 366 SER A O 1
ATOM 2920 N N . ILE A 1 367 ? 7.696 14.712 5.608 1.00 98.69 367 ILE A N 1
ATOM 2921 C CA . ILE A 1 367 ? 7.890 13.890 4.409 1.00 98.69 367 ILE A CA 1
ATOM 2922 C C . ILE A 1 367 ? 8.884 14.588 3.484 1.00 98.69 367 ILE A C 1
ATOM 2924 O O . ILE A 1 367 ? 9.066 15.805 3.588 1.00 98.69 367 ILE A O 1
ATOM 2928 N N . SER A 1 368 ? 9.480 13.856 2.550 1.00 98.75 368 SER A N 1
ATOM 2929 C CA . SER A 1 368 ? 10.352 14.446 1.532 1.00 98.75 368 SER A CA 1
ATOM 2930 C C . SER A 1 368 ? 9.961 13.996 0.131 1.00 98.75 368 SER A C 1
ATOM 2932 O O . SER A 1 368 ? 9.465 12.892 -0.063 1.00 98.75 368 SER A O 1
ATOM 2934 N N . LEU A 1 369 ? 10.192 14.865 -0.848 1.00 98.88 369 LEU A N 1
ATOM 2935 C CA . LEU A 1 369 ? 10.109 14.541 -2.268 1.00 98.88 369 LEU A CA 1
ATOM 2936 C C . LEU A 1 369 ? 11.530 14.490 -2.829 1.00 98.88 369 LEU A C 1
ATOM 2938 O O . LEU A 1 369 ? 12.196 15.524 -2.924 1.00 98.88 369 LEU A O 1
ATOM 2942 N N . THR A 1 370 ? 12.011 13.292 -3.149 1.00 98.69 370 THR A N 1
ATOM 2943 C CA . THR A 1 370 ? 13.401 13.028 -3.537 1.00 98.69 370 THR A CA 1
ATOM 2944 C C . THR A 1 370 ? 13.516 12.652 -5.014 1.00 98.69 370 THR A C 1
ATOM 2946 O O . THR A 1 370 ? 12.554 12.248 -5.663 1.00 98.69 370 THR A O 1
ATOM 2949 N N . ASP A 1 371 ? 14.723 12.766 -5.561 1.00 98.50 371 ASP A N 1
ATOM 2950 C CA . ASP A 1 371 ? 15.048 12.430 -6.951 1.00 98.50 371 ASP A CA 1
ATOM 2951 C C . ASP A 1 371 ? 15.431 10.953 -7.152 1.00 98.50 371 ASP A C 1
ATOM 2953 O O . ASP A 1 371 ? 15.692 10.525 -8.278 1.00 98.50 371 ASP A O 1
ATOM 2957 N N . LYS A 1 372 ? 15.470 10.155 -6.077 1.00 97.94 372 LYS A N 1
ATOM 2958 C CA . LYS A 1 372 ? 15.856 8.738 -6.113 1.00 97.94 372 LYS A CA 1
ATOM 2959 C C . LYS A 1 372 ? 14.919 7.869 -5.277 1.00 97.94 372 LYS A C 1
ATOM 2961 O O . LYS A 1 372 ? 14.569 8.272 -4.164 1.00 97.94 372 LYS A O 1
ATOM 2966 N N . PRO A 1 373 ? 14.586 6.658 -5.756 1.00 98.00 373 PRO A N 1
ATOM 2967 C CA . PRO A 1 373 ? 13.818 5.712 -4.970 1.00 98.00 373 PRO A CA 1
ATOM 2968 C C . PRO A 1 373 ? 14.677 5.087 -3.870 1.00 98.00 373 PRO A C 1
ATOM 2970 O O . PRO A 1 373 ? 15.897 4.955 -3.995 1.00 98.00 373 PRO A O 1
ATOM 2973 N N . ASN A 1 374 ? 14.012 4.604 -2.826 1.00 97.75 374 ASN A N 1
ATOM 2974 C CA . ASN A 1 374 ? 14.577 3.683 -1.854 1.00 97.75 374 ASN A CA 1
ATOM 2975 C C . ASN A 1 374 ? 13.677 2.442 -1.741 1.00 97.75 374 ASN A C 1
ATOM 2977 O O . ASN A 1 374 ? 12.659 2.447 -1.045 1.00 97.75 374 ASN A O 1
ATOM 2981 N N . LEU A 1 375 ? 14.071 1.379 -2.448 1.00 96.81 375 LEU A N 1
ATOM 2982 C CA . LEU A 1 375 ? 13.399 0.072 -2.465 1.00 96.81 375 LEU A CA 1
ATOM 2983 C C . LEU A 1 375 ? 14.141 -0.997 -1.639 1.00 96.81 375 LEU A C 1
ATOM 2985 O O . LEU A 1 375 ? 13.788 -2.172 -1.705 1.00 96.81 375 LEU A O 1
ATOM 2989 N N . PHE A 1 376 ? 15.179 -0.611 -0.890 1.00 95.81 376 PHE A N 1
ATOM 2990 C CA . PHE A 1 376 ? 16.065 -1.516 -0.141 1.00 95.81 376 PHE A CA 1
ATOM 2991 C C . PHE A 1 376 ? 16.203 -1.080 1.324 1.00 95.81 376 PHE A C 1
ATOM 2993 O O . PHE A 1 376 ? 17.283 -1.121 1.914 1.00 95.81 376 PHE A O 1
ATOM 3000 N N . GLY A 1 377 ? 15.098 -0.617 1.904 1.00 95.31 377 GLY A N 1
ATOM 3001 C CA . GLY A 1 377 ? 14.996 -0.276 3.313 1.00 95.31 377 GLY A CA 1
ATOM 3002 C C . GLY A 1 377 ? 15.139 -1.485 4.247 1.00 95.31 377 GLY A C 1
ATOM 3003 O O . GLY A 1 377 ? 15.164 -2.636 3.802 1.00 95.31 377 GLY A O 1
ATOM 3004 N N . PRO A 1 378 ? 15.230 -1.232 5.564 1.00 94.94 378 PRO A N 1
ATOM 3005 C CA . PRO A 1 378 ? 15.321 -2.287 6.564 1.00 94.94 378 PRO A CA 1
ATOM 3006 C C . PRO A 1 378 ? 14.067 -3.166 6.557 1.00 94.94 378 PRO A C 1
ATOM 3008 O O . PRO A 1 378 ? 12.954 -2.678 6.378 1.00 94.94 378 PRO A O 1
ATOM 3011 N N . ILE A 1 379 ? 14.258 -4.461 6.802 1.00 93.31 379 ILE A N 1
ATOM 3012 C CA . ILE A 1 379 ? 13.187 -5.460 6.807 1.00 93.31 379 ILE A CA 1
ATOM 3013 C C . ILE A 1 379 ? 12.917 -5.890 8.240 1.00 93.31 379 ILE A C 1
ATOM 3015 O O . ILE A 1 379 ? 13.850 -6.229 8.973 1.00 93.31 379 ILE A O 1
ATOM 3019 N N . ASN A 1 380 ? 11.644 -5.918 8.625 1.00 84.31 380 ASN A N 1
ATOM 3020 C CA . ASN A 1 380 ? 11.231 -6.369 9.946 1.00 84.31 380 ASN A CA 1
ATOM 3021 C C . ASN A 1 380 ? 10.213 -7.515 9.851 1.00 84.31 380 ASN A C 1
ATOM 3023 O O . ASN A 1 380 ? 9.170 -7.377 9.216 1.00 84.31 380 ASN A O 1
ATOM 3027 N N . ILE A 1 381 ? 10.524 -8.644 10.492 1.00 67.88 381 ILE A N 1
ATOM 3028 C CA . ILE A 1 381 ? 9.800 -9.923 10.345 1.00 67.88 381 ILE A CA 1
ATOM 3029 C C . ILE A 1 381 ? 8.835 -10.175 11.531 1.00 67.88 381 ILE A C 1
ATOM 3031 O O . ILE A 1 381 ? 8.334 -11.283 11.687 1.00 67.88 381 ILE A O 1
ATOM 3035 N N . LEU A 1 382 ? 8.567 -9.165 12.374 1.00 54.66 382 LEU A N 1
ATOM 3036 C CA . LEU A 1 382 ? 7.690 -9.275 13.560 1.00 54.66 382 LEU A CA 1
ATOM 3037 C C . LEU A 1 382 ? 6.310 -9.902 13.269 1.00 54.66 382 LEU A C 1
ATOM 3039 O O . LEU A 1 382 ? 5.598 -9.413 12.353 1.00 54.66 382 LEU A O 1
#